Protein AF-A0A5C5W249-F1 (afdb_monomer)

Radius of gyration: 40.25 Å; Cα contacts (8 Å, |Δi|>4): 2251; chains: 1; bounding box: 118×75×110 Å

Mean predicted aligned error: 8.87 Å

Structure (mmCIF, N/CA/C/O backbone):
data_AF-A0A5C5W249-F1
#
_entry.id   AF-A0A5C5W249-F1
#
loop_
_atom_site.group_PDB
_atom_site.id
_atom_site.type_symbol
_atom_site.label_atom_id
_atom_site.label_alt_id
_atom_site.label_comp_id
_atom_site.label_asym_id
_atom_site.label_entity_id
_atom_site.label_seq_id
_atom_site.pdbx_PDB_ins_code
_atom_site.Cartn_x
_atom_site.Cartn_y
_atom_site.Cartn_z
_atom_site.occupancy
_atom_site.B_iso_or_equiv
_atom_site.auth_seq_id
_atom_site.auth_comp_id
_atom_site.auth_asym_id
_atom_site.auth_atom_id
_atom_site.pdbx_PDB_model_num
ATOM 1 N N . MET A 1 1 ? -62.904 54.894 31.927 1.00 36.53 1 MET A N 1
ATOM 2 C CA . MET A 1 1 ? -63.557 53.919 31.026 1.00 36.53 1 MET A CA 1
ATOM 3 C C . MET A 1 1 ? -62.582 52.758 30.894 1.00 36.53 1 MET A C 1
ATOM 5 O O . MET A 1 1 ? -61.503 52.985 30.379 1.00 36.53 1 MET A O 1
ATOM 9 N N . ALA A 1 2 ? -62.728 51.675 31.664 1.00 30.39 2 ALA A N 1
ATOM 10 C CA . ALA A 1 2 ? -63.723 50.601 31.493 1.00 30.39 2 ALA A CA 1
ATOM 11 C C . ALA A 1 2 ? -63.434 49.798 30.204 1.00 30.39 2 ALA A C 1
ATOM 13 O O . ALA A 1 2 ? -63.315 50.413 29.156 1.00 30.39 2 ALA A O 1
ATOM 14 N N . THR A 1 3 ? -63.307 48.470 30.168 1.00 30.59 3 THR A N 1
ATOM 15 C CA . THR A 1 3 ? -63.560 47.408 31.156 1.00 30.59 3 THR A CA 1
ATOM 16 C C . THR A 1 3 ? -63.075 46.077 30.567 1.00 30.59 3 THR A C 1
ATOM 18 O O . THR A 1 3 ? -63.158 45.870 29.360 1.00 30.59 3 THR A O 1
ATOM 21 N N . GLN A 1 4 ? -62.639 45.184 31.459 1.00 34.97 4 GLN A N 1
ATOM 22 C CA . GLN A 1 4 ? -62.684 43.718 31.373 1.00 34.97 4 GLN A CA 1
ATOM 23 C C . GLN A 1 4 ? -63.781 43.140 30.460 1.00 34.97 4 GLN A C 1
ATOM 25 O O . GLN A 1 4 ? -64.943 43.540 30.551 1.00 34.97 4 GLN A O 1
ATOM 30 N N . PHE A 1 5 ? -63.435 42.088 29.714 1.00 38.25 5 PHE A N 1
ATOM 31 C CA . PHE A 1 5 ? -64.393 41.110 29.198 1.00 38.25 5 PHE A CA 1
ATOM 32 C C . PHE A 1 5 ? -64.371 39.851 30.079 1.00 38.25 5 PHE A C 1
ATOM 34 O O . PHE A 1 5 ? -63.354 39.171 30.176 1.00 38.25 5 PHE A O 1
ATOM 41 N N . GLY A 1 6 ? -65.509 39.574 30.730 1.00 36.16 6 GLY A N 1
ATOM 42 C CA . GLY A 1 6 ? -65.867 38.280 31.332 1.00 36.16 6 GLY A CA 1
ATOM 43 C C . GLY A 1 6 ? -66.495 37.340 30.293 1.00 36.16 6 GLY A C 1
ATOM 44 O O . GLY A 1 6 ? -66.926 37.794 29.234 1.00 36.16 6 GLY A O 1
ATOM 45 N N . LYS A 1 7 ? -66.547 36.022 30.513 1.00 34.12 7 LYS A N 1
ATOM 46 C CA . LYS A 1 7 ? -67.533 35.226 31.297 1.00 34.12 7 LYS A CA 1
ATOM 47 C C . LYS A 1 7 ? -67.237 33.722 31.022 1.00 34.12 7 LYS A C 1
ATOM 49 O O . LYS A 1 7 ? -66.524 33.477 30.052 1.00 34.12 7 LYS A O 1
ATOM 54 N N . PRO A 1 8 ? -67.887 32.713 31.654 1.00 43.72 8 PRO A N 1
ATOM 55 C CA . PRO A 1 8 ? -68.616 32.615 32.934 1.00 43.72 8 PRO A CA 1
ATOM 56 C C . PRO A 1 8 ? -68.099 31.440 33.825 1.00 43.72 8 PRO A C 1
ATOM 58 O O . PRO A 1 8 ? -67.222 30.689 33.402 1.00 43.72 8 PRO A O 1
ATOM 61 N N . PRO A 1 9 ? -68.641 31.235 35.047 1.00 47.09 9 PRO A N 1
ATOM 62 C CA . PRO A 1 9 ? -68.318 30.082 35.889 1.00 47.09 9 PRO A CA 1
ATOM 63 C C . PRO A 1 9 ? -69.205 28.875 35.543 1.00 47.09 9 PRO A C 1
ATOM 65 O O . PRO A 1 9 ? -70.427 29.012 35.448 1.00 47.09 9 PRO A O 1
ATOM 68 N N . CYS A 1 10 ? -68.610 27.687 35.404 1.00 30.69 10 CYS A N 1
ATOM 69 C CA . CYS A 1 10 ? -69.354 26.431 35.330 1.00 30.69 10 CYS A CA 1
ATOM 70 C C . CYS A 1 10 ? -69.330 25.714 36.683 1.00 30.69 10 CYS A C 1
ATOM 72 O O . CYS A 1 10 ? -68.289 25.311 37.194 1.00 30.69 10 CYS A O 1
ATOM 74 N N . LEU A 1 11 ? -70.541 25.628 37.226 1.00 32.84 11 LEU A N 1
ATOM 75 C CA . LEU A 1 11 ? -71.052 24.809 38.315 1.00 32.84 11 LEU A CA 1
ATOM 76 C C . LEU A 1 11 ? -70.278 23.514 38.613 1.00 32.84 11 LEU A C 1
ATOM 78 O O . LEU A 1 11 ? -70.082 22.661 37.750 1.00 32.84 11 LEU A O 1
ATOM 82 N N . VAL A 1 12 ? -70.010 23.332 39.906 1.00 41.06 12 VAL A N 1
ATOM 83 C CA . VAL A 1 12 ? -69.764 22.047 40.562 1.00 41.06 12 VAL A CA 1
ATOM 84 C C . VAL A 1 12 ? -70.995 21.155 40.382 1.00 41.06 12 VAL A C 1
ATOM 86 O O . VAL A 1 12 ? -72.065 21.444 40.916 1.00 41.06 12 VAL A O 1
ATOM 89 N N . GLY A 1 13 ? -70.832 20.071 39.627 1.00 31.89 13 GLY A N 1
ATOM 90 C CA . GLY A 1 13 ? -71.780 18.969 39.522 1.00 31.89 13 GLY A CA 1
ATOM 91 C C . GLY A 1 13 ? -71.121 17.694 40.028 1.00 31.89 13 GLY A C 1
ATOM 92 O O . GLY A 1 13 ? -70.321 17.084 39.327 1.00 31.89 13 GLY A O 1
ATOM 93 N N . ILE A 1 14 ? -71.450 17.314 41.261 1.00 45.50 14 ILE A N 1
ATOM 94 C CA . ILE A 1 14 ? -71.152 16.001 41.832 1.00 45.50 14 ILE A CA 1
ATOM 95 C C . ILE A 1 14 ? -71.914 14.963 41.002 1.00 45.50 14 ILE A C 1
ATOM 97 O O . ILE A 1 14 ? -73.140 14.900 41.059 1.00 45.50 14 ILE A O 1
ATOM 101 N N . LEU A 1 15 ? -71.189 14.152 40.237 1.00 34.31 15 LEU A N 1
ATOM 102 C CA . LEU A 1 15 ? -71.706 12.926 39.644 1.00 34.31 15 LEU A CA 1
ATOM 103 C C . LEU A 1 15 ? -70.657 11.833 39.822 1.00 34.31 15 LEU A C 1
ATOM 105 O O . LEU A 1 15 ? -69.630 11.795 39.150 1.00 34.31 15 LEU A O 1
ATOM 109 N N . ALA A 1 16 ? -70.941 10.966 40.790 1.00 46.84 16 ALA A N 1
ATOM 110 C CA . ALA A 1 16 ? -70.299 9.680 40.956 1.00 46.84 16 ALA A CA 1
ATOM 111 C C . ALA A 1 16 ? -70.566 8.847 39.697 1.00 46.84 16 ALA A C 1
ATOM 113 O O . ALA A 1 16 ? -71.654 8.301 39.518 1.00 46.84 16 ALA A O 1
ATOM 114 N N . LEU A 1 17 ? -69.571 8.779 38.819 1.00 35.34 17 LEU A N 1
ATOM 115 C CA . LEU A 1 17 ? -69.500 7.781 37.769 1.00 35.34 17 LEU A CA 1
ATOM 116 C C . LEU A 1 17 ? -68.281 6.918 38.076 1.00 35.34 17 LEU A C 1
ATOM 118 O O . LEU A 1 17 ? -67.142 7.375 38.013 1.00 35.34 17 LEU A O 1
ATOM 122 N N . THR A 1 18 ? -68.547 5.673 38.454 1.00 40.47 18 THR A N 1
ATOM 123 C CA . THR A 1 18 ? -67.598 4.564 38.501 1.00 40.47 18 THR A CA 1
ATOM 124 C C . THR A 1 18 ? -67.024 4.340 37.103 1.00 40.47 18 THR A C 1
ATOM 126 O O . THR A 1 18 ? -67.437 3.449 36.367 1.00 40.47 18 THR A O 1
ATOM 129 N N . CYS A 1 19 ? -66.069 5.182 36.720 1.00 31.39 19 CYS A N 1
ATOM 130 C CA . CYS A 1 19 ? -65.151 4.890 35.641 1.00 31.39 19 CYS A CA 1
ATOM 131 C C . CYS A 1 19 ? -64.116 3.930 36.224 1.00 31.39 19 CYS A C 1
ATOM 133 O O . CYS A 1 19 ? -63.192 4.340 36.928 1.00 31.39 19 CYS A O 1
ATOM 135 N N . VAL A 1 20 ? -64.304 2.634 35.975 1.00 41.22 20 VAL A N 1
ATOM 136 C CA . VAL A 1 20 ? -63.194 1.684 35.990 1.00 41.22 20 VAL A CA 1
ATOM 137 C C . VAL A 1 20 ? -62.295 2.116 34.838 1.00 41.22 20 VAL A C 1
ATOM 139 O O . VAL A 1 20 ? -62.423 1.641 33.714 1.00 41.22 20 VAL A O 1
ATOM 142 N N . ILE A 1 21 ? -61.420 3.085 35.105 1.00 39.44 21 ILE A N 1
ATOM 143 C CA . ILE A 1 21 ? -60.207 3.251 34.324 1.00 39.44 21 ILE A CA 1
ATOM 144 C C . ILE A 1 21 ? -59.427 1.985 34.647 1.00 39.44 21 ILE A C 1
ATOM 146 O O . ILE A 1 21 ? -58.743 1.906 35.667 1.00 39.44 21 ILE A O 1
ATOM 150 N N . SER A 1 22 ? -59.584 0.947 33.820 1.00 38.62 22 SER A N 1
ATOM 151 C CA . SER A 1 22 ? -58.532 -0.045 33.720 1.00 38.62 22 SER A CA 1
ATOM 152 C C . SER A 1 22 ? -57.340 0.725 33.170 1.00 38.62 22 SER A C 1
ATOM 154 O O . SER A 1 22 ? -57.160 0.858 31.960 1.00 38.62 22 SER A O 1
ATOM 156 N N . HIS A 1 23 ? -56.533 1.272 34.075 1.00 37.56 23 HIS A N 1
ATOM 157 C CA . HIS A 1 23 ? -55.119 1.354 33.820 1.00 37.56 23 HIS A CA 1
ATOM 158 C C . HIS A 1 23 ? -54.712 -0.099 33.590 1.00 37.56 23 HIS A C 1
ATOM 160 O O . HIS A 1 23 ? -54.357 -0.820 34.518 1.00 37.56 23 HIS A O 1
ATOM 166 N N . THR A 1 24 ? -54.779 -0.551 32.338 1.00 41.25 24 THR A N 1
ATOM 167 C CA . THR A 1 24 ? -53.747 -1.441 31.834 1.00 41.25 24 THR A CA 1
ATOM 168 C C . THR A 1 24 ? -52.477 -0.614 31.940 1.00 41.25 24 THR A C 1
ATOM 170 O O . THR A 1 24 ? -52.046 0.022 30.982 1.00 41.25 24 THR A O 1
ATOM 173 N N . GLY A 1 25 ? -51.967 -0.508 33.171 1.00 39.25 25 GLY A N 1
ATOM 174 C CA . GLY A 1 25 ? -50.597 -0.160 33.414 1.00 39.25 25 GLY A CA 1
ATOM 175 C C . GLY A 1 25 ? -49.855 -1.214 32.634 1.00 39.25 25 GLY A C 1
ATOM 176 O O . GLY A 1 25 ? -49.777 -2.366 33.048 1.00 39.25 25 GLY A O 1
ATOM 177 N N . THR A 1 26 ? -49.395 -0.838 31.450 1.00 39.28 26 THR A N 1
ATOM 178 C CA . THR A 1 26 ? -48.104 -1.298 30.991 1.00 39.28 26 THR A CA 1
ATOM 179 C C . THR A 1 26 ? -47.198 -1.055 32.187 1.00 39.28 26 THR A C 1
ATOM 181 O O . THR A 1 26 ? -46.847 0.090 32.464 1.00 39.28 26 THR A O 1
ATOM 184 N N . CYS A 1 27 ? -47.014 -2.086 33.019 1.00 42.41 27 CYS A N 1
ATOM 185 C CA . CYS A 1 27 ? -46.035 -2.081 34.086 1.00 42.41 27 CYS A CA 1
ATOM 186 C C . CYS A 1 27 ? -44.760 -1.614 33.404 1.00 42.41 27 CYS A C 1
ATOM 188 O O . CYS A 1 27 ? -44.309 -2.266 32.464 1.00 42.41 27 CYS A O 1
ATOM 190 N N . TRP A 1 28 ? -44.297 -0.423 33.770 1.00 46.25 28 TRP A N 1
ATOM 191 C CA . TRP A 1 28 ? -43.042 0.097 33.272 1.00 46.25 28 TRP A CA 1
ATOM 192 C C . TRP A 1 28 ? -41.993 -0.889 33.788 1.00 46.25 28 TRP A C 1
ATOM 194 O O . TRP A 1 28 ? -41.712 -0.931 34.981 1.00 46.25 28 TRP A O 1
ATOM 204 N N . ALA A 1 29 ? -41.565 -1.803 32.919 1.00 54.78 29 ALA A N 1
ATOM 205 C CA . ALA A 1 29 ? -40.343 -2.560 33.114 1.00 54.78 29 ALA A CA 1
ATOM 206 C C . ALA A 1 29 ? -39.218 -1.520 33.221 1.00 54.78 29 ALA A C 1
ATOM 208 O O . ALA A 1 29 ? -39.212 -0.588 32.414 1.00 54.78 29 ALA A O 1
ATOM 209 N N . GLY A 1 30 ? -38.367 -1.609 34.246 1.00 68.31 30 GLY A N 1
ATOM 210 C CA . GLY A 1 30 ? -37.434 -0.527 34.582 1.00 68.31 30 GLY A CA 1
ATOM 211 C C . GLY A 1 30 ? -37.442 -0.169 36.065 1.00 68.31 30 GLY A C 1
ATOM 212 O O . GLY A 1 30 ? -37.824 0.941 36.432 1.00 68.31 30 GLY A O 1
ATOM 213 N N . GLY A 1 31 ? -37.094 -1.118 36.934 1.00 86.94 31 GLY A N 1
ATOM 214 C CA . GLY A 1 31 ? -36.827 -0.814 38.337 1.00 86.94 31 GLY A CA 1
ATOM 215 C C . GLY A 1 31 ? -35.502 -0.065 38.490 1.00 86.94 31 GLY A C 1
ATOM 216 O O . GLY A 1 31 ? -34.538 -0.386 37.799 1.00 86.94 31 GLY A O 1
ATOM 217 N N . SER A 1 32 ? -35.429 0.891 39.418 1.00 93.12 32 SER A N 1
ATOM 218 C CA . SER A 1 32 ? -34.191 1.623 39.715 1.00 93.12 32 SER A CA 1
ATOM 219 C C . SER A 1 32 ? -33.918 1.719 41.212 1.00 93.12 32 SER A C 1
ATOM 221 O O . SER A 1 32 ? -34.831 1.751 42.046 1.00 93.12 32 SER A O 1
ATOM 223 N N . ALA A 1 33 ? -32.637 1.739 41.569 1.00 95.38 33 ALA A N 1
ATOM 224 C CA . ALA A 1 33 ? -32.183 1.949 42.934 1.00 95.38 33 ALA A CA 1
ATOM 225 C C . ALA A 1 33 ? -30.885 2.755 42.949 1.00 95.38 33 ALA A C 1
ATOM 227 O O . ALA A 1 33 ? -30.023 2.607 42.088 1.00 95.38 33 ALA A O 1
ATOM 228 N N . CYS A 1 34 ? -30.733 3.604 43.964 1.00 95.75 34 CYS A N 1
ATOM 229 C CA . CYS A 1 34 ? -29.556 4.448 44.114 1.00 95.75 34 CYS A CA 1
ATOM 230 C C . CYS A 1 34 ? -28.963 4.327 45.513 1.00 95.75 34 CYS A C 1
ATOM 232 O O . CYS A 1 34 ? -29.686 4.278 46.509 1.00 95.75 34 CYS A O 1
ATOM 234 N N . VAL A 1 35 ? -27.638 4.392 45.589 1.00 95.88 35 VAL A N 1
ATOM 235 C CA . VAL A 1 35 ? -26.878 4.448 46.837 1.00 95.88 35 VAL A CA 1
ATOM 236 C C . VAL A 1 35 ? -26.150 5.787 46.888 1.00 95.88 35 VAL A C 1
ATOM 238 O O . VAL A 1 35 ? -25.432 6.162 45.963 1.00 95.88 35 VAL A O 1
ATOM 241 N N . SER A 1 36 ? -26.374 6.542 47.964 1.00 96.00 36 SER A N 1
ATOM 242 C CA . SER A 1 36 ? -25.756 7.858 48.160 1.00 96.00 36 SER A CA 1
ATOM 243 C C . SER A 1 36 ? -24.526 7.748 49.060 1.00 96.00 36 SER A C 1
ATOM 245 O O . SER A 1 36 ? -24.601 7.183 50.150 1.00 96.00 36 SER A O 1
ATOM 247 N N . GLY A 1 37 ? -23.412 8.305 48.597 1.00 93.56 37 GLY A N 1
ATOM 248 C CA . GLY A 1 37 ? -22.226 8.626 49.382 1.00 93.56 37 GLY A CA 1
ATOM 249 C C . GLY A 1 37 ? -22.307 10.047 49.950 1.00 93.56 37 GLY A C 1
ATOM 250 O O . GLY A 1 37 ? -23.387 10.628 50.061 1.00 93.56 37 GLY A O 1
ATOM 251 N N . THR A 1 38 ? -21.161 10.626 50.314 1.00 91.56 38 THR A N 1
ATOM 252 C CA . THR A 1 38 ? -21.093 11.981 50.895 1.00 91.56 38 THR A CA 1
ATOM 253 C C . THR A 1 38 ? -21.384 13.088 49.883 1.00 91.56 38 THR A C 1
ATOM 255 O O . THR A 1 38 ? -22.047 14.061 50.225 1.00 91.56 38 THR A O 1
ATOM 258 N N . SER A 1 39 ? -20.890 12.939 48.654 1.00 93.25 39 SER A N 1
ATOM 259 C CA . SER A 1 39 ? -20.973 13.937 47.572 1.00 93.25 39 SER A CA 1
ATOM 260 C C . SER A 1 39 ? -21.365 13.330 46.223 1.00 93.25 39 SER A C 1
ATOM 262 O O . SER A 1 39 ? -21.456 14.042 45.231 1.00 93.25 39 SER A O 1
ATOM 264 N N . VAL A 1 40 ? -21.600 12.018 46.176 1.00 94.75 40 VAL A N 1
ATOM 265 C CA . VAL A 1 40 ? -21.895 11.267 44.953 1.00 94.75 40 VAL A CA 1
ATOM 266 C C . VAL A 1 40 ? -23.082 10.354 45.203 1.00 94.75 40 VAL A C 1
ATOM 268 O O . VAL A 1 40 ? -23.222 9.788 46.286 1.00 94.75 40 VAL A O 1
ATOM 271 N N . ARG A 1 41 ? -23.932 10.179 44.198 1.00 95.81 41 ARG A N 1
ATOM 272 C CA . ARG A 1 41 ? -24.963 9.147 44.163 1.00 95.81 41 ARG A CA 1
ATOM 273 C C . ARG A 1 41 ? -24.719 8.255 42.957 1.00 95.81 41 ARG A C 1
ATOM 275 O O . ARG A 1 41 ? -24.727 8.744 41.834 1.00 95.81 41 ARG A O 1
ATOM 282 N N . ALA A 1 42 ? -24.548 6.962 43.205 1.00 96.62 42 ALA A N 1
ATOM 283 C CA . ALA A 1 42 ? -24.542 5.952 42.156 1.00 96.62 42 ALA A CA 1
ATOM 284 C C . ALA A 1 42 ? -25.940 5.351 42.043 1.00 96.62 42 ALA A C 1
ATOM 286 O O . ALA A 1 42 ? -26.575 5.067 43.064 1.00 96.62 42 ALA A O 1
ATOM 287 N N . CYS A 1 43 ? -26.411 5.164 40.823 1.00 97.06 43 CYS A N 1
ATOM 288 C CA . CYS A 1 43 ? -27.701 4.570 40.529 1.00 97.06 43 CYS A CA 1
ATOM 289 C C . CYS A 1 43 ? -27.519 3.406 39.565 1.00 97.06 43 CYS A C 1
ATOM 291 O O . CYS A 1 43 ? -26.621 3.413 38.720 1.00 97.06 4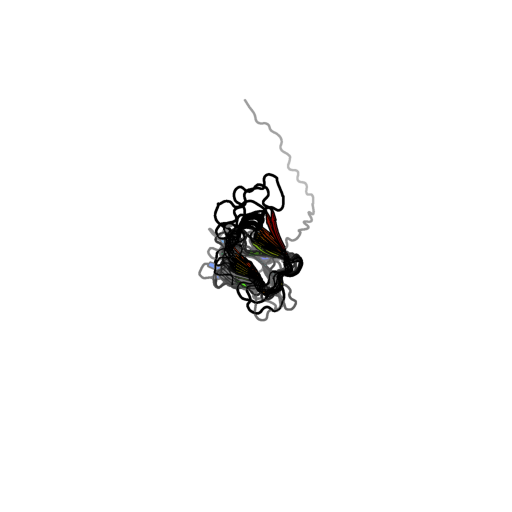3 CYS A O 1
ATOM 293 N N . VAL A 1 44 ? -28.379 2.412 39.733 1.00 95.88 44 VAL A N 1
ATOM 294 C CA . VAL A 1 44 ? -28.520 1.295 38.815 1.00 95.88 44 VAL A CA 1
ATOM 295 C C . VAL A 1 44 ? -29.988 1.162 38.433 1.00 95.88 44 VAL A C 1
ATOM 297 O O . VAL A 1 44 ? -30.878 1.285 39.282 1.00 95.88 44 VAL A O 1
ATOM 300 N N . GLU A 1 45 ? -30.235 0.908 37.161 1.00 94.56 45 GLU A N 1
ATOM 301 C CA . GLU A 1 45 ? -31.542 0.557 36.616 1.00 94.56 45 GLU A CA 1
ATOM 302 C C . GLU A 1 45 ? -31.426 -0.807 35.942 1.00 94.56 45 GLU A C 1
ATOM 304 O O . GLU A 1 45 ? -30.338 -1.198 35.532 1.00 94.56 45 GLU A O 1
ATOM 309 N N . TRP A 1 46 ? -32.510 -1.571 35.873 1.00 93.00 46 TRP A N 1
ATOM 310 C CA . TRP A 1 46 ? -32.503 -2.879 35.209 1.00 93.00 46 TRP A CA 1
ATOM 311 C C . TRP A 1 46 ? -33.838 -3.172 34.524 1.00 93.00 46 TRP A C 1
ATOM 313 O O . TRP A 1 46 ? -34.852 -2.520 34.783 1.00 93.00 46 TRP A O 1
ATOM 323 N N . SER A 1 47 ? -33.874 -4.190 33.667 1.00 89.06 47 SER A N 1
ATOM 324 C CA . SER A 1 47 ? -35.057 -4.486 32.850 1.00 89.06 47 SER A CA 1
ATOM 325 C C . SER A 1 47 ? -36.237 -5.086 33.632 1.00 89.06 47 SER A C 1
ATOM 327 O O . SER A 1 47 ? -37.363 -5.161 33.129 1.00 89.06 47 SER A O 1
ATOM 329 N N . LEU A 1 48 ? -36.014 -5.518 34.875 1.00 85.25 48 LEU A N 1
ATOM 330 C CA . LEU A 1 48 ? -37.037 -6.160 35.695 1.00 85.25 48 LEU A CA 1
ATOM 331 C C . LEU A 1 48 ? -38.011 -5.136 36.298 1.00 85.25 48 LEU A C 1
ATOM 333 O O . LEU A 1 48 ? -37.693 -3.971 36.518 1.00 85.25 48 LEU A O 1
ATOM 337 N N . ALA A 1 49 ? -39.242 -5.581 36.565 1.00 79.69 49 ALA A N 1
ATOM 338 C CA . ALA A 1 49 ? -40.312 -4.711 37.066 1.00 79.69 49 ALA A CA 1
ATOM 339 C C . ALA A 1 49 ? -40.179 -4.343 38.558 1.00 79.69 49 ALA A C 1
ATOM 341 O O . ALA A 1 49 ? -40.760 -3.353 38.997 1.00 79.69 49 ALA A O 1
ATOM 342 N N . ALA A 1 50 ? -39.480 -5.155 39.356 1.00 88.44 50 ALA A N 1
ATOM 343 C CA . ALA A 1 50 ? -39.172 -4.818 40.748 1.00 88.44 50 ALA A CA 1
ATOM 344 C C . ALA A 1 50 ? -37.935 -3.921 40.783 1.00 88.44 50 ALA A C 1
ATOM 346 O O . ALA A 1 50 ? -37.086 -4.081 39.926 1.00 88.44 50 ALA A O 1
ATOM 347 N N . ASN A 1 51 ? -37.789 -3.019 41.754 1.00 91.69 51 ASN A N 1
ATOM 348 C CA . ASN A 1 51 ? -36.518 -2.305 41.921 1.00 91.69 51 ASN A CA 1
ATOM 349 C C . ASN A 1 51 ? -35.410 -3.289 42.332 1.00 91.69 51 ASN A C 1
ATOM 351 O O . ASN A 1 51 ? -35.704 -4.191 43.122 1.00 91.69 51 ASN A O 1
ATOM 355 N N . PRO A 1 52 ? -34.169 -3.115 41.844 1.00 94.94 52 PRO A N 1
ATOM 356 C CA . PRO A 1 52 ? -33.049 -3.919 42.314 1.00 94.94 52 PRO A CA 1
ATOM 357 C C . PRO A 1 52 ? -32.772 -3.610 43.789 1.00 94.94 52 PRO A C 1
ATOM 359 O O . PRO A 1 52 ? -32.826 -2.451 44.208 1.00 94.94 52 PRO A O 1
ATOM 362 N N . ASP A 1 53 ? -32.498 -4.637 44.590 1.00 95.06 53 ASP A N 1
ATOM 363 C CA . ASP A 1 53 ? -32.235 -4.499 46.024 1.00 95.06 53 ASP A CA 1
ATOM 364 C C . ASP A 1 53 ? -30.724 -4.350 46.293 1.00 95.06 53 ASP A C 1
ATOM 366 O O . ASP A 1 53 ? -29.942 -5.236 45.917 1.00 95.06 53 ASP A O 1
ATOM 370 N N . PRO A 1 54 ? -30.275 -3.251 46.936 1.00 95.50 54 PRO A N 1
ATOM 371 C CA . PRO A 1 54 ? -28.887 -3.100 47.356 1.00 95.50 54 PRO A CA 1
ATOM 372 C C . PRO A 1 54 ? -28.407 -4.266 48.235 1.00 95.50 54 PRO A C 1
ATOM 374 O O . PRO A 1 54 ? -29.136 -4.803 49.059 1.00 95.50 54 PRO A O 1
ATOM 377 N N . ASP A 1 55 ? -27.146 -4.647 48.062 1.00 94.50 55 ASP A N 1
ATOM 378 C CA . ASP A 1 55 ? -26.454 -5.808 48.636 1.00 94.50 55 ASP A CA 1
ATOM 379 C C . ASP A 1 55 ? -26.972 -7.195 48.210 1.00 94.50 55 ASP A C 1
ATOM 381 O O . ASP A 1 55 ? -26.202 -8.163 48.305 1.00 94.50 55 ASP A O 1
ATOM 385 N N . THR A 1 56 ? -28.190 -7.293 47.672 1.00 95.12 56 THR A N 1
ATOM 386 C CA . THR A 1 56 ? -28.754 -8.516 47.083 1.00 95.12 56 THR A CA 1
ATOM 387 C C . THR A 1 56 ? -28.432 -8.606 45.590 1.00 95.12 56 THR A C 1
ATOM 389 O O . THR A 1 56 ? -27.694 -9.502 45.181 1.00 95.12 56 THR A O 1
ATOM 392 N N . ASP A 1 57 ? -28.931 -7.660 44.789 1.00 95.88 57 ASP A N 1
ATOM 393 C CA . ASP A 1 57 ? -28.820 -7.674 43.323 1.00 95.88 57 ASP A CA 1
ATOM 394 C C . ASP A 1 57 ? -27.591 -6.928 42.814 1.00 95.88 57 ASP A C 1
ATOM 396 O O . ASP A 1 57 ? -27.005 -7.288 41.792 1.00 95.88 57 ASP A O 1
ATOM 400 N N . PHE A 1 58 ? -27.180 -5.900 43.551 1.00 97.56 58 PHE A N 1
ATOM 401 C CA . PHE A 1 58 ? -25.994 -5.101 43.279 1.00 97.56 58 PHE A CA 1
ATOM 402 C C . PHE A 1 58 ? -25.427 -4.555 44.586 1.00 97.56 58 PHE A C 1
ATOM 404 O O . PHE A 1 58 ? -26.118 -4.495 45.595 1.00 97.56 58 PHE A O 1
ATOM 411 N N . ARG A 1 59 ? -24.174 -4.117 44.597 1.00 97.56 59 ARG A N 1
ATOM 412 C CA . ARG A 1 59 ? -23.541 -3.477 45.751 1.00 97.56 59 ARG A CA 1
ATOM 413 C C . ARG A 1 59 ? -22.803 -2.228 45.309 1.00 97.56 59 ARG A C 1
ATOM 415 O O . ARG A 1 59 ? -22.046 -2.275 44.349 1.00 97.56 59 ARG A O 1
ATOM 422 N N . VAL A 1 60 ? -22.971 -1.139 46.056 1.00 97.62 60 VAL A N 1
ATOM 423 C CA . VAL A 1 60 ? -22.186 0.087 45.876 1.00 97.62 60 VAL A CA 1
ATOM 424 C C . VAL A 1 60 ? -21.370 0.347 47.133 1.00 97.62 60 VAL A C 1
ATOM 426 O O . VAL A 1 60 ? -21.901 0.373 48.242 1.00 97.62 60 VAL A O 1
ATOM 429 N N . THR A 1 61 ? -20.071 0.562 46.963 1.00 97.44 61 THR A N 1
ATOM 430 C CA . THR A 1 61 ? -19.180 1.064 48.020 1.00 97.44 61 THR A CA 1
ATOM 431 C C . THR A 1 61 ? -18.437 2.288 47.512 1.00 97.44 61 THR A C 1
ATOM 433 O O . THR A 1 61 ? -18.277 2.431 46.311 1.00 97.44 61 THR A O 1
ATOM 436 N N . PHE A 1 62 ? -17.967 3.170 48.388 1.00 96.88 62 PHE A N 1
ATOM 437 C CA . PHE A 1 62 ? -17.237 4.371 47.974 1.00 96.88 62 PHE A CA 1
ATOM 438 C C . PHE A 1 62 ? -15.775 4.261 48.396 1.00 96.88 62 PHE A C 1
ATOM 440 O O . PHE A 1 62 ? -15.488 3.857 49.526 1.00 96.88 62 PHE A O 1
ATOM 447 N N . ASN A 1 63 ? -14.855 4.584 47.486 1.00 94.56 63 ASN A N 1
ATOM 448 C CA . ASN A 1 63 ? -13.432 4.650 47.808 1.00 94.56 63 ASN A CA 1
ATOM 449 C C . ASN A 1 63 ? -13.124 5.883 48.687 1.00 94.56 63 ASN A C 1
ATOM 451 O O . ASN A 1 63 ? -14.003 6.683 49.014 1.00 94.56 63 ASN A O 1
ATOM 455 N N . ALA A 1 64 ? -11.858 6.055 49.079 1.00 91.50 64 ALA A N 1
ATOM 456 C CA . ALA A 1 64 ? -11.439 7.203 49.889 1.00 91.50 64 ALA A CA 1
ATOM 457 C C . ALA A 1 64 ? -11.642 8.562 49.184 1.00 91.50 64 ALA A C 1
ATOM 459 O O . ALA A 1 64 ? -11.770 9.577 49.865 1.00 91.50 64 ALA A O 1
ATOM 460 N N . GLY A 1 65 ? -11.685 8.574 47.847 1.00 90.94 65 GLY A N 1
ATOM 461 C CA . GLY A 1 65 ? -11.993 9.744 47.020 1.00 90.94 65 GLY A CA 1
ATOM 462 C C . GLY A 1 65 ? -13.491 10.022 46.860 1.00 90.94 65 GLY A C 1
ATOM 463 O O . GLY A 1 65 ? -13.856 11.039 46.283 1.00 90.94 65 GLY A O 1
ATOM 464 N N . GLY A 1 66 ? -14.365 9.162 47.393 1.00 94.00 66 GLY A N 1
ATOM 465 C CA . GLY A 1 66 ? -15.816 9.292 47.253 1.00 94.00 66 GLY A CA 1
ATOM 466 C C . GLY A 1 66 ? -16.371 8.760 45.930 1.00 94.00 66 GLY A C 1
ATOM 467 O O . GLY A 1 66 ? -17.555 8.946 45.661 1.00 94.00 66 GLY A O 1
ATOM 468 N N . GLU A 1 67 ? -15.559 8.076 45.128 1.00 96.62 67 GLU A N 1
ATOM 469 C CA . GLU A 1 67 ? -15.982 7.475 43.864 1.00 96.62 67 GLU A CA 1
ATOM 470 C C . GLU A 1 67 ? -16.589 6.080 44.120 1.00 96.62 67 GLU A C 1
ATOM 472 O O . GLU A 1 67 ? -16.050 5.302 44.923 1.00 96.62 67 GLU A O 1
ATOM 477 N N . PRO A 1 68 ? -17.716 5.741 43.474 1.00 97.62 68 PRO A N 1
ATOM 478 C CA . PRO A 1 68 ? -18.403 4.478 43.663 1.00 97.62 68 PRO A CA 1
ATOM 479 C C . PRO A 1 68 ? -17.677 3.311 42.979 1.00 97.62 68 PRO A C 1
ATOM 481 O O . PRO A 1 68 ? -17.251 3.398 41.831 1.00 97.62 68 PRO A O 1
ATOM 484 N N . ASN A 1 69 ? -17.617 2.188 43.685 1.00 98.12 69 ASN A N 1
ATOM 485 C CA . ASN A 1 69 ? -17.350 0.851 43.170 1.00 98.12 69 ASN A CA 1
ATOM 486 C C . ASN A 1 69 ? -18.690 0.116 43.110 1.00 98.12 69 ASN A C 1
ATOM 488 O O . ASN A 1 69 ? -19.314 -0.097 44.157 1.00 98.12 69 ASN A O 1
ATOM 492 N N . ILE A 1 70 ? -19.130 -0.238 41.907 1.00 98.00 70 ILE A N 1
ATOM 493 C CA . ILE A 1 70 ? -20.416 -0.872 41.618 1.00 98.00 70 ILE A CA 1
ATOM 494 C C . ILE A 1 70 ? -20.160 -2.342 41.280 1.00 98.00 70 ILE A C 1
ATOM 496 O O . ILE A 1 70 ? -19.419 -2.644 40.350 1.00 98.00 70 ILE A O 1
ATOM 500 N N . VAL A 1 71 ? -20.781 -3.256 42.023 1.00 98.12 71 VAL A N 1
ATOM 501 C CA . VAL A 1 71 ? -20.696 -4.706 41.799 1.00 98.12 71 VAL A CA 1
ATOM 502 C C . VAL A 1 71 ? -22.086 -5.247 41.483 1.00 98.12 71 VAL A C 1
ATOM 504 O O . VAL A 1 71 ? -22.969 -5.159 42.334 1.00 98.12 71 VAL A O 1
ATOM 507 N N . LEU A 1 72 ? -22.292 -5.822 40.301 1.00 97.69 72 LEU A N 1
ATOM 508 C CA . LEU A 1 72 ? -23.562 -6.443 39.904 1.00 97.69 72 LEU A CA 1
ATOM 509 C C . LEU A 1 72 ? -23.554 -7.934 40.261 1.00 97.69 72 LEU A C 1
ATOM 511 O O . LEU A 1 72 ? -22.617 -8.648 39.913 1.00 97.69 72 LEU A O 1
ATOM 515 N N . LYS A 1 73 ? -24.589 -8.420 40.948 1.00 96.56 73 LYS A N 1
ATOM 516 C CA . LYS A 1 73 ? -24.662 -9.805 41.448 1.00 96.56 73 LYS A CA 1
ATOM 517 C C . LYS A 1 73 ? -25.726 -10.646 40.762 1.00 96.56 73 LYS A C 1
ATOM 519 O O . LYS A 1 73 ? -25.532 -11.844 40.549 1.00 96.56 73 LYS A O 1
ATOM 524 N N . THR A 1 74 ? -26.856 -10.033 40.432 1.00 94.56 74 THR A N 1
ATOM 525 C CA . THR A 1 74 ? -27.943 -10.694 39.709 1.00 94.56 74 THR A CA 1
ATOM 526 C C . THR A 1 74 ? -27.831 -10.356 38.226 1.00 94.56 74 THR A C 1
ATOM 528 O O . THR A 1 74 ? -27.785 -9.187 37.846 1.00 94.56 74 THR A O 1
ATOM 531 N N . GLY A 1 75 ? -27.773 -11.387 37.383 1.00 90.69 75 GLY A N 1
ATOM 532 C CA . GLY A 1 75 ? -27.740 -11.214 35.930 1.00 90.69 75 GLY A CA 1
ATOM 533 C C . GLY A 1 75 ? -29.014 -10.555 35.406 1.00 90.69 75 GLY A C 1
ATOM 534 O O . GLY A 1 75 ? -30.112 -11.014 35.718 1.00 90.69 75 GLY A O 1
ATOM 535 N N . ASP A 1 76 ? -28.852 -9.516 34.592 1.00 91.38 76 ASP A N 1
ATOM 536 C CA . ASP A 1 76 ? -29.925 -8.850 33.853 1.00 91.38 76 ASP A CA 1
ATOM 537 C C . ASP A 1 76 ? -29.406 -8.393 32.481 1.00 91.38 76 ASP A C 1
ATOM 539 O O . ASP A 1 76 ? -28.227 -8.063 32.315 1.00 91.38 76 ASP A O 1
ATOM 543 N N . GLY A 1 77 ? -30.294 -8.407 31.486 1.00 87.25 77 GLY A N 1
ATOM 544 C CA . GLY A 1 77 ? -29.981 -8.035 30.105 1.00 87.25 77 GLY A CA 1
ATOM 545 C C . GLY A 1 77 ? -30.106 -6.539 29.799 1.00 87.25 77 GLY A C 1
ATOM 546 O O . GLY A 1 77 ? -29.949 -6.161 28.640 1.00 87.25 77 GLY A O 1
ATOM 547 N N . GLY A 1 78 ? -30.425 -5.700 30.783 1.00 91.94 78 GLY A N 1
ATOM 548 C CA . GLY A 1 78 ? -30.637 -4.269 30.596 1.00 91.94 78 GLY A CA 1
ATOM 549 C C . GLY A 1 78 ? -30.238 -3.459 31.819 1.00 91.94 78 GLY A C 1
ATOM 550 O O . GLY A 1 78 ? -30.982 -2.565 32.205 1.00 91.94 78 GLY A O 1
ATOM 551 N N . TRP A 1 79 ? -29.095 -3.782 32.433 1.00 95.62 79 TRP A N 1
ATOM 552 C CA . TRP A 1 79 ? -28.525 -2.931 33.472 1.00 95.62 79 TRP A CA 1
ATOM 553 C C . TRP A 1 79 ? -28.156 -1.573 32.871 1.00 95.62 79 TRP A C 1
ATOM 555 O O . TRP A 1 79 ? -27.414 -1.526 31.897 1.00 95.62 79 TRP A O 1
ATOM 565 N N . GLU A 1 80 ? -28.595 -0.479 33.479 1.00 97.12 80 GLU A N 1
ATOM 566 C CA . GLU A 1 80 ? -28.071 0.866 33.239 1.00 97.12 80 GLU A CA 1
ATOM 567 C C . GLU A 1 80 ? -27.371 1.346 34.510 1.00 97.12 80 GLU A C 1
ATOM 569 O O . GLU A 1 80 ? -27.895 1.191 35.612 1.00 97.12 80 GLU A O 1
ATOM 574 N N . VAL A 1 81 ? -26.163 1.889 34.385 1.00 97.56 81 VAL A N 1
ATOM 575 C CA . VAL A 1 81 ? -25.360 2.360 35.518 1.00 97.56 81 VAL A CA 1
ATOM 576 C C . VAL A 1 81 ? -24.905 3.792 35.283 1.00 97.56 81 VAL A C 1
ATOM 578 O O . VAL A 1 81 ? -24.407 4.135 34.210 1.00 97.56 81 VAL A O 1
ATOM 581 N N . TYR A 1 82 ? -25.041 4.626 36.311 1.00 97.94 82 TYR A N 1
ATOM 582 C CA . TYR A 1 82 ? -24.545 5.997 36.275 1.00 97.94 82 TYR A CA 1
ATOM 583 C C . TYR A 1 82 ? -24.204 6.536 37.665 1.00 97.94 82 TYR A C 1
ATOM 585 O O . TYR A 1 82 ? -24.711 6.063 38.689 1.00 97.94 82 TYR A O 1
ATOM 593 N N . ALA A 1 83 ? -23.359 7.564 37.709 1.00 96.25 83 ALA A N 1
ATOM 594 C CA . ALA A 1 83 ? -23.013 8.283 38.929 1.00 96.25 83 ALA A CA 1
ATOM 595 C C . ALA A 1 83 ? -23.160 9.793 38.734 1.00 96.25 83 ALA A C 1
ATOM 597 O O . ALA A 1 83 ? -22.695 10.351 37.744 1.00 96.25 83 ALA A O 1
ATOM 598 N N . VAL A 1 84 ? -23.798 10.464 39.696 1.00 96.00 84 VAL A N 1
ATOM 599 C CA . VAL A 1 84 ? -24.028 11.917 39.676 1.00 96.00 84 VAL A CA 1
ATOM 600 C C . VAL A 1 84 ? -23.575 12.585 40.963 1.00 96.00 84 VAL A C 1
ATOM 602 O O . VAL A 1 84 ? -23.587 11.985 42.041 1.00 96.00 84 VAL A O 1
ATOM 605 N N . GLU A 1 85 ? -23.213 13.855 40.854 1.00 95.00 85 GLU A N 1
ATOM 606 C CA . GLU A 1 85 ? -22.878 14.693 42.000 1.00 95.00 85 GLU A CA 1
ATOM 607 C C . GLU A 1 85 ? -24.110 14.939 42.891 1.00 95.00 85 GLU A C 1
ATOM 609 O O . GLU A 1 85 ? -25.247 15.058 42.421 1.00 95.00 85 GLU A O 1
ATOM 614 N N . LEU A 1 86 ? -23.876 15.034 44.200 1.00 92.62 86 LEU A N 1
ATOM 615 C CA . LEU A 1 86 ? -24.844 15.503 45.184 1.00 92.62 86 LEU A CA 1
ATOM 616 C C . LEU A 1 86 ? -24.465 16.898 45.678 1.00 92.62 86 LEU A C 1
ATOM 618 O O . LEU A 1 86 ? -23.413 17.082 46.286 1.00 92.62 86 LEU A O 1
ATOM 622 N N . VAL A 1 87 ? -25.384 17.850 45.528 1.00 90.19 87 VAL A N 1
ATOM 623 C CA . VAL A 1 87 ? -25.290 19.185 46.132 1.00 90.19 87 VAL A CA 1
ATOM 624 C C . VAL A 1 87 ? -26.422 19.321 47.142 1.00 90.19 87 VAL A C 1
ATOM 626 O O . VAL A 1 87 ? -27.587 19.106 46.812 1.00 90.19 87 VAL A O 1
ATOM 629 N N . ASP A 1 88 ? -26.079 19.593 48.404 1.00 89.88 88 ASP A N 1
ATOM 630 C CA . ASP A 1 88 ? -27.025 19.642 49.532 1.00 89.88 88 ASP A CA 1
ATOM 631 C C . ASP A 1 88 ? -27.924 18.388 49.637 1.00 89.88 88 ASP A C 1
ATOM 633 O O . ASP A 1 88 ? -29.108 18.443 49.979 1.00 89.88 88 ASP A O 1
ATOM 637 N N . GLY A 1 89 ? -27.350 17.223 49.313 1.00 83.94 89 GLY A N 1
ATOM 638 C CA . GLY A 1 89 ? -28.036 15.928 49.334 1.00 83.94 89 GLY A CA 1
ATOM 639 C C . GLY A 1 89 ? -28.993 15.678 48.161 1.00 83.94 89 GLY A C 1
ATOM 640 O O . GLY A 1 89 ? -29.655 14.636 48.136 1.00 83.94 89 GLY A O 1
ATOM 641 N N . GLN A 1 90 ? -29.069 16.590 47.187 1.00 84.94 90 GLN A N 1
ATOM 642 C CA . GLN A 1 90 ? -29.870 16.433 45.973 1.00 84.94 90 GLN A CA 1
ATOM 643 C C . GLN A 1 90 ? -28.989 16.080 44.767 1.00 84.94 90 GLN A C 1
ATOM 645 O O . GLN A 1 90 ? -27.919 16.669 44.616 1.00 84.94 90 GLN A O 1
ATOM 650 N N . PRO A 1 91 ? -29.417 15.133 43.910 1.00 87.12 91 PRO A N 1
ATOM 651 C CA . PRO A 1 91 ? -28.685 14.785 42.699 1.00 87.12 91 PRO A CA 1
ATOM 652 C C . PRO A 1 91 ? -28.694 15.955 41.721 1.00 87.12 91 PRO A C 1
ATOM 654 O O . PRO A 1 91 ? -29.736 16.570 41.485 1.00 87.12 91 PRO A O 1
ATOM 657 N N . THR A 1 92 ? -27.536 16.240 41.139 1.00 93.19 92 THR A N 1
ATOM 658 C CA . THR A 1 92 ? -27.417 17.148 40.001 1.00 93.19 92 THR A CA 1
ATOM 659 C C . THR A 1 92 ? -27.497 16.361 38.686 1.00 93.19 92 THR A C 1
ATOM 661 O O . THR A 1 92 ? -27.681 15.137 38.658 1.00 93.19 92 THR A O 1
ATOM 664 N N . ASN A 1 93 ? -27.376 17.074 37.565 1.00 91.06 93 ASN A N 1
ATOM 665 C CA . ASN A 1 93 ? -27.202 16.453 36.252 1.00 91.06 93 ASN A CA 1
ATOM 666 C C . ASN A 1 93 ? -25.738 16.271 35.849 1.00 91.06 93 ASN A C 1
ATOM 668 O O . ASN A 1 93 ? -25.479 15.754 34.769 1.00 91.06 93 ASN A O 1
ATOM 672 N N . THR A 1 94 ? -24.805 16.651 36.717 1.00 96.25 94 THR A N 1
ATOM 673 C CA . THR A 1 94 ? -23.376 16.476 36.493 1.00 96.25 94 THR A CA 1
ATOM 674 C C . THR A 1 94 ? -23.008 15.029 36.780 1.00 96.25 94 THR A C 1
ATOM 676 O O . THR A 1 94 ? -23.172 14.559 37.911 1.00 96.25 94 THR A O 1
ATOM 679 N N . VAL A 1 95 ? -22.532 14.321 35.758 1.00 96.31 95 VAL A N 1
ATOM 680 C CA . VAL A 1 95 ? -21.942 12.993 35.936 1.00 96.31 95 VAL A CA 1
ATOM 681 C C . VAL A 1 95 ? -20.614 13.102 36.672 1.00 96.31 95 VAL A C 1
ATOM 683 O O . VAL A 1 95 ? -19.904 14.096 36.544 1.00 96.31 95 VAL A O 1
ATOM 686 N N . VAL A 1 96 ? -20.294 12.087 37.464 1.00 97.00 96 VAL A N 1
ATOM 687 C CA . VAL A 1 96 ? -19.030 11.994 38.205 1.00 97.00 96 VAL A CA 1
ATOM 688 C C . VAL A 1 96 ? -18.357 10.658 37.928 1.00 97.00 96 VAL A C 1
ATOM 690 O O . VAL A 1 96 ? -18.908 9.802 37.234 1.00 97.00 96 VAL A O 1
ATOM 693 N N . ASN A 1 97 ? -17.152 10.492 38.457 1.00 97.94 97 ASN A N 1
ATOM 694 C CA . ASN A 1 97 ? -16.332 9.314 38.218 1.00 97.94 97 ASN A CA 1
ATOM 695 C C . ASN A 1 97 ? -16.966 8.056 38.814 1.00 97.94 97 ASN A C 1
ATOM 697 O O . ASN A 1 97 ? -17.589 8.113 39.876 1.00 97.94 97 ASN A O 1
ATOM 701 N N . ILE A 1 98 ? -16.758 6.916 38.157 1.00 98.12 98 ILE A N 1
ATOM 702 C CA . ILE A 1 98 ? -17.012 5.574 38.689 1.00 98.12 98 ILE A CA 1
ATOM 703 C C . ILE A 1 98 ? -15.656 4.896 38.882 1.00 98.12 98 ILE A C 1
ATOM 705 O O . ILE A 1 98 ? -14.942 4.648 37.917 1.00 98.12 98 ILE A O 1
ATOM 709 N N . ALA A 1 99 ? -15.291 4.555 40.118 1.00 97.94 99 ALA A N 1
ATOM 710 C CA . ALA A 1 99 ? -13.997 3.929 40.399 1.00 97.94 99 ALA A CA 1
ATOM 711 C C . ALA A 1 99 ? -13.900 2.514 39.817 1.00 97.94 99 ALA A C 1
ATOM 713 O O . ALA A 1 99 ? -12.873 2.128 39.263 1.00 97.94 99 ALA A O 1
ATOM 714 N N . SER A 1 100 ? -14.959 1.716 39.943 1.00 98.19 100 SER A N 1
ATOM 715 C CA . SER A 1 100 ? -15.012 0.406 39.297 1.00 98.19 100 SER A CA 1
ATOM 716 C C . SER A 1 100 ? -16.438 -0.056 39.033 1.00 98.19 100 SER A C 1
ATOM 718 O O . SER A 1 100 ? -17.359 0.260 39.787 1.00 98.19 100 SER A O 1
ATOM 720 N N . LEU A 1 101 ? -16.596 -0.828 37.964 1.00 98.19 101 LEU A N 1
ATOM 721 C CA . LEU A 1 101 ? -17.798 -1.553 37.594 1.00 98.19 101 LEU A CA 1
ATOM 722 C C . LEU A 1 101 ? -17.416 -3.020 37.397 1.00 98.19 101 LEU A C 1
ATOM 724 O O . LEU A 1 101 ? -16.678 -3.353 36.471 1.00 98.19 101 LEU A O 1
ATOM 728 N N . THR A 1 102 ? -17.893 -3.897 38.274 1.00 98.00 102 THR A N 1
ATOM 729 C CA . THR A 1 102 ? -17.577 -5.327 38.219 1.00 98.00 102 THR A CA 1
ATOM 730 C C . THR A 1 102 ? -18.818 -6.197 38.358 1.00 98.00 102 THR A C 1
ATOM 732 O O . THR A 1 102 ? -19.898 -5.719 38.713 1.00 98.00 102 THR A O 1
ATOM 735 N N . ILE A 1 103 ? -18.661 -7.495 38.109 1.00 97.38 103 ILE A N 1
ATOM 736 C CA . ILE A 1 103 ? -19.680 -8.505 38.405 1.00 97.38 103 ILE A CA 1
ATOM 737 C C . ILE A 1 103 ? -19.210 -9.451 39.519 1.00 97.38 103 ILE A C 1
ATOM 739 O O . ILE A 1 103 ? -18.018 -9.689 39.690 1.00 97.38 103 ILE A O 1
ATOM 743 N N . ASP A 1 104 ? -20.160 -9.978 40.286 1.00 96.81 104 ASP A N 1
ATOM 744 C CA . ASP A 1 104 ? -19.989 -11.059 41.267 1.00 96.81 104 ASP A CA 1
ATOM 745 C C . ASP A 1 104 ? -21.208 -11.993 41.153 1.00 96.81 104 ASP A C 1
ATOM 747 O O . ASP A 1 104 ? -22.139 -11.904 41.963 1.00 96.81 104 ASP A O 1
ATOM 751 N N . PRO A 1 105 ? -21.284 -12.801 40.075 1.00 95.62 105 PRO A N 1
ATOM 752 C CA . PRO A 1 105 ? -22.499 -13.517 39.710 1.00 95.62 105 PRO A CA 1
ATOM 753 C C . PRO A 1 105 ? -22.958 -14.463 40.821 1.00 95.62 105 PRO A C 1
ATOM 755 O O . PRO A 1 105 ? -22.251 -15.388 41.218 1.00 95.62 105 PRO A O 1
ATOM 758 N N . SER A 1 106 ? -24.196 -14.289 41.275 1.00 94.12 106 SER A N 1
ATOM 759 C CA . SER A 1 106 ? -24.827 -15.171 42.268 1.00 94.12 106 SER A CA 1
ATOM 760 C C . SER A 1 106 ? -25.082 -16.591 41.739 1.00 94.12 106 SER A C 1
ATOM 762 O O . SER A 1 106 ? -25.289 -17.521 42.524 1.00 94.12 106 SER A O 1
ATOM 764 N N . SER A 1 107 ? -25.048 -16.776 40.414 1.00 93.88 107 SER A N 1
ATOM 765 C CA . SER A 1 107 ? -25.086 -18.074 39.739 1.00 93.88 107 SER A CA 1
ATOM 766 C C . SER A 1 107 ? -24.093 -18.127 38.565 1.00 93.88 107 SER A C 1
ATOM 768 O O . SER A 1 107 ? -24.005 -17.156 37.809 1.00 93.88 107 SER A O 1
ATOM 770 N N . PRO A 1 108 ? -23.422 -19.272 38.315 1.00 92.81 108 PRO A N 1
ATOM 771 C CA . PRO A 1 108 ? -22.456 -19.421 37.224 1.00 92.81 108 PRO A CA 1
ATOM 772 C C . PRO A 1 108 ? -23.009 -19.188 35.814 1.00 92.81 108 PRO A C 1
ATOM 774 O O . PRO A 1 108 ? -22.221 -19.020 34.895 1.00 92.81 108 PRO A O 1
ATOM 777 N N . SER A 1 109 ? -24.327 -19.222 35.604 1.00 93.81 109 SER A N 1
ATOM 778 C CA . SER A 1 109 ? -24.951 -19.106 34.274 1.00 93.81 109 SER A CA 1
ATOM 779 C C . SER A 1 109 ? -25.681 -17.780 34.049 1.00 93.81 109 SER A C 1
ATOM 781 O O . SER A 1 109 ? -26.478 -17.668 33.118 1.00 93.81 109 SER A O 1
ATOM 783 N N . GLN A 1 110 ? -25.539 -16.821 34.964 1.00 95.06 110 GLN A N 1
ATOM 784 C CA . GLN A 1 110 ? -26.167 -15.510 34.820 1.00 95.06 110 GLN A CA 1
ATOM 785 C C . GLN A 1 110 ? -25.473 -14.704 33.734 1.00 95.06 110 GLN A C 1
ATOM 787 O O . GLN A 1 110 ? -24.256 -14.750 33.633 1.00 95.06 110 GLN A O 1
ATOM 792 N N . ASN A 1 111 ? -26.252 -13.944 32.971 1.00 96.44 111 ASN A N 1
ATOM 793 C CA . ASN A 1 111 ? -25.744 -13.091 31.906 1.00 96.44 111 ASN A CA 1
ATOM 794 C C . ASN A 1 111 ? -25.937 -11.629 32.288 1.00 96.44 111 ASN A C 1
ATOM 796 O O . ASN A 1 111 ? -26.922 -11.289 32.947 1.00 96.44 111 ASN A O 1
ATOM 800 N N . PHE A 1 112 ? -25.017 -10.777 31.854 1.00 97.25 112 PHE A N 1
ATOM 801 C CA . PHE A 1 112 ? -25.036 -9.352 32.149 1.00 97.25 112 PHE A CA 1
ATOM 802 C C . PHE A 1 112 ? -24.970 -8.564 30.845 1.00 97.25 112 PHE A C 1
ATOM 804 O O . PHE A 1 112 ? -24.135 -8.817 29.984 1.00 97.25 112 PHE A O 1
ATOM 811 N N . THR A 1 113 ? -25.840 -7.582 30.673 1.00 97.44 113 THR A N 1
ATOM 812 C CA . THR A 1 113 ? -25.659 -6.545 29.653 1.00 97.44 113 THR A CA 1
ATOM 813 C C . THR A 1 113 ? -25.807 -5.209 30.344 1.00 97.44 113 THR A C 1
ATOM 815 O O . THR A 1 113 ? -26.850 -4.944 30.933 1.00 97.44 113 THR A O 1
ATOM 818 N N . VAL A 1 114 ? -24.735 -4.420 30.320 1.00 97.69 114 VAL A N 1
ATOM 819 C CA . VAL A 1 114 ? -24.605 -3.200 31.118 1.00 97.69 114 VAL A CA 1
ATOM 820 C C . VAL A 1 114 ? -24.413 -2.005 30.201 1.00 97.69 114 VAL A C 1
ATOM 822 O O . VAL A 1 114 ? -23.528 -2.021 29.352 1.00 97.69 114 VAL A O 1
ATOM 825 N N . ALA A 1 115 ? -25.221 -0.969 30.374 1.00 97.94 115 ALA A N 1
ATOM 826 C CA . ALA A 1 115 ? -25.072 0.313 29.718 1.00 97.94 115 ALA A CA 1
ATOM 827 C C . ALA A 1 115 ? -24.583 1.363 30.720 1.00 97.94 115 ALA A C 1
ATOM 829 O O . ALA A 1 115 ? -25.181 1.538 31.777 1.00 97.94 115 ALA A O 1
ATOM 830 N N . ILE A 1 116 ? -23.502 2.075 30.404 1.00 98.06 116 ILE A N 1
ATOM 831 C CA . ILE A 1 116 ? -23.028 3.202 31.225 1.00 98.06 116 ILE A CA 1
ATOM 832 C C . ILE A 1 116 ? -23.710 4.461 30.699 1.00 98.06 116 ILE A C 1
ATOM 834 O O . ILE A 1 116 ? -23.176 5.134 29.823 1.00 98.06 116 ILE A O 1
ATOM 838 N N . THR A 1 117 ? -24.930 4.738 31.147 1.00 97.62 117 THR A N 1
ATOM 839 C CA . THR A 1 117 ? -25.741 5.823 30.586 1.00 97.62 117 THR A CA 1
ATOM 840 C C . THR A 1 117 ? -26.665 6.441 31.622 1.00 97.62 117 THR A C 1
ATOM 842 O O . THR A 1 117 ? -27.074 5.786 32.580 1.00 97.62 117 THR A O 1
ATOM 845 N N . LYS A 1 118 ? -26.989 7.719 31.417 1.00 95.69 118 LYS A N 1
ATOM 846 C CA . LYS A 1 118 ? -28.028 8.442 32.148 1.00 95.69 118 LYS A CA 1
ATOM 847 C C . LYS A 1 118 ? -28.866 9.237 31.157 1.00 95.69 118 LYS A C 1
ATOM 849 O O . LYS A 1 118 ? -28.337 10.120 30.484 1.00 95.69 118 LYS A O 1
ATOM 854 N N . ASP A 1 119 ? -30.163 8.946 31.078 1.00 93.75 119 ASP A N 1
ATOM 855 C CA . ASP A 1 119 ? -31.102 9.632 30.177 1.00 93.75 119 ASP A CA 1
ATOM 856 C C . ASP A 1 119 ? -30.627 9.643 28.700 1.00 93.75 119 ASP A C 1
ATOM 858 O O . ASP A 1 119 ? -30.892 10.585 27.950 1.00 93.75 119 ASP A O 1
ATOM 862 N N . GLY A 1 120 ? -29.884 8.607 28.285 1.00 93.12 120 GLY A N 1
ATOM 863 C CA . GLY A 1 120 ? -29.283 8.483 26.952 1.00 93.12 120 GLY A CA 1
ATOM 864 C C . GLY A 1 120 ? -27.986 9.276 26.727 1.00 93.12 120 GLY A C 1
ATOM 865 O O . GLY A 1 120 ? -27.474 9.270 25.610 1.00 93.12 120 GLY A O 1
ATOM 866 N N . GLY A 1 121 ? -27.463 9.965 27.745 1.00 96.38 121 GLY A N 1
ATOM 867 C CA . GLY A 1 121 ? -26.143 10.601 27.734 1.00 96.38 121 GLY A CA 1
ATOM 868 C C . GLY A 1 121 ? -25.087 9.786 28.484 1.00 96.38 121 GLY A C 1
ATOM 869 O O . GLY A 1 121 ? -25.298 8.612 28.802 1.00 96.38 121 GLY A O 1
ATOM 870 N N . ALA A 1 122 ? -23.966 10.434 28.807 1.00 97.69 122 ALA A N 1
ATOM 871 C CA . ALA A 1 122 ? -22.900 9.832 29.600 1.00 97.69 122 ALA A CA 1
ATOM 872 C C . ALA A 1 122 ? -23.417 9.327 30.954 1.00 97.69 122 ALA A C 1
ATOM 874 O O . ALA A 1 122 ? -24.192 10.006 31.628 1.00 97.69 122 ALA A O 1
ATOM 875 N N . GLY A 1 123 ? -22.984 8.131 31.356 1.00 97.19 123 GLY A N 1
ATOM 876 C CA . GLY A 1 123 ? -23.260 7.591 32.692 1.00 97.19 123 GLY A CA 1
ATOM 877 C C . GLY A 1 123 ? -22.200 7.979 33.726 1.00 97.19 123 GLY A C 1
ATOM 878 O O . GLY A 1 123 ? -22.474 7.975 34.927 1.00 97.19 123 GLY A O 1
ATOM 879 N N . ALA A 1 124 ? -20.999 8.338 33.273 1.00 97.94 124 ALA A N 1
ATOM 880 C CA . ALA A 1 124 ? -19.863 8.679 34.120 1.00 97.94 124 ALA A CA 1
ATOM 881 C C . ALA A 1 124 ? -19.029 9.807 33.502 1.00 97.94 124 ALA A C 1
ATOM 883 O O . ALA A 1 124 ? -19.015 9.970 32.279 1.00 97.94 124 ALA A O 1
ATOM 884 N N . ALA A 1 125 ? -18.338 10.563 34.359 1.00 97.62 125 ALA A N 1
ATOM 885 C CA . ALA A 1 125 ? -17.256 11.444 33.925 1.00 97.62 125 ALA A CA 1
ATOM 886 C C . ALA A 1 125 ? -16.057 10.575 33.526 1.00 97.62 125 ALA A C 1
ATOM 888 O O . ALA A 1 125 ? -15.913 10.300 32.346 1.00 97.62 125 ALA A O 1
ATOM 889 N N . ASP A 1 126 ? -15.325 10.011 34.484 1.00 98.12 126 ASP A N 1
ATOM 890 C CA . ASP A 1 126 ? -14.309 8.985 34.212 1.00 98.12 126 ASP A CA 1
ATOM 891 C C . ASP A 1 126 ? -14.765 7.600 34.689 1.00 98.12 126 ASP A C 1
ATOM 893 O O . ASP A 1 126 ? -15.602 7.475 35.594 1.00 98.12 126 ASP A O 1
ATOM 897 N N . VAL A 1 127 ? -14.168 6.542 34.142 1.00 98.19 127 VAL A N 1
ATOM 898 C CA . VAL A 1 127 ? -14.291 5.188 34.694 1.00 98.19 127 VAL A CA 1
ATOM 899 C C . VAL A 1 127 ? -12.913 4.617 35.001 1.00 98.19 127 VAL A C 1
ATOM 901 O O . VAL A 1 127 ? -12.008 4.629 34.172 1.00 98.19 127 VAL A O 1
ATOM 904 N N . GLY A 1 128 ? -12.752 4.101 36.219 1.00 97.38 128 GLY A N 1
ATOM 905 C CA . GLY A 1 128 ? -11.561 3.376 36.643 1.00 97.38 128 GLY A CA 1
ATOM 906 C C . GLY A 1 128 ? -11.460 2.029 35.949 1.00 97.38 128 GLY A C 1
ATOM 907 O O . GLY A 1 128 ? -10.840 1.903 34.909 1.00 97.38 128 GLY A O 1
ATOM 908 N N . THR A 1 129 ? -12.052 0.988 36.522 1.00 98.00 129 THR A N 1
ATOM 909 C CA . THR A 1 129 ? -12.007 -0.371 35.949 1.00 98.00 129 THR A CA 1
ATOM 910 C C . THR A 1 129 ? -13.393 -0.850 35.545 1.00 98.00 129 THR A C 1
ATOM 912 O O . THR A 1 129 ? -14.341 -0.682 36.306 1.00 98.00 129 THR A O 1
ATOM 915 N N . ILE A 1 130 ? -13.504 -1.519 34.399 1.00 98.25 130 ILE A N 1
ATOM 916 C CA . ILE A 1 130 ? -14.700 -2.254 33.981 1.00 98.25 130 ILE A CA 1
ATOM 917 C C . ILE A 1 130 ? -14.313 -3.730 33.866 1.00 98.25 130 ILE A C 1
ATOM 919 O O . ILE A 1 130 ? -13.747 -4.154 32.869 1.00 98.25 130 ILE A O 1
ATOM 923 N N . ASN A 1 131 ? -14.601 -4.536 34.883 1.00 97.69 131 ASN A N 1
ATOM 924 C CA . ASN A 1 131 ? -14.307 -5.968 34.845 1.00 97.69 131 ASN A CA 1
ATOM 925 C C . ASN A 1 131 ? -15.600 -6.779 34.906 1.00 97.69 131 ASN A C 1
ATOM 927 O O . ASN A 1 131 ? -16.075 -7.127 35.989 1.00 97.69 131 ASN A O 1
ATOM 931 N N . LEU A 1 132 ? -16.172 -7.070 33.738 1.00 96.88 132 LEU A N 1
ATOM 932 C CA . LEU A 1 132 ? -17.368 -7.900 33.603 1.00 96.88 132 LEU A CA 1
ATOM 933 C C . LEU A 1 132 ? -16.997 -9.367 33.325 1.00 96.88 132 LEU A C 1
ATOM 935 O O . LEU A 1 132 ? -17.625 -10.025 32.502 1.00 96.88 132 LEU A O 1
ATOM 939 N N . ASP A 1 133 ? -15.974 -9.856 34.015 1.00 95.38 133 ASP A N 1
ATOM 940 C CA . ASP A 1 133 ? -15.509 -11.244 34.046 1.00 95.38 133 ASP A CA 1
ATOM 941 C C . ASP A 1 133 ? -15.418 -11.671 35.523 1.00 95.38 133 ASP A C 1
ATOM 943 O O . ASP A 1 133 ? -15.068 -10.871 36.404 1.00 95.38 133 ASP A O 1
ATOM 947 N N . ALA A 1 134 ? -15.774 -12.924 35.801 1.00 93.94 134 ALA A N 1
ATOM 948 C CA . ALA A 1 134 ? -15.646 -13.540 37.110 1.00 93.94 134 ALA A CA 1
ATOM 949 C C . ALA A 1 134 ? -15.093 -14.970 37.003 1.00 93.94 134 ALA A C 1
ATOM 951 O O . ALA A 1 134 ? -15.588 -15.816 36.265 1.00 93.94 134 ALA A O 1
ATOM 952 N N . GLY A 1 135 ? -14.108 -15.303 37.840 1.00 91.00 135 GLY A N 1
ATOM 953 C CA . GLY A 1 135 ? -13.515 -16.640 37.835 1.00 91.00 135 GLY A CA 1
ATOM 954 C C . GLY A 1 135 ? -14.537 -17.754 38.110 1.00 91.00 135 GLY A C 1
ATOM 955 O O . GLY A 1 135 ? -15.292 -17.694 39.078 1.00 91.00 135 GLY A O 1
ATOM 956 N N . SER A 1 136 ? -14.489 -18.833 37.319 1.00 86.88 136 SER A N 1
ATOM 957 C CA . SER A 1 136 ? -15.425 -19.981 37.376 1.00 86.88 136 SER A CA 1
ATOM 958 C C . SER A 1 136 ? -16.864 -19.682 36.926 1.00 86.88 136 SER A C 1
ATOM 960 O O . SER A 1 136 ? -17.758 -20.504 37.151 1.00 86.88 136 SER A O 1
ATOM 962 N N . TRP A 1 137 ? -17.097 -18.532 36.297 1.00 93.69 137 TRP A N 1
ATOM 963 C CA . TRP A 1 137 ? -18.357 -18.181 35.656 1.00 93.69 137 TRP A CA 1
ATOM 964 C C . TRP A 1 137 ? -18.449 -18.795 34.248 1.00 93.69 137 TRP A C 1
ATOM 966 O O . TRP A 1 137 ? -17.448 -19.129 33.627 1.00 93.69 137 TRP A O 1
ATOM 976 N N . SER A 1 138 ? -19.673 -19.042 33.785 1.00 94.44 138 SER A N 1
ATOM 977 C CA . SER A 1 138 ? -19.978 -19.675 32.489 1.00 94.44 138 SER A CA 1
ATOM 978 C C . SER A 1 138 ? -21.048 -18.927 31.691 1.00 94.44 138 SER A C 1
ATOM 980 O O . SER A 1 138 ? -21.470 -19.405 30.638 1.00 94.44 138 SER A O 1
ATOM 982 N N . GLY A 1 139 ? -21.542 -17.808 32.228 1.00 95.38 139 GLY A N 1
ATOM 983 C CA . GLY A 1 139 ? -22.421 -16.898 31.509 1.00 95.38 139 GLY A CA 1
ATOM 984 C C . GLY A 1 139 ? -21.620 -15.980 30.594 1.00 95.38 139 GLY A C 1
ATOM 985 O O . GLY A 1 139 ? -20.467 -16.254 30.273 1.00 95.38 139 GLY A O 1
ATOM 986 N N . HIS A 1 140 ? -22.247 -14.889 30.172 1.00 96.31 140 HIS A N 1
ATOM 987 C CA . HIS A 1 140 ? -21.593 -13.878 29.350 1.00 96.31 140 HIS A CA 1
ATOM 988 C C . HIS A 1 140 ? -21.929 -12.457 29.788 1.00 96.31 140 HIS A C 1
ATOM 990 O O . HIS A 1 140 ? -22.975 -12.200 30.394 1.00 96.31 140 HIS A O 1
ATOM 996 N N . SER A 1 141 ? -21.047 -11.516 29.453 1.00 97.69 141 SER A N 1
ATOM 997 C CA . SER A 1 141 ? -21.228 -10.088 29.707 1.00 97.69 141 SER A CA 1
ATOM 998 C C . SER A 1 141 ? -21.190 -9.301 28.410 1.00 97.69 141 SER A C 1
ATOM 1000 O O . SER A 1 141 ? -20.661 -9.742 27.393 1.00 97.69 141 SER A O 1
ATOM 1002 N N . SER A 1 142 ? -21.798 -8.126 28.394 1.00 98.12 142 SER A N 1
ATOM 1003 C CA . SER A 1 142 ? -21.714 -7.196 27.271 1.00 98.12 142 SER A CA 1
ATOM 1004 C C . SER A 1 142 ? -21.857 -5.769 27.771 1.00 98.12 142 SER A C 1
ATOM 1006 O O . SER A 1 142 ? -22.561 -5.517 28.750 1.00 98.12 142 SER A O 1
ATOM 1008 N N . ILE A 1 143 ? -21.221 -4.841 27.065 1.00 98.19 143 ILE A N 1
ATOM 1009 C CA . ILE A 1 143 ? -21.496 -3.416 27.196 1.00 98.19 143 ILE A CA 1
ATOM 1010 C C . ILE A 1 143 ? -22.547 -3.056 26.146 1.00 98.19 143 ILE A C 1
ATOM 1012 O O . ILE A 1 143 ? -22.321 -3.198 24.942 1.00 98.19 143 ILE A O 1
ATOM 1016 N N . GLY A 1 144 ? -23.728 -2.668 26.622 1.00 96.50 144 GLY A N 1
ATOM 1017 C CA . GLY A 1 144 ? -24.907 -2.388 25.812 1.00 96.50 144 GLY A CA 1
ATOM 1018 C C . GLY A 1 144 ? -24.793 -1.091 25.013 1.00 96.50 144 GLY A C 1
ATOM 1019 O O . GLY A 1 144 ? -23.980 -0.217 25.306 1.00 96.50 144 GLY A O 1
ATOM 1020 N N . SER A 1 145 ? -25.639 -0.954 23.991 1.00 96.19 145 SER A N 1
ATOM 1021 C CA . SER A 1 145 ? -25.721 0.263 23.176 1.00 96.19 145 SER A CA 1
ATOM 1022 C C . SER A 1 145 ? -26.072 1.491 24.012 1.00 96.19 145 SER A C 1
ATOM 1024 O O . SER A 1 145 ? -26.913 1.396 24.900 1.00 96.19 145 SER A O 1
ATOM 1026 N N . GLY A 1 146 ? -25.499 2.644 23.664 1.00 96.00 146 GLY A N 1
ATOM 1027 C CA . GLY A 1 146 ? -25.726 3.903 24.381 1.00 96.00 146 GLY A CA 1
ATOM 1028 C C . GLY A 1 146 ? -24.794 4.116 25.575 1.00 96.00 146 GLY A C 1
ATOM 1029 O O . GLY A 1 146 ? -24.859 5.171 26.194 1.00 96.00 146 GLY A O 1
ATOM 1030 N N . SER A 1 147 ? -23.908 3.160 25.881 1.00 98.25 147 SER A N 1
ATOM 1031 C CA . SER A 1 147 ? -22.876 3.362 26.902 1.00 98.25 147 SER A CA 1
ATOM 1032 C C . SER A 1 147 ? -21.942 4.500 26.515 1.00 98.25 147 SER A C 1
ATOM 1034 O O . SER A 1 147 ? -21.401 4.510 25.407 1.00 98.25 147 SER A O 1
ATOM 1036 N N . HIS A 1 148 ? -21.726 5.427 27.442 1.00 98.38 148 HIS A N 1
ATOM 1037 C CA . HIS A 1 148 ? -20.973 6.647 27.203 1.00 98.38 148 HIS A CA 1
ATOM 1038 C C . HIS A 1 148 ? -20.233 7.112 28.468 1.00 98.38 148 HIS A C 1
ATOM 1040 O O . HIS A 1 148 ? -20.823 7.257 29.543 1.00 98.38 148 HIS A O 1
ATOM 1046 N N . ILE A 1 149 ? -18.929 7.344 28.319 1.00 98.38 149 ILE A N 1
ATOM 1047 C CA . ILE A 1 149 ? -18.023 7.939 29.307 1.00 98.38 149 ILE A CA 1
ATOM 1048 C C . ILE A 1 149 ? -17.616 9.321 28.779 1.00 98.38 149 ILE A C 1
ATOM 1050 O O . ILE A 1 149 ? -17.092 9.421 27.670 1.00 98.38 149 ILE A O 1
ATOM 1054 N N . ALA A 1 150 ? -17.886 10.384 29.541 1.00 98.06 150 ALA A N 1
ATOM 1055 C CA . ALA A 1 150 ? -17.627 11.764 29.106 1.00 98.06 150 ALA A CA 1
ATOM 1056 C C . ALA A 1 150 ? -16.150 12.194 29.224 1.00 98.06 150 ALA A C 1
ATOM 1058 O O . ALA A 1 150 ? -15.766 13.235 28.697 1.00 98.06 150 ALA A O 1
ATOM 1059 N N . GLY A 1 151 ? -15.348 11.432 29.957 1.00 97.56 151 GLY A N 1
ATOM 1060 C CA . GLY A 1 151 ? -13.923 11.626 30.195 1.00 97.56 151 GLY A CA 1
ATOM 1061 C C . GLY A 1 151 ? -13.164 10.333 29.919 1.00 97.56 151 GLY A C 1
ATOM 1062 O O . GLY A 1 151 ? -13.382 9.703 28.882 1.00 97.56 151 GLY A O 1
ATOM 1063 N N . ASP A 1 152 ? -12.295 9.936 30.842 1.00 98.44 152 ASP A N 1
ATOM 1064 C CA . ASP A 1 152 ? -11.266 8.930 30.587 1.00 98.44 152 ASP A CA 1
ATOM 1065 C C . ASP A 1 152 ? -11.661 7.520 31.051 1.00 98.44 152 ASP A C 1
ATOM 1067 O O . ASP A 1 152 ? -12.359 7.323 32.054 1.00 98.44 152 ASP A O 1
ATOM 1071 N N . LEU A 1 153 ? -11.120 6.510 30.367 1.00 98.31 153 LEU A N 1
ATOM 1072 C CA . LEU A 1 153 ? -10.992 5.155 30.902 1.00 98.31 153 LEU A CA 1
ATOM 1073 C C . LEU A 1 153 ? -9.580 4.988 31.477 1.00 98.31 153 LEU A C 1
ATOM 1075 O O . LEU A 1 153 ? -8.586 4.997 30.749 1.00 98.31 153 LEU A O 1
ATOM 1079 N N . THR A 1 154 ? -9.484 4.831 32.796 1.00 97.81 154 THR A N 1
ATOM 1080 C CA . THR A 1 154 ? -8.199 4.902 33.521 1.00 97.81 154 THR A CA 1
ATOM 1081 C C . THR A 1 154 ? -7.651 3.543 33.974 1.00 97.81 154 THR A C 1
ATOM 1083 O O . THR A 1 154 ? -6.529 3.450 34.471 1.00 97.81 154 THR A O 1
ATOM 1086 N N . GLY A 1 155 ? -8.413 2.470 33.776 1.00 97.75 155 GLY A N 1
ATOM 1087 C CA . GLY A 1 155 ? -8.084 1.090 34.130 1.00 97.75 155 GLY A CA 1
ATOM 1088 C C . GLY A 1 155 ? -8.762 0.087 33.187 1.00 97.75 155 GLY A C 1
ATOM 1089 O O . GLY A 1 155 ? -9.446 0.484 32.245 1.00 97.75 155 GLY A O 1
ATOM 1090 N N . PRO A 1 156 ? -8.511 -1.222 33.359 1.00 97.94 156 PRO A N 1
ATOM 1091 C CA . PRO A 1 156 ? -8.818 -2.208 32.329 1.00 97.94 156 PRO A CA 1
ATOM 1092 C C . PRO A 1 156 ? -10.321 -2.360 32.079 1.00 97.94 156 PRO A C 1
ATOM 1094 O O . PRO A 1 156 ? -11.129 -2.250 33.006 1.00 97.94 156 PRO A O 1
ATOM 1097 N N . LEU A 1 157 ? -10.669 -2.667 30.827 1.00 98.12 157 LEU A N 1
ATOM 1098 C CA . LEU A 1 157 ? -11.999 -3.093 30.403 1.00 98.12 157 LEU A CA 1
ATOM 1099 C C . LEU A 1 157 ? -11.924 -4.541 29.918 1.00 98.12 157 LEU A C 1
ATOM 1101 O O . LEU A 1 157 ? -11.333 -4.812 28.876 1.00 98.12 157 LEU A O 1
ATOM 1105 N N . THR A 1 158 ? -12.576 -5.453 30.633 1.00 97.50 158 THR A N 1
ATOM 1106 C CA . THR A 1 158 ? -12.707 -6.859 30.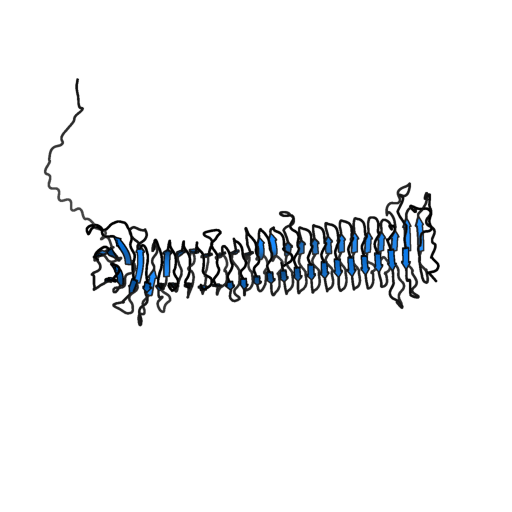237 1.00 97.50 158 THR A CA 1
ATOM 1107 C C . THR A 1 158 ? -14.178 -7.248 30.188 1.00 97.50 158 THR A C 1
ATOM 1109 O O . THR A 1 158 ? -14.921 -7.025 31.149 1.00 97.50 158 THR A O 1
ATOM 1112 N N . ILE A 1 159 ? -14.594 -7.850 29.075 1.00 96.62 159 ILE A N 1
ATOM 1113 C CA . ILE A 1 159 ? -15.888 -8.526 28.927 1.00 96.62 159 ILE A CA 1
ATOM 1114 C C . ILE A 1 159 ? -15.682 -9.953 28.415 1.00 96.62 159 ILE A C 1
ATOM 1116 O O . ILE A 1 159 ? -14.685 -10.243 27.758 1.00 96.62 159 ILE A O 1
ATOM 1120 N N . GLU A 1 160 ? -16.635 -10.838 28.686 1.00 95.19 160 GLU A N 1
ATOM 1121 C CA . GLU A 1 160 ? -16.510 -12.271 28.418 1.00 95.19 160 GLU A CA 1
ATOM 1122 C C . GLU A 1 160 ? -17.687 -12.789 27.581 1.00 95.19 160 GLU A C 1
ATOM 1124 O O . GLU A 1 160 ? -18.843 -12.393 27.762 1.00 95.19 160 GLU A O 1
ATOM 1129 N N . SER A 1 161 ? -17.381 -13.683 26.641 1.00 94.50 161 SER A N 1
ATOM 1130 C CA . SER A 1 161 ? -18.367 -14.472 25.905 1.00 94.50 161 SER A CA 1
ATOM 1131 C C . SER A 1 161 ? -18.460 -15.862 26.512 1.00 94.50 161 SER A C 1
ATOM 1133 O O . SER A 1 161 ? -17.439 -16.433 26.888 1.00 94.50 161 SER A O 1
ATOM 1135 N N . ASP A 1 162 ? -19.650 -16.450 26.515 1.00 92.31 162 ASP A N 1
ATOM 1136 C CA . ASP A 1 162 ? -19.806 -17.821 26.988 1.00 92.31 162 ASP A CA 1
ATOM 1137 C C . ASP A 1 162 ? -19.193 -18.846 26.014 1.00 92.31 162 ASP A C 1
ATOM 1139 O O . ASP A 1 162 ? -18.776 -18.532 24.896 1.00 92.31 162 ASP A O 1
ATOM 1143 N N . ALA A 1 163 ? -19.171 -20.116 26.425 1.00 90.81 163 ALA A N 1
ATOM 1144 C CA . ALA A 1 163 ? -18.608 -21.212 25.633 1.00 90.81 163 ALA A CA 1
ATOM 1145 C C . ALA A 1 163 ? -19.309 -21.447 24.276 1.00 90.81 163 ALA A C 1
ATOM 1147 O O . ALA A 1 163 ? -18.768 -22.159 23.431 1.00 90.81 163 ALA A O 1
ATOM 1148 N N . ASN A 1 164 ? -20.502 -20.880 24.059 1.00 89.19 164 ASN A N 1
ATOM 1149 C CA . ASN A 1 164 ? -21.216 -20.942 22.782 1.00 89.19 164 ASN A CA 1
ATOM 1150 C C . ASN A 1 164 ? -20.970 -19.693 21.916 1.00 89.19 164 ASN A C 1
ATOM 1152 O O . ASN A 1 164 ? -21.560 -19.576 20.841 1.00 89.19 164 ASN A O 1
ATOM 1156 N N . GLY A 1 165 ? -20.132 -18.760 22.378 1.00 89.62 165 GLY A N 1
ATOM 1157 C CA . GLY A 1 165 ? -19.848 -17.493 21.713 1.00 89.62 165 GLY A CA 1
ATOM 1158 C C . GLY A 1 165 ? -20.955 -16.449 21.864 1.00 89.62 165 GLY A C 1
ATOM 1159 O O . GLY A 1 165 ? -20.987 -15.499 21.081 1.00 89.62 165 GLY A O 1
ATOM 1160 N N . ALA A 1 166 ? -21.883 -16.606 22.817 1.00 89.19 166 ALA A N 1
ATOM 1161 C CA . ALA A 1 166 ? -22.871 -15.570 23.103 1.00 89.19 166 ALA A CA 1
ATOM 1162 C C . ALA A 1 166 ? -22.316 -14.519 24.079 1.00 89.19 166 ALA A C 1
ATOM 1164 O O . ALA A 1 166 ? -21.442 -14.796 24.898 1.00 89.19 166 ALA A O 1
ATOM 1165 N N . GLY A 1 167 ? -22.831 -13.292 23.964 1.00 92.69 167 GLY A N 1
ATOM 1166 C CA . GLY A 1 167 ? -22.323 -12.118 24.676 1.00 92.69 167 GLY A CA 1
ATOM 1167 C C . GLY A 1 167 ? -20.950 -11.666 24.182 1.00 92.69 167 GLY A C 1
ATOM 1168 O O . GLY A 1 167 ? -20.677 -11.715 22.984 1.00 92.69 167 GLY A O 1
ATOM 1169 N N . GLY A 1 168 ? -20.124 -11.143 25.090 1.00 95.19 168 GLY A N 1
ATOM 1170 C CA . GLY A 1 168 ? -18.829 -10.541 24.783 1.00 95.19 168 GLY A CA 1
ATOM 1171 C C . GLY A 1 168 ? -18.904 -9.313 23.874 1.00 95.19 168 GLY A C 1
ATOM 1172 O O . GLY A 1 168 ? -17.913 -8.996 23.224 1.00 95.19 168 GLY A O 1
ATOM 1173 N N . LYS A 1 169 ? -20.066 -8.650 23.768 1.00 97.44 169 LYS A N 1
ATOM 1174 C CA . LYS A 1 169 ? -20.272 -7.530 22.842 1.00 97.44 169 LYS A CA 1
ATOM 1175 C C . LYS A 1 169 ? -19.899 -6.198 23.482 1.00 97.44 169 LYS A C 1
ATOM 1177 O O . LYS A 1 169 ? -20.403 -5.872 24.555 1.00 97.44 169 LYS A O 1
ATOM 1182 N N . LEU A 1 170 ? -19.087 -5.407 22.789 1.00 98.19 170 LEU A N 1
ATOM 1183 C CA . LEU A 1 170 ? -18.719 -4.047 23.181 1.00 98.19 170 LEU A CA 1
ATOM 1184 C C . LEU A 1 170 ? -19.467 -3.006 22.332 1.00 98.19 170 LEU A C 1
ATOM 1186 O O . LEU A 1 170 ? -19.410 -3.033 21.100 1.00 98.19 170 LEU A O 1
ATOM 1190 N N . SER A 1 171 ? -20.189 -2.097 22.991 1.00 98.19 171 SER A N 1
ATOM 1191 C CA . SER A 1 171 ? -20.807 -0.902 22.398 1.00 98.19 171 SER A CA 1
ATOM 1192 C C . SER A 1 171 ? -20.580 0.313 23.295 1.00 98.19 171 SER A C 1
ATOM 1194 O O . SER A 1 171 ? -21.384 0.562 24.185 1.00 98.19 171 SER A O 1
ATOM 1196 N N . LEU A 1 172 ? -19.489 1.052 23.090 1.00 98.31 172 LEU A N 1
ATOM 1197 C CA . LEU A 1 172 ? -19.045 2.098 24.018 1.00 98.31 172 LEU A CA 1
ATOM 1198 C C . LEU A 1 172 ? -18.573 3.366 23.296 1.00 98.31 172 LEU A C 1
ATOM 1200 O O . LEU A 1 172 ? -17.853 3.284 22.305 1.00 98.31 172 LEU A O 1
ATOM 1204 N N . THR A 1 173 ? -18.943 4.527 23.831 1.00 98.38 173 THR A N 1
ATOM 1205 C CA . THR A 1 173 ? -18.351 5.823 23.482 1.00 98.38 173 THR A CA 1
ATOM 1206 C C . THR A 1 173 ? -17.521 6.348 24.654 1.00 98.38 173 THR A C 1
ATOM 1208 O O . THR A 1 173 ? -17.982 6.325 25.796 1.00 98.38 173 THR A O 1
ATOM 1211 N N . ILE A 1 174 ? -16.315 6.831 24.371 1.00 98.38 174 ILE A N 1
ATOM 1212 C CA . ILE A 1 174 ? -15.406 7.479 25.320 1.00 98.38 174 ILE A CA 1
ATOM 1213 C C . ILE A 1 174 ? -15.001 8.823 24.708 1.00 98.38 174 ILE A C 1
ATOM 1215 O O . ILE A 1 174 ? -14.419 8.860 23.621 1.00 98.38 174 ILE A O 1
ATOM 1219 N N . ASP A 1 175 ? -15.337 9.927 25.370 1.00 98.06 175 ASP A N 1
ATOM 1220 C CA . ASP A 1 175 ? -15.002 11.267 24.871 1.00 98.06 175 ASP A CA 1
ATOM 1221 C C . ASP A 1 175 ? -13.562 11.680 25.217 1.00 98.06 175 ASP A C 1
ATOM 1223 O O . ASP A 1 175 ? -12.968 12.463 24.476 1.00 98.06 175 ASP A O 1
ATOM 1227 N N . GLY A 1 176 ? -13.010 11.165 26.319 1.00 97.62 176 GLY A N 1
ATOM 1228 C CA . GLY A 1 176 ? -11.628 11.393 26.746 1.00 97.62 176 GLY A CA 1
ATOM 1229 C C . GLY A 1 176 ? -10.654 10.329 26.245 1.00 97.62 176 GLY A C 1
ATOM 1230 O O . GLY A 1 176 ? -10.833 9.761 25.165 1.00 97.62 176 GLY A O 1
ATOM 1231 N N . ASP A 1 177 ? -9.623 10.067 27.044 1.00 98.12 177 ASP A N 1
ATOM 1232 C CA . ASP A 1 177 ? -8.509 9.175 26.726 1.00 98.12 177 ASP A CA 1
ATOM 1233 C C . ASP A 1 177 ? -8.706 7.764 27.312 1.00 98.12 177 ASP A C 1
ATOM 1235 O O . ASP A 1 177 ? -9.352 7.550 28.341 1.00 98.12 177 ASP A O 1
ATOM 1239 N N . VAL A 1 178 ? -8.054 6.776 26.699 1.00 98.06 178 VAL A N 1
ATOM 1240 C CA . VAL A 1 178 ? -7.787 5.469 27.315 1.00 98.06 178 VAL A CA 1
ATOM 1241 C C . VAL A 1 178 ? -6.345 5.479 27.817 1.00 98.06 178 VAL A C 1
ATOM 1243 O O . VAL A 1 178 ? -5.396 5.405 27.032 1.00 98.06 178 VAL A O 1
ATOM 1246 N N . LEU A 1 179 ? -6.170 5.600 29.133 1.00 97.69 179 LEU A N 1
ATOM 1247 C CA . LEU A 1 179 ? -4.864 5.835 29.754 1.00 97.69 179 LEU A CA 1
ATOM 1248 C C . LEU A 1 179 ? -3.973 4.580 29.795 1.00 97.69 179 LEU A C 1
ATOM 1250 O O . LEU A 1 179 ? -4.464 3.453 29.707 1.00 97.69 179 LEU A O 1
ATOM 1254 N N . PRO A 1 180 ? -2.650 4.731 30.007 1.00 96.00 180 PRO A N 1
ATOM 1255 C CA . PRO A 1 180 ? -1.758 3.589 30.183 1.00 96.00 180 PRO A CA 1
ATOM 1256 C C . PRO A 1 180 ? -2.229 2.640 31.295 1.00 96.00 180 PRO A C 1
ATOM 1258 O O . PRO A 1 180 ? -2.482 3.059 32.423 1.00 96.00 180 PRO A O 1
ATOM 1261 N N . GLY A 1 181 ? -2.317 1.344 30.983 1.00 92.25 181 GLY A N 1
ATOM 1262 C CA . GLY A 1 181 ? -2.840 0.311 31.889 1.00 92.25 181 GLY A CA 1
ATOM 1263 C C . GLY A 1 181 ? -4.340 0.026 31.741 1.00 92.25 181 GLY A C 1
ATOM 1264 O O . GLY A 1 181 ? -4.812 -0.980 32.272 1.00 92.25 181 GLY A O 1
ATOM 1265 N N . ALA A 1 182 ? -5.070 0.834 30.967 1.00 95.88 182 ALA A N 1
ATOM 1266 C CA . ALA A 1 182 ? -6.484 0.644 30.661 1.00 95.88 182 ALA A CA 1
ATOM 1267 C C . ALA A 1 182 ? -6.722 -0.276 29.453 1.00 95.88 182 ALA A C 1
ATOM 1269 O O . ALA A 1 182 ? -7.426 0.080 28.512 1.00 95.88 182 ALA A O 1
ATOM 1270 N N . ALA A 1 183 ? -6.097 -1.459 29.448 1.00 96.88 183 ALA A N 1
ATOM 1271 C CA . ALA A 1 183 ? -6.238 -2.390 28.330 1.00 96.88 183 ALA A CA 1
ATOM 1272 C C . ALA A 1 183 ? -7.711 -2.782 28.123 1.00 96.88 183 ALA A C 1
ATOM 1274 O O . ALA A 1 183 ? -8.406 -3.117 29.086 1.00 96.88 183 ALA A O 1
ATOM 1275 N N . ILE A 1 184 ? -8.163 -2.755 26.871 1.00 97.88 184 ILE A N 1
ATOM 1276 C CA . ILE A 1 184 ? -9.521 -3.129 26.477 1.00 97.88 184 ILE A CA 1
ATOM 1277 C C . ILE A 1 184 ? -9.464 -4.514 25.832 1.00 97.88 184 ILE A C 1
ATOM 1279 O O . ILE A 1 184 ? -8.774 -4.713 24.835 1.00 97.88 184 ILE A O 1
ATOM 1283 N N . SER A 1 185 ? -10.205 -5.469 26.385 1.00 97.69 185 SER A N 1
ATOM 1284 C CA . SER A 1 185 ? -10.329 -6.832 25.873 1.00 97.69 185 SER A CA 1
ATOM 1285 C C . SER A 1 185 ? -11.801 -7.189 25.700 1.00 97.69 185 SER A C 1
ATOM 1287 O O . SER A 1 185 ? -12.571 -7.207 26.667 1.00 97.69 185 SER A O 1
ATOM 1289 N N . ALA A 1 186 ? -12.196 -7.462 24.459 1.00 97.38 186 ALA A N 1
ATOM 1290 C CA . ALA A 1 186 ? -13.564 -7.812 24.107 1.00 97.38 186 ALA A CA 1
ATOM 1291 C C . ALA A 1 186 ? -13.593 -8.937 23.061 1.00 97.38 186 ALA A C 1
ATOM 1293 O O . ALA A 1 186 ? -12.886 -8.857 22.061 1.00 97.38 186 ALA A O 1
ATOM 1294 N N . PRO A 1 187 ? -14.444 -9.964 23.216 1.00 97.12 187 PRO A N 1
ATOM 1295 C CA . PRO A 1 187 ? -14.629 -10.969 22.176 1.00 97.12 187 PRO A CA 1
ATOM 1296 C C . PRO A 1 187 ? -15.199 -10.387 20.881 1.00 97.12 187 PRO A C 1
ATOM 1298 O O . PRO A 1 187 ? -14.683 -10.661 19.799 1.00 97.12 187 PRO A O 1
ATOM 1301 N N . VAL A 1 188 ? -16.257 -9.578 20.975 1.00 97.25 188 VAL A N 1
ATOM 1302 C CA . VAL A 1 188 ? -16.976 -9.043 19.816 1.00 97.25 188 VAL A CA 1
ATOM 1303 C C . VAL A 1 188 ? -17.084 -7.529 19.905 1.00 97.25 188 VAL A C 1
ATOM 1305 O O . VAL A 1 188 ? -17.628 -6.981 20.866 1.00 97.25 188 VAL A O 1
ATOM 1308 N N . LEU A 1 189 ? -16.639 -6.838 18.859 1.00 97.31 189 LEU A N 1
ATOM 1309 C CA . LEU A 1 189 ? -16.799 -5.393 18.750 1.00 97.31 189 LEU A CA 1
ATOM 1310 C C . LEU A 1 189 ? -18.023 -5.045 17.903 1.00 97.31 189 LEU A C 1
ATOM 1312 O O . LEU A 1 189 ? -18.097 -5.432 16.741 1.00 97.31 189 LEU A O 1
ATOM 1316 N N . LYS A 1 190 ? -18.963 -4.277 18.463 1.00 97.25 190 LYS A N 1
ATOM 1317 C CA . LYS A 1 190 ? -20.138 -3.773 17.734 1.00 97.25 190 LYS A CA 1
ATOM 1318 C C . LYS A 1 190 ? -20.070 -2.267 17.486 1.00 97.25 190 LYS A C 1
ATOM 1320 O O . LYS A 1 190 ? -20.443 -1.801 16.414 1.00 97.25 190 LYS A O 1
ATOM 1325 N N . TRP A 1 191 ? -19.627 -1.507 18.480 1.00 97.50 191 TRP A N 1
ATOM 1326 C CA . TRP A 1 191 ? -19.431 -0.066 18.375 1.00 97.50 191 TRP A CA 1
ATOM 1327 C C . TRP A 1 191 ? -18.343 0.356 19.355 1.00 97.50 191 TRP A C 1
ATOM 1329 O O . TRP A 1 191 ? -18.424 0.042 20.543 1.00 97.50 191 TRP A O 1
ATOM 1339 N N . LEU A 1 192 ? -17.335 1.071 18.878 1.00 97.94 192 LEU A N 1
ATOM 1340 C CA . LEU A 1 192 ? -16.383 1.747 19.751 1.00 97.94 192 LEU A CA 1
ATOM 1341 C C . LEU A 1 192 ? -16.047 3.088 19.126 1.00 97.94 192 LEU A C 1
ATOM 1343 O O . LEU A 1 192 ? -15.546 3.139 18.007 1.00 97.94 192 LEU A O 1
ATOM 1347 N N . GLN A 1 193 ? -16.334 4.157 19.853 1.00 98.00 193 GLN A N 1
ATOM 1348 C CA . GLN A 1 193 ? -15.904 5.495 19.490 1.00 98.00 193 GLN A CA 1
ATOM 1349 C C . GLN A 1 193 ? -15.052 6.041 20.626 1.00 98.00 193 GLN A C 1
ATOM 1351 O O . GLN A 1 193 ? -15.538 6.194 21.743 1.00 98.00 193 GLN A O 1
ATOM 1356 N N . LEU A 1 194 ? -13.798 6.343 20.325 1.00 97.88 194 LEU A N 1
ATOM 1357 C CA . LEU A 1 194 ? -12.868 7.006 21.224 1.00 97.88 194 LEU A CA 1
ATOM 1358 C C . LEU A 1 194 ? -12.506 8.357 20.612 1.00 97.88 194 LEU A C 1
ATOM 1360 O O . LEU A 1 194 ? -11.935 8.395 19.526 1.00 97.88 194 LEU A O 1
ATOM 1364 N N . SER A 1 195 ? -12.876 9.457 21.263 1.00 97.38 195 SER A N 1
ATOM 1365 C CA . SER A 1 195 ? -12.583 10.799 20.741 1.00 97.38 195 SER A CA 1
ATOM 1366 C C . SER A 1 195 ? -11.178 11.282 21.122 1.00 97.38 195 SER A C 1
ATOM 1368 O O . SER A 1 195 ? -10.580 12.016 20.337 1.00 97.38 195 SER A O 1
ATOM 1370 N N . GLY A 1 196 ? -10.651 10.857 22.277 1.00 96.75 196 GLY A N 1
ATOM 1371 C CA . GLY 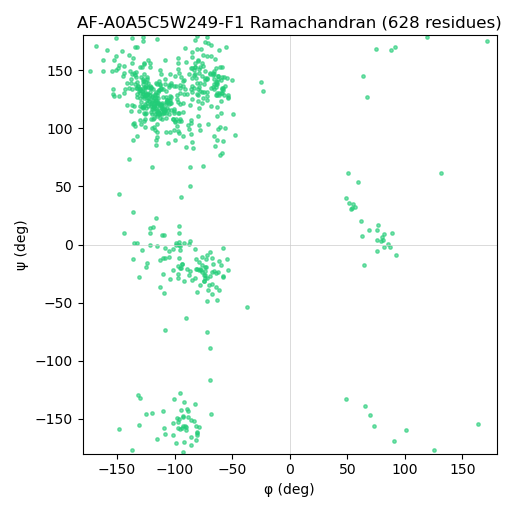A 1 196 ? -9.285 11.140 22.726 1.00 96.75 196 GLY A CA 1
ATOM 1372 C C . GLY A 1 196 ? -8.252 10.100 22.282 1.00 96.75 196 GLY A C 1
ATOM 1373 O O . GLY A 1 196 ? -8.438 9.390 21.288 1.00 96.75 196 GLY A O 1
ATOM 1374 N N . ASP A 1 197 ? -7.144 10.037 23.015 1.00 97.69 197 ASP A N 1
ATOM 1375 C CA . ASP A 1 197 ? -5.991 9.188 22.713 1.00 97.69 197 ASP A CA 1
ATOM 1376 C C . ASP A 1 197 ? -6.179 7.746 23.208 1.00 97.69 197 ASP A C 1
ATOM 1378 O O . ASP A 1 197 ? -6.719 7.495 24.288 1.00 97.69 197 ASP A O 1
ATOM 1382 N N . LEU A 1 198 ? -5.626 6.780 22.469 1.00 97.75 198 LEU A N 1
ATOM 1383 C CA . LEU A 1 198 ? -5.453 5.404 22.933 1.00 97.75 198 LEU A CA 1
ATOM 1384 C C . LEU A 1 198 ? -4.005 5.194 23.389 1.00 97.75 198 LEU A C 1
ATOM 1386 O O . LEU A 1 198 ? -3.082 5.186 22.575 1.00 97.75 198 LEU A O 1
ATOM 1390 N N . ARG A 1 199 ? -3.802 4.972 24.692 1.00 97.75 199 ARG A N 1
ATOM 1391 C CA . ARG A 1 199 ? -2.480 4.720 25.304 1.00 97.75 199 ARG A CA 1
ATOM 1392 C C . ARG A 1 199 ? -2.377 3.353 25.990 1.00 97.75 199 ARG A C 1
ATOM 1394 O O . ARG A 1 199 ? -1.454 3.109 26.768 1.00 97.75 199 ARG A O 1
ATOM 1401 N N . ALA A 1 200 ? -3.317 2.451 25.712 1.00 97.19 200 ALA A N 1
ATOM 1402 C CA . ALA A 1 200 ? -3.299 1.065 26.170 1.00 97.19 200 ALA A CA 1
ATOM 1403 C C . ALA A 1 200 ? -3.694 0.095 25.050 1.00 97.19 200 ALA A C 1
ATOM 1405 O O . ALA A 1 200 ? -4.310 0.487 24.065 1.00 97.19 200 ALA A O 1
ATOM 1406 N N . ALA A 1 201 ? -3.330 -1.179 25.214 1.00 96.69 201 ALA A N 1
ATOM 1407 C CA . ALA A 1 201 ? -3.646 -2.223 24.244 1.00 96.69 201 ALA A CA 1
ATOM 1408 C C . ALA A 1 201 ? -5.162 -2.418 24.077 1.00 96.69 201 ALA A C 1
ATOM 1410 O O . ALA A 1 201 ? -5.921 -2.347 25.047 1.00 96.69 201 ALA A O 1
ATOM 1411 N N . LEU A 1 202 ? -5.573 -2.729 22.852 1.00 97.06 202 LEU A N 1
ATOM 1412 C CA . LEU A 1 202 ? -6.941 -3.078 22.492 1.00 97.06 202 LEU A CA 1
ATOM 1413 C C . LEU A 1 202 ? -6.924 -4.431 21.781 1.00 97.06 202 LEU A C 1
ATOM 1415 O O . LEU A 1 202 ? -6.286 -4.571 20.744 1.00 97.06 202 LEU A O 1
ATOM 1419 N N . ALA A 1 203 ? -7.639 -5.414 22.317 1.00 97.19 203 ALA A N 1
ATOM 1420 C CA . ALA A 1 203 ? -7.733 -6.747 21.736 1.00 97.19 203 ALA A CA 1
ATOM 1421 C C . ALA A 1 203 ? -9.194 -7.122 21.466 1.00 97.19 203 ALA A C 1
ATOM 1423 O O . ALA A 1 203 ? -10.006 -7.208 22.393 1.00 97.19 203 ALA A O 1
ATOM 1424 N N . ILE A 1 204 ? -9.510 -7.378 20.194 1.00 97.25 204 ILE A N 1
ATOM 1425 C CA . ILE A 1 204 ? -10.777 -7.955 19.743 1.00 97.25 204 ILE A CA 1
ATOM 1426 C C . ILE A 1 204 ? -10.539 -9.419 19.384 1.00 97.25 204 ILE A C 1
ATOM 1428 O O . ILE A 1 204 ? -10.070 -9.739 18.291 1.00 97.25 204 ILE A O 1
ATOM 1432 N N . THR A 1 205 ? -10.837 -10.313 20.325 1.00 95.69 205 THR A N 1
ATOM 1433 C CA . THR A 1 205 ? -10.338 -11.697 20.281 1.00 95.69 205 THR A CA 1
ATOM 1434 C C . THR A 1 205 ? -11.131 -12.634 19.374 1.00 95.69 205 THR A C 1
ATOM 1436 O O . THR A 1 205 ? -10.575 -13.644 18.946 1.00 95.69 205 THR A O 1
ATOM 1439 N N . ASN A 1 206 ? -12.389 -12.313 19.041 1.00 94.62 206 ASN A N 1
ATOM 1440 C CA . ASN A 1 206 ? -13.159 -13.071 18.051 1.00 94.62 206 ASN A CA 1
ATOM 1441 C C . ASN A 1 206 ? -13.344 -12.279 16.756 1.00 94.62 206 ASN A C 1
ATOM 1443 O O . ASN A 1 206 ? -12.752 -12.640 15.743 1.00 94.62 206 ASN A O 1
ATOM 1447 N N . TYR A 1 207 ? -14.211 -11.258 16.748 1.00 95.81 207 TYR A N 1
ATOM 1448 C CA . TYR A 1 207 ? -14.516 -10.527 15.516 1.00 95.81 207 TYR A CA 1
ATOM 1449 C C . TYR A 1 207 ? -15.161 -9.148 15.715 1.00 95.81 207 TYR A C 1
ATOM 1451 O O . TYR A 1 207 ? -15.812 -8.869 16.722 1.00 95.81 207 TYR A O 1
ATOM 1459 N N . VAL A 1 208 ? -15.048 -8.302 14.693 1.00 96.00 208 VAL A N 1
ATOM 1460 C CA . VAL A 1 208 ? -15.810 -7.055 14.533 1.00 96.00 208 VAL A CA 1
ATOM 1461 C C . VAL A 1 208 ? -17.145 -7.359 13.836 1.00 96.00 208 VAL A C 1
ATOM 1463 O O . VAL A 1 208 ? -17.170 -7.903 12.738 1.00 96.00 208 VAL A O 1
ATOM 1466 N N . GLU A 1 209 ? -18.280 -7.073 14.476 1.00 95.94 209 GLU A N 1
ATOM 1467 C CA . GLU A 1 209 ? -19.616 -7.427 13.970 1.00 95.94 209 GLU A CA 1
ATOM 1468 C C . GLU A 1 209 ? -19.920 -6.725 12.631 1.00 95.94 209 GLU A C 1
ATOM 1470 O O . GLU A 1 209 ? -19.535 -5.581 12.394 1.00 95.94 209 GLU A O 1
ATOM 1475 N N . THR A 1 210 ? -20.653 -7.386 11.729 1.00 95.19 210 THR A N 1
ATOM 1476 C CA . THR A 1 210 ? -21.090 -6.741 10.483 1.00 95.19 210 THR A CA 1
ATOM 1477 C C . THR A 1 210 ? -21.956 -5.515 10.788 1.00 95.19 210 THR A C 1
ATOM 1479 O O . THR A 1 210 ? -22.937 -5.590 11.526 1.00 95.19 210 THR A O 1
ATOM 1482 N N . GLY A 1 211 ? -21.624 -4.390 10.164 1.00 94.75 211 GLY A N 1
ATOM 1483 C CA . GLY A 1 211 ? -22.226 -3.081 10.392 1.00 94.75 211 GLY A CA 1
ATOM 1484 C C . GLY A 1 211 ? -21.597 -2.311 11.552 1.00 94.75 211 GLY A C 1
ATOM 1485 O O . GLY A 1 211 ? -22.053 -1.203 11.830 1.00 94.75 211 GLY A O 1
ATOM 1486 N N . ALA A 1 212 ? -20.583 -2.869 12.221 1.00 95.50 212 ALA A N 1
ATOM 1487 C CA . ALA A 1 212 ? -19.864 -2.171 13.272 1.00 95.50 212 ALA A CA 1
ATOM 1488 C C . ALA A 1 212 ? -19.082 -0.975 12.727 1.00 95.50 212 ALA A C 1
ATOM 1490 O O . ALA A 1 212 ? -18.592 -0.972 11.590 1.00 95.50 212 ALA A O 1
ATOM 1491 N N . TYR A 1 213 ? -18.957 0.020 13.597 1.00 95.88 213 TYR A N 1
ATOM 1492 C CA . TYR A 1 213 ? -18.191 1.234 13.383 1.00 95.88 213 TYR A CA 1
ATOM 1493 C C . TYR A 1 213 ? -17.206 1.364 14.545 1.00 95.88 213 TYR A C 1
ATOM 1495 O O . TYR A 1 213 ? -17.615 1.408 15.711 1.00 95.88 213 TYR A O 1
ATOM 1503 N N . PHE A 1 214 ? -15.916 1.338 14.222 1.00 97.00 214 PHE A N 1
ATOM 1504 C CA . PHE A 1 214 ? -14.832 1.464 15.185 1.00 97.00 214 PHE A CA 1
ATOM 1505 C C . PHE A 1 214 ? -13.985 2.678 14.815 1.00 97.00 214 PHE A C 1
ATOM 1507 O O . PHE A 1 214 ? -13.351 2.688 13.763 1.00 97.00 214 PHE A O 1
ATOM 1514 N N . VAL A 1 215 ? -13.997 3.695 15.678 1.00 97.81 215 VAL A N 1
ATOM 1515 C CA . VAL A 1 215 ? -13.264 4.943 15.477 1.00 97.81 215 VAL A CA 1
ATOM 1516 C C . VAL A 1 215 ? -12.404 5.282 16.679 1.00 97.81 215 VAL A C 1
ATOM 1518 O O . VAL A 1 215 ? -12.892 5.318 17.809 1.00 97.81 215 VAL A O 1
ATOM 1521 N N . ILE A 1 216 ? -11.145 5.610 16.404 1.00 97.62 216 ILE A N 1
ATOM 1522 C CA . ILE A 1 216 ? -10.247 6.314 17.318 1.00 97.62 216 ILE A CA 1
ATOM 1523 C C . ILE A 1 216 ? -9.889 7.652 16.674 1.00 97.62 216 ILE A C 1
ATOM 1525 O O . ILE A 1 216 ? -9.242 7.693 15.629 1.00 97.62 216 ILE A O 1
ATOM 1529 N N . GLY A 1 217 ? -10.355 8.743 17.273 1.00 96.50 217 GLY A N 1
ATOM 1530 C CA . GLY A 1 217 ? -10.149 10.103 16.788 1.00 96.50 217 GLY A CA 1
ATOM 1531 C C . GLY A 1 217 ? -8.782 10.677 17.154 1.00 96.50 217 GLY A C 1
ATOM 1532 O O . GLY A 1 217 ? -8.173 11.342 16.312 1.00 96.50 217 GLY A O 1
ATOM 1533 N N . GLY A 1 218 ? -8.302 10.424 18.375 1.00 96.50 218 GLY A N 1
ATOM 1534 C CA . GLY A 1 218 ? -7.003 10.892 18.860 1.00 96.50 218 GLY A CA 1
ATOM 1535 C C . GLY A 1 218 ? -5.829 10.021 18.416 1.00 96.50 218 GLY A C 1
ATOM 1536 O O . GLY A 1 218 ? -5.953 9.169 17.533 1.00 96.50 218 GLY A O 1
ATOM 1537 N N . SER A 1 219 ? -4.674 10.260 19.029 1.00 97.50 219 SER A N 1
ATOM 1538 C CA . SER A 1 219 ? -3.435 9.549 18.721 1.00 97.50 219 SER A CA 1
ATOM 1539 C C . SER A 1 219 ? -3.397 8.171 19.375 1.00 97.50 219 SER A C 1
ATOM 1541 O O . SER A 1 219 ? -3.966 7.942 20.442 1.00 97.50 219 SER A O 1
ATOM 1543 N N . ILE A 1 220 ? -2.682 7.246 18.744 1.00 97.75 220 ILE A N 1
ATOM 1544 C CA . ILE A 1 220 ? -2.451 5.893 19.246 1.00 97.75 220 ILE A CA 1
ATOM 1545 C C . ILE A 1 220 ? -0.964 5.773 19.567 1.00 97.75 220 ILE A C 1
ATOM 1547 O O . ILE A 1 220 ? -0.121 5.829 18.672 1.00 97.75 220 ILE A O 1
ATOM 1551 N N . ASP A 1 221 ? -0.645 5.634 20.854 1.00 96.88 221 ASP A N 1
ATOM 1552 C CA . ASP A 1 221 ? 0.734 5.671 21.351 1.00 96.88 221 ASP A CA 1
ATOM 1553 C C . ASP A 1 221 ? 1.578 4.501 20.809 1.00 96.88 221 ASP A C 1
ATOM 1555 O O . ASP A 1 221 ? 1.094 3.398 20.565 1.00 96.88 221 ASP A O 1
ATOM 1559 N N . SER A 1 222 ? 2.881 4.731 20.696 1.00 94.50 222 SER A N 1
ATOM 1560 C CA . SER A 1 222 ? 3.912 3.811 20.205 1.00 94.50 222 SER A CA 1
ATOM 1561 C C . SER A 1 222 ? 3.977 2.445 20.895 1.00 94.50 222 SER A C 1
ATOM 1563 O O . SER A 1 222 ? 4.508 1.493 20.329 1.00 94.50 222 SER A O 1
ATOM 1565 N N . GLN A 1 223 ? 3.463 2.327 22.123 1.00 95.50 223 GLN A N 1
ATOM 1566 C CA . GLN A 1 223 ? 3.428 1.063 22.871 1.00 95.50 223 GLN A CA 1
ATOM 1567 C C . GLN A 1 223 ? 2.095 0.315 22.754 1.00 95.50 223 GLN A C 1
ATOM 1569 O O . GLN A 1 223 ? 1.929 -0.742 23.368 1.00 95.50 223 GLN A O 1
ATOM 1574 N N . VAL A 1 224 ? 1.127 0.868 22.023 1.00 96.44 224 VAL A N 1
ATOM 1575 C CA . VAL A 1 224 ? -0.199 0.275 21.877 1.00 96.44 224 VAL A CA 1
ATOM 1576 C C . VAL A 1 224 ? -0.201 -0.758 20.767 1.00 96.44 224 VAL A C 1
ATOM 1578 O O . VAL A 1 224 ? 0.193 -0.468 19.643 1.00 96.44 224 VAL A O 1
ATOM 1581 N N . ASN A 1 225 ? -0.746 -1.932 21.083 1.00 97.12 225 ASN A N 1
ATOM 1582 C CA . ASN A 1 225 ? -1.122 -2.935 20.098 1.00 97.12 225 ASN A CA 1
ATOM 1583 C C . ASN A 1 225 ? -2.647 -2.960 19.979 1.00 97.12 225 ASN A C 1
ATOM 1585 O O . ASN A 1 225 ? -3.342 -3.158 20.981 1.00 97.12 225 ASN A O 1
ATOM 1589 N N . ILE A 1 226 ? -3.144 -2.773 18.761 1.00 97.50 226 ILE A N 1
ATOM 1590 C CA . ILE A 1 226 ? -4.529 -3.019 18.372 1.00 97.50 226 ILE A CA 1
ATOM 1591 C C . ILE A 1 226 ? -4.550 -4.359 17.643 1.00 97.50 226 ILE A C 1
ATOM 1593 O O . ILE A 1 226 ? -4.052 -4.460 16.527 1.00 97.50 226 ILE A O 1
ATOM 1597 N N . ASP A 1 227 ? -5.105 -5.382 18.279 1.00 98.06 227 ASP A N 1
ATOM 1598 C CA . ASP A 1 227 ? -5.181 -6.742 17.749 1.00 98.06 227 ASP A CA 1
ATOM 1599 C C . ASP A 1 227 ? -6.630 -7.080 17.385 1.00 98.06 227 ASP A C 1
ATOM 1601 O O . ASP A 1 227 ? -7.509 -7.100 18.252 1.00 98.06 227 ASP A O 1
ATOM 1605 N N . ILE A 1 228 ? -6.892 -7.298 16.093 1.00 97.31 228 ILE A N 1
ATOM 1606 C CA . ILE A 1 228 ? -8.212 -7.659 15.576 1.00 97.31 228 ILE A CA 1
ATOM 1607 C C . ILE A 1 228 ? -8.136 -9.040 14.927 1.00 97.31 228 ILE A C 1
ATOM 1609 O O . ILE A 1 228 ? -7.613 -9.211 13.821 1.00 97.31 228 ILE A O 1
ATOM 1613 N N . ALA A 1 229 ? -8.746 -10.019 15.597 1.00 96.75 229 ALA A N 1
ATOM 1614 C CA . ALA A 1 229 ? -8.739 -11.410 15.160 1.00 96.75 229 ALA A CA 1
ATOM 1615 C C . ALA A 1 229 ? -9.527 -11.651 13.862 1.00 96.75 229 ALA A C 1
ATOM 1617 O O . ALA A 1 229 ? -9.162 -12.522 13.074 1.00 96.75 229 ALA A O 1
ATOM 1618 N N . SER A 1 230 ? -10.622 -10.919 13.631 1.00 95.56 230 SER A N 1
ATOM 1619 C CA . SER A 1 230 ? -11.412 -11.041 12.405 1.00 95.56 230 SER A CA 1
ATOM 1620 C C . SER A 1 230 ? -12.322 -9.841 12.175 1.00 95.56 230 SER A C 1
ATOM 1622 O O . SER 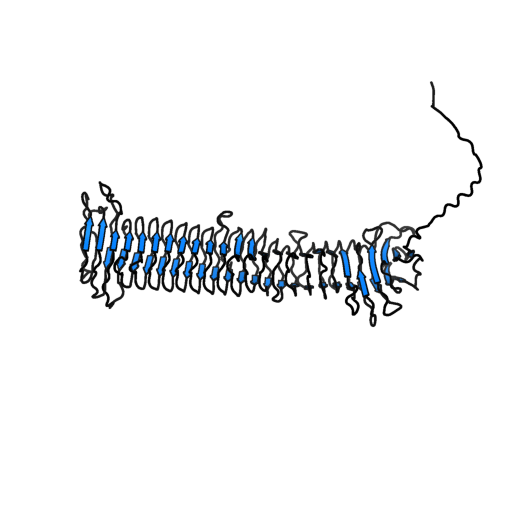A 1 230 ? -12.851 -9.234 13.107 1.00 95.56 230 SER A O 1
ATOM 1624 N N . MET A 1 231 ? -12.572 -9.543 10.908 1.00 95.69 231 MET A N 1
ATOM 1625 C CA . MET A 1 231 ? -13.603 -8.617 10.466 1.00 95.69 231 MET A CA 1
ATOM 1626 C C . MET A 1 231 ? -14.482 -9.359 9.450 1.00 95.69 231 MET A C 1
ATOM 1628 O O . MET A 1 231 ? -14.046 -9.569 8.329 1.00 95.69 231 MET A O 1
ATOM 1632 N N . PRO A 1 232 ? -15.674 -9.861 9.806 1.00 92.12 232 PRO A N 1
ATOM 1633 C CA . PRO A 1 232 ? -16.605 -10.445 8.842 1.00 92.12 232 PRO A CA 1
ATOM 1634 C C . PRO A 1 232 ? -17.601 -9.421 8.278 1.00 92.12 232 PRO A C 1
ATOM 1636 O O . PRO A 1 232 ? -18.294 -8.697 8.999 1.00 92.12 232 PRO A O 1
ATOM 1639 N N . GLY A 1 233 ? -17.780 -9.447 6.956 1.00 92.25 233 GLY A N 1
ATOM 1640 C CA . GLY A 1 233 ? -18.801 -8.651 6.269 1.00 92.25 233 GLY A CA 1
ATOM 1641 C C . GLY A 1 233 ? -18.455 -7.162 6.200 1.00 92.25 233 GLY A C 1
ATOM 1642 O O . GLY A 1 233 ? -17.293 -6.790 6.232 1.00 92.25 233 GLY A O 1
ATOM 1643 N N . LYS A 1 234 ? -19.461 -6.293 6.060 1.00 94.31 234 LYS A N 1
ATOM 1644 C CA . LYS A 1 234 ? -19.245 -4.841 5.932 1.00 94.31 234 LYS A CA 1
ATOM 1645 C C . LYS A 1 234 ? -18.994 -4.212 7.298 1.00 94.31 234 LYS A C 1
ATOM 1647 O O . LYS A 1 234 ? -19.938 -4.108 8.071 1.00 94.31 234 LYS A O 1
ATOM 1652 N N . CYS A 1 235 ? -17.787 -3.751 7.576 1.00 95.12 235 CYS A N 1
ATOM 1653 C CA . CYS A 1 235 ? -17.461 -2.965 8.765 1.00 95.12 235 CYS A CA 1
ATOM 1654 C C . CYS A 1 235 ? -16.492 -1.838 8.398 1.00 95.12 235 CYS A C 1
ATOM 1656 O O . CYS A 1 235 ? -15.871 -1.862 7.330 1.00 95.12 235 CYS A O 1
ATOM 1658 N N . GLN A 1 236 ? -16.391 -0.849 9.281 1.00 97.12 236 GLN A N 1
ATOM 1659 C CA . GLN A 1 236 ? -15.522 0.304 9.091 1.00 97.12 236 GLN A CA 1
ATOM 1660 C C . GLN A 1 236 ? -14.644 0.509 10.322 1.00 97.12 236 GLN A C 1
ATOM 1662 O O . GLN A 1 236 ? -15.141 0.563 11.449 1.00 97.12 236 GLN A O 1
ATOM 1667 N N . LEU A 1 237 ? -13.346 0.611 10.064 1.00 97.75 237 LEU A N 1
ATOM 1668 C CA . LEU A 1 237 ? -12.297 0.872 11.033 1.00 97.75 237 LEU A CA 1
ATOM 1669 C C . LEU A 1 237 ? -11.622 2.189 10.658 1.00 97.75 237 LEU A C 1
ATOM 1671 O O . LEU A 1 237 ? -11.078 2.294 9.563 1.00 97.75 237 LEU A O 1
ATOM 1675 N N . GLU A 1 238 ? -11.655 3.179 11.542 1.00 97.94 238 GLU A N 1
ATOM 1676 C CA . GLU A 1 238 ? -10.960 4.452 11.348 1.00 97.94 238 GLU A CA 1
ATOM 1677 C C . GLU A 1 238 ? -10.065 4.745 12.552 1.00 97.94 238 GLU A C 1
ATOM 1679 O O . GLU A 1 238 ? -10.530 4.847 13.685 1.00 97.94 238 GLU A O 1
ATOM 1684 N N . LEU A 1 239 ? -8.765 4.863 12.316 1.00 97.81 239 LEU A N 1
ATOM 1685 C CA . LEU A 1 239 ? -7.757 5.010 13.359 1.00 97.81 239 LEU A CA 1
ATOM 1686 C C . LEU A 1 239 ? -6.990 6.308 13.157 1.00 97.81 239 LEU A C 1
ATOM 1688 O O . LEU A 1 239 ? -6.492 6.560 12.065 1.00 97.81 239 LEU A O 1
ATOM 1692 N N . ALA A 1 240 ? -6.883 7.117 14.207 1.00 95.25 240 ALA A N 1
ATOM 1693 C CA . ALA A 1 240 ? -6.187 8.399 14.185 1.00 95.25 240 ALA A CA 1
ATOM 1694 C C . ALA A 1 240 ? -6.705 9.380 13.108 1.00 95.25 240 ALA A C 1
ATOM 1696 O O . ALA A 1 240 ? -5.946 10.170 12.563 1.00 95.25 240 ALA A O 1
ATOM 1697 N N . VAL A 1 241 ? -8.004 9.350 12.785 1.00 91.38 241 VAL A N 1
ATOM 1698 C CA . VAL A 1 241 ? -8.595 10.167 11.697 1.00 91.38 241 VAL A CA 1
ATOM 1699 C C . VAL A 1 241 ? -9.219 11.489 12.164 1.00 91.38 241 VAL A C 1
ATOM 1701 O O . VAL A 1 241 ? -9.708 12.267 11.347 1.00 91.38 241 VAL A O 1
ATOM 1704 N N . GLY A 1 242 ? -9.273 11.741 13.476 1.00 81.88 242 GLY A N 1
ATOM 1705 C CA . GLY A 1 242 ? -10.047 12.852 14.045 1.00 81.88 242 GLY A CA 1
ATOM 1706 C C . GLY A 1 242 ? -9.374 14.221 13.930 1.00 81.88 242 GLY A C 1
ATOM 1707 O O . GLY A 1 242 ? -10.058 15.245 13.973 1.00 81.88 242 GLY A O 1
ATOM 1708 N N . SER A 1 243 ? -8.050 14.257 13.777 1.00 88.62 243 SER A N 1
ATOM 1709 C CA . SER A 1 243 ? -7.278 15.492 13.671 1.00 88.62 243 SER A CA 1
ATOM 1710 C C . SER A 1 243 ? -6.041 15.300 12.784 1.00 88.62 243 SER A C 1
ATOM 1712 O O . SER A 1 243 ? -5.535 14.185 12.691 1.00 88.62 243 SER A O 1
ATOM 1714 N N . PRO A 1 244 ? -5.511 16.368 12.161 1.00 87.94 244 PRO A N 1
ATOM 1715 C CA . PRO A 1 244 ? -4.272 16.291 11.384 1.00 87.94 244 PRO A CA 1
ATOM 1716 C C . PRO A 1 244 ? -3.030 16.016 12.247 1.00 87.94 244 PRO A C 1
ATOM 1718 O O . PRO A 1 244 ? -1.968 15.749 11.700 1.00 87.94 244 PRO A O 1
ATOM 1721 N N . GLU A 1 245 ? -3.143 16.105 13.575 1.00 90.31 245 GLU A N 1
ATOM 1722 C CA . GLU A 1 245 ? -2.069 15.783 14.521 1.00 90.31 245 GLU A CA 1
ATOM 1723 C C . GLU A 1 245 ? -2.185 14.346 15.052 1.00 90.31 245 GLU A C 1
ATOM 1725 O O . GLU A 1 245 ? -1.247 13.851 15.674 1.00 90.31 245 GLU A O 1
ATOM 1730 N N . SER A 1 246 ? -3.318 13.677 14.810 1.00 93.50 246 SER A N 1
ATOM 1731 C CA . SER A 1 246 ? -3.558 12.316 15.274 1.00 93.50 246 SER A CA 1
ATOM 1732 C C . SER A 1 246 ? -2.696 11.345 14.478 1.00 93.50 246 SER A C 1
ATOM 1734 O O . SER A 1 246 ? -2.673 11.386 13.247 1.00 93.50 246 SER A O 1
ATOM 1736 N N . ASP A 1 247 ? -1.998 10.461 15.181 1.00 96.00 247 ASP A N 1
ATOM 1737 C CA . ASP A 1 247 ? -1.045 9.535 14.574 1.00 96.00 247 ASP A CA 1
ATOM 1738 C C . ASP A 1 247 ? -1.211 8.115 15.120 1.00 96.00 247 ASP A C 1
ATOM 1740 O O . ASP A 1 247 ? -1.396 7.917 16.324 1.00 96.00 247 ASP A O 1
ATOM 1744 N N . LEU A 1 248 ? -1.136 7.119 14.236 1.00 97.62 248 LEU A N 1
ATOM 1745 C CA . LEU A 1 248 ? -0.944 5.725 14.613 1.00 97.62 248 LEU A CA 1
ATOM 1746 C C . LEU A 1 248 ? 0.557 5.473 14.785 1.00 97.62 248 LEU A C 1
ATOM 1748 O O . LEU A 1 248 ? 1.219 5.048 13.842 1.00 97.62 248 LEU A O 1
ATOM 1752 N N . ALA A 1 249 ? 1.085 5.709 15.989 1.00 97.50 249 ALA A N 1
ATOM 1753 C CA . ALA A 1 249 ? 2.481 5.419 16.332 1.00 97.50 249 ALA A CA 1
ATOM 1754 C C . ALA A 1 249 ? 2.692 3.974 16.820 1.00 97.50 249 ALA A C 1
ATOM 1756 O O . ALA A 1 249 ? 3.812 3.461 16.784 1.00 97.50 249 ALA A O 1
ATOM 1757 N N . GLY A 1 250 ? 1.628 3.330 17.310 1.00 97.25 250 GLY A N 1
ATOM 1758 C CA . GLY A 1 250 ? 1.625 1.939 17.771 1.00 97.25 250 GLY A CA 1
ATOM 1759 C C . GLY A 1 250 ? 1.552 0.902 16.646 1.00 97.25 250 GLY A C 1
ATOM 1760 O O . GLY A 1 250 ? 1.903 1.162 15.497 1.00 97.25 250 GLY A O 1
ATOM 1761 N N . GLN A 1 251 ? 1.075 -0.296 16.981 1.00 98.19 251 GLN A N 1
ATOM 1762 C CA . GLN A 1 251 ? 0.907 -1.405 16.047 1.00 98.19 251 GLN A CA 1
ATOM 1763 C C . GLN A 1 251 ? -0.571 -1.757 15.846 1.00 98.19 251 GLN A C 1
ATOM 1765 O O . GLN A 1 251 ? -1.311 -1.944 16.811 1.00 98.19 251 GLN A O 1
ATOM 1770 N N . LEU A 1 252 ? -0.983 -1.919 14.591 1.00 98.25 252 LEU A N 1
ATOM 1771 C CA . LEU A 1 252 ? -2.249 -2.533 14.197 1.00 98.25 252 LEU A CA 1
ATOM 1772 C C . LEU A 1 252 ? -1.983 -3.927 13.618 1.00 98.25 252 LEU A C 1
ATOM 1774 O O . LEU A 1 252 ? -1.232 -4.052 12.655 1.00 98.25 252 LEU A O 1
ATOM 1778 N N . LEU A 1 253 ? -2.626 -4.952 14.173 1.00 98.12 253 LEU A N 1
ATOM 1779 C CA . LEU A 1 253 ? -2.587 -6.336 13.703 1.00 98.12 253 LEU A CA 1
ATOM 1780 C C . LEU A 1 253 ? -3.959 -6.722 13.139 1.00 98.12 253 LEU A C 1
ATOM 1782 O O . LEU A 1 253 ? -4.951 -6.738 13.872 1.00 98.12 253 LEU A O 1
ATOM 1786 N N . LEU A 1 254 ? -4.022 -7.050 11.845 1.00 97.69 254 LEU A N 1
ATOM 1787 C CA . LEU A 1 254 ? -5.252 -7.488 11.173 1.00 97.69 254 LEU A CA 1
ATOM 1788 C C . LEU A 1 254 ? -5.121 -8.933 10.690 1.00 97.69 254 LEU A C 1
ATOM 1790 O O . LEU A 1 254 ? -4.631 -9.197 9.597 1.00 97.69 254 LEU A O 1
ATOM 1794 N N . HIS A 1 255 ? -5.625 -9.881 11.478 1.00 97.38 255 HIS A N 1
ATOM 1795 C CA . HIS A 1 255 ? -5.456 -11.315 11.214 1.00 97.38 255 HIS A CA 1
ATOM 1796 C C . HIS A 1 255 ? -6.194 -11.829 9.968 1.00 97.38 255 HIS A C 1
ATOM 1798 O O . HIS A 1 255 ? -5.820 -12.860 9.411 1.00 97.38 255 HIS A O 1
ATOM 1804 N N . THR A 1 256 ? -7.253 -11.141 9.537 1.00 95.31 256 THR A N 1
ATOM 1805 C CA . THR A 1 256 ? -8.035 -11.505 8.342 1.00 95.31 256 THR A CA 1
ATOM 1806 C C . THR A 1 256 ? -7.864 -10.523 7.191 1.00 95.31 256 THR A C 1
ATOM 1808 O O . THR A 1 256 ? -8.590 -10.628 6.208 1.00 95.31 256 THR A O 1
ATOM 1811 N N . GLY A 1 257 ? -6.934 -9.571 7.298 1.00 96.06 257 GLY A N 1
ATOM 1812 C CA . GLY A 1 257 ? -6.738 -8.550 6.274 1.00 96.06 257 GLY A CA 1
ATOM 1813 C C . GLY A 1 257 ? -7.956 -7.635 6.158 1.00 96.06 257 GLY A C 1
ATOM 1814 O O . GLY A 1 257 ? -8.538 -7.248 7.172 1.00 96.06 257 GLY A O 1
ATOM 1815 N N . VAL A 1 258 ? -8.338 -7.280 4.930 1.00 97.62 258 VAL A N 1
ATOM 1816 C CA . VAL A 1 258 ? -9.482 -6.395 4.655 1.00 97.62 258 VAL A CA 1
ATOM 1817 C C . VAL A 1 258 ? -10.386 -7.044 3.617 1.00 97.62 258 VAL A C 1
ATOM 1819 O O . VAL A 1 258 ? -10.077 -7.032 2.430 1.00 97.62 258 VAL A O 1
ATOM 1822 N N . ASP A 1 259 ? -11.521 -7.590 4.034 1.00 96.69 259 ASP A N 1
ATOM 1823 C CA . ASP A 1 259 ? -12.453 -8.300 3.154 1.00 96.69 259 ASP A CA 1
ATOM 1824 C C . ASP A 1 259 ? -13.311 -7.362 2.283 1.00 96.69 259 ASP A C 1
ATOM 1826 O O . ASP A 1 259 ? -13.413 -6.148 2.488 1.00 96.69 259 ASP A O 1
ATOM 1830 N N . ALA A 1 260 ? -13.999 -7.946 1.298 1.00 95.38 260 ALA A N 1
ATOM 1831 C CA . ALA A 1 260 ? -14.904 -7.229 0.406 1.00 95.38 260 ALA A CA 1
ATOM 1832 C C . ALA A 1 260 ? -15.967 -6.414 1.171 1.00 95.38 260 ALA A C 1
ATOM 1834 O O . ALA A 1 260 ? -16.754 -6.940 1.962 1.00 95.38 260 ALA A O 1
ATOM 1835 N N . GLY A 1 261 ? -16.059 -5.120 0.856 1.00 94.38 261 GLY A N 1
ATOM 1836 C CA . GLY A 1 261 ? -17.015 -4.202 1.481 1.00 94.38 261 GLY A CA 1
ATOM 1837 C C . GLY A 1 261 ? -16.589 -3.675 2.851 1.00 94.38 261 GLY A C 1
ATOM 1838 O O . GLY A 1 261 ? -17.394 -2.994 3.489 1.00 94.38 261 GLY A O 1
ATOM 1839 N N . GLN A 1 262 ? -15.363 -3.971 3.284 1.00 97.06 262 GLN A N 1
ATOM 1840 C CA . GLN A 1 262 ? -14.737 -3.352 4.448 1.00 97.06 262 GLN A CA 1
ATOM 1841 C C . GLN A 1 262 ? -13.955 -2.113 4.067 1.00 97.06 262 GLN A C 1
ATOM 1843 O O . GLN A 1 262 ? -13.529 -1.932 2.922 1.00 97.06 262 GLN A O 1
ATOM 1848 N N . THR A 1 263 ? -13.769 -1.256 5.060 1.00 97.44 263 THR A N 1
ATOM 1849 C CA . THR A 1 263 ? -12.944 -0.065 4.939 1.00 97.44 263 THR A CA 1
ATOM 1850 C C . THR A 1 263 ? -12.098 0.079 6.190 1.00 97.44 263 THR A C 1
ATOM 1852 O O . THR A 1 263 ? -12.638 0.198 7.288 1.00 97.44 263 THR A O 1
ATOM 1855 N N . VAL A 1 264 ? -10.783 0.072 6.006 1.00 97.94 264 VAL A N 1
ATOM 1856 C CA . VAL A 1 264 ? -9.804 0.416 7.034 1.00 97.94 264 VAL A CA 1
ATOM 1857 C C . VAL A 1 264 ? -9.150 1.724 6.622 1.00 97.94 264 VAL A C 1
ATOM 1859 O O . VAL A 1 264 ? -8.561 1.815 5.546 1.00 97.94 264 VAL A O 1
ATOM 1862 N N . LYS A 1 265 ? -9.280 2.735 7.474 1.00 97.69 265 LYS A N 1
ATOM 1863 C CA . LYS A 1 265 ? -8.643 4.036 7.317 1.00 97.69 265 LYS A CA 1
ATOM 1864 C C . LYS A 1 265 ? -7.720 4.296 8.486 1.00 97.69 265 LYS A C 1
ATOM 1866 O O . LYS A 1 265 ? -8.111 4.122 9.639 1.00 97.69 265 LYS A O 1
ATOM 1871 N N . VAL A 1 266 ? -6.525 4.760 8.180 1.00 97.50 266 VAL A N 1
ATOM 1872 C CA . VAL A 1 266 ? -5.564 5.259 9.157 1.00 97.50 266 VAL A CA 1
ATOM 1873 C C . VAL A 1 266 ? -5.255 6.706 8.792 1.00 97.50 266 VAL A C 1
ATOM 1875 O O . VAL A 1 266 ? -5.109 7.014 7.612 1.00 97.50 266 VAL A O 1
ATOM 1878 N N . GLY A 1 267 ? -5.203 7.597 9.780 1.00 96.25 267 GLY A N 1
ATOM 1879 C CA . GLY A 1 267 ? -4.818 8.996 9.601 1.00 96.25 267 GLY A CA 1
ATOM 1880 C C . GLY A 1 267 ? -3.337 9.146 9.266 1.00 96.25 267 GLY A C 1
ATOM 1881 O O . GLY A 1 267 ? -2.887 8.676 8.220 1.00 96.25 267 GLY A O 1
ATOM 1882 N N . ASN A 1 268 ? -2.574 9.804 10.141 1.00 96.31 268 ASN A N 1
ATOM 1883 C CA . ASN A 1 268 ? -1.118 9.728 10.050 1.00 96.31 268 ASN A CA 1
ATOM 1884 C C . ASN A 1 268 ? -0.636 8.347 10.525 1.00 96.31 268 ASN A C 1
ATOM 1886 O O . ASN A 1 268 ? -1.270 7.712 11.374 1.00 96.31 268 ASN A O 1
ATOM 1890 N N . LEU A 1 269 ? 0.474 7.882 9.955 1.00 97.06 269 LEU A N 1
ATOM 1891 C CA . LEU A 1 269 ? 1.094 6.604 10.290 1.00 97.06 269 LEU A CA 1
ATOM 1892 C C . LEU A 1 269 ? 2.588 6.796 10.564 1.00 97.06 269 LEU A C 1
ATOM 1894 O O . LEU A 1 269 ? 3.365 6.939 9.620 1.00 97.06 269 LEU A O 1
ATOM 1898 N N . SER A 1 270 ? 3.015 6.707 11.822 1.00 97.38 270 SER A N 1
ATOM 1899 C CA . SER A 1 270 ? 4.435 6.573 12.204 1.00 97.38 270 SER A CA 1
ATOM 1900 C C . SER A 1 270 ? 4.805 5.201 12.782 1.00 97.38 270 SER A C 1
ATOM 1902 O O . SER A 1 270 ? 5.988 4.890 12.929 1.00 97.38 270 SER A O 1
ATOM 1904 N N . GLY A 1 271 ? 3.801 4.381 13.089 1.00 97.56 271 GLY A N 1
ATOM 1905 C CA . GLY A 1 271 ? 3.915 3.039 13.646 1.00 97.56 271 GLY A CA 1
ATOM 1906 C C . GLY A 1 271 ? 3.890 1.934 12.594 1.00 97.56 271 GLY A C 1
ATOM 1907 O O . GLY A 1 271 ? 4.449 2.073 11.508 1.00 97.56 271 GLY A O 1
ATOM 1908 N N . VAL A 1 272 ? 3.244 0.811 12.919 1.00 98.31 272 VAL A N 1
ATOM 1909 C CA . VAL A 1 272 ? 3.207 -0.385 12.062 1.00 98.31 272 VAL A CA 1
ATOM 1910 C C . VAL A 1 272 ? 1.776 -0.857 11.834 1.00 98.31 272 VAL A C 1
ATOM 1912 O O . VAL A 1 272 ? 1.016 -1.054 12.778 1.00 98.31 272 VAL A O 1
ATOM 1915 N N . VAL A 1 273 ? 1.430 -1.132 10.581 1.00 98.38 273 VAL A N 1
ATOM 1916 C CA . VAL A 1 273 ? 0.262 -1.933 10.213 1.00 98.38 273 VAL A CA 1
ATOM 1917 C C . VAL A 1 273 ? 0.745 -3.279 9.685 1.00 98.38 273 VAL A C 1
ATOM 1919 O O . VAL A 1 273 ? 1.398 -3.347 8.648 1.00 98.38 273 VAL A O 1
ATOM 1922 N N . ASP A 1 274 ? 0.418 -4.355 10.390 1.00 98.25 274 ASP A N 1
ATOM 1923 C CA . ASP A 1 274 ? 0.748 -5.724 10.002 1.00 98.25 274 ASP A CA 1
ATOM 1924 C C . ASP A 1 274 ? -0.530 -6.469 9.602 1.00 98.25 274 ASP A C 1
ATOM 1926 O O . ASP A 1 274 ? -1.441 -6.670 10.412 1.00 98.25 274 ASP A O 1
ATOM 1930 N N . LEU A 1 275 ? -0.602 -6.877 8.334 1.00 97.62 275 LEU A N 1
ATOM 1931 C CA . LEU A 1 275 ? -1.718 -7.674 7.815 1.00 97.62 275 LEU A CA 1
ATOM 1932 C C . LEU A 1 275 ? -1.493 -9.181 8.004 1.00 97.62 275 LEU A C 1
ATOM 1934 O O . LEU A 1 275 ? -2.337 -9.975 7.605 1.00 97.62 275 LEU A O 1
ATOM 1938 N N . LEU A 1 276 ? -0.371 -9.596 8.605 1.00 96.69 276 LEU A N 1
ATOM 1939 C CA . LEU A 1 276 ? -0.061 -10.981 8.979 1.00 96.69 276 LEU A CA 1
ATOM 1940 C C . LEU A 1 276 ? -0.179 -11.989 7.819 1.00 96.69 276 LEU A C 1
ATOM 1942 O O . LEU A 1 276 ? -0.499 -13.162 8.016 1.00 96.69 276 LEU A O 1
ATOM 1946 N N . GLY A 1 277 ? 0.098 -11.534 6.597 1.00 96.25 277 GLY A N 1
ATOM 1947 C CA . GLY A 1 277 ? -0.011 -12.298 5.355 1.00 96.25 277 GLY A CA 1
ATOM 1948 C C . GLY A 1 277 ? -1.428 -12.385 4.788 1.00 96.25 277 GLY A C 1
ATOM 1949 O O . GLY A 1 277 ? -1.633 -13.091 3.804 1.00 96.25 277 GLY A O 1
ATOM 1950 N N . ALA A 1 278 ? -2.405 -11.714 5.397 1.00 97.44 278 ALA A N 1
ATOM 1951 C CA . ALA A 1 278 ? -3.783 -11.710 4.943 1.00 97.44 278 ALA A CA 1
ATOM 1952 C C . ALA A 1 278 ? -4.022 -10.705 3.806 1.00 97.44 278 ALA A C 1
ATOM 1954 O O . ALA A 1 278 ? -3.332 -9.691 3.664 1.00 97.44 278 ALA A O 1
ATOM 1955 N N . ASP A 1 279 ? -5.024 -11.014 2.991 1.00 97.69 279 ASP A N 1
ATOM 1956 C CA . ASP A 1 279 ? -5.300 -10.321 1.736 1.00 97.69 279 ASP A CA 1
ATOM 1957 C C . ASP A 1 279 ? -6.042 -8.993 1.936 1.00 97.69 279 ASP A C 1
ATOM 1959 O O . ASP A 1 279 ? -6.758 -8.777 2.917 1.00 97.69 279 ASP A O 1
ATOM 1963 N N . VAL A 1 280 ? -5.938 -8.120 0.935 1.00 98.12 280 VAL A N 1
ATOM 1964 C CA . VAL A 1 280 ? -6.759 -6.911 0.816 1.00 98.12 280 VAL A CA 1
ATOM 1965 C C . VAL A 1 280 ? -7.713 -7.083 -0.361 1.00 98.12 280 VAL A C 1
ATOM 1967 O O . VAL A 1 280 ? -7.319 -7.028 -1.523 1.00 98.12 280 VAL A O 1
ATOM 1970 N N . VAL A 1 281 ? -8.989 -7.279 -0.048 1.00 97.38 281 VAL A N 1
ATOM 1971 C CA . VAL A 1 281 ? -10.120 -7.372 -0.983 1.00 97.38 281 VAL A CA 1
ATOM 1972 C C . VAL A 1 281 ? -11.045 -6.149 -0.885 1.00 97.38 281 VAL A C 1
ATOM 1974 O O . VAL A 1 281 ? -11.753 -5.812 -1.833 1.00 97.38 281 VAL A O 1
ATOM 1977 N N . GLY A 1 282 ? -11.062 -5.475 0.266 1.00 97.00 282 GLY A N 1
ATOM 1978 C CA . GLY A 1 282 ? -11.786 -4.227 0.498 1.00 97.00 282 GLY A CA 1
ATOM 1979 C C . GLY A 1 282 ? -10.935 -2.982 0.254 1.00 97.00 282 GLY A C 1
ATOM 1980 O O . GLY A 1 282 ? -10.060 -2.959 -0.610 1.00 97.00 282 GLY A O 1
ATOM 1981 N N . TRP A 1 283 ? -11.219 -1.927 1.018 1.00 97.62 283 TRP A N 1
ATOM 1982 C CA . TRP A 1 283 ? -10.531 -0.640 0.924 1.00 97.62 283 TRP A CA 1
ATOM 1983 C C . TRP A 1 283 ? -9.613 -0.425 2.128 1.00 97.62 283 TRP A C 1
ATOM 1985 O O . TRP A 1 283 ? -10.085 -0.397 3.264 1.00 97.62 283 TRP A O 1
ATOM 1995 N N . PHE A 1 284 ? -8.322 -0.241 1.878 1.00 97.81 284 PHE A N 1
ATOM 1996 C CA . PHE A 1 284 ? -7.323 0.126 2.875 1.00 97.81 284 PHE A CA 1
ATOM 1997 C C . PHE A 1 284 ? -6.681 1.459 2.485 1.00 97.81 284 PHE A C 1
ATOM 1999 O O . PHE A 1 284 ? -6.194 1.626 1.365 1.00 97.81 284 PHE A O 1
ATOM 2006 N N . GLU A 1 285 ? -6.680 2.423 3.394 1.00 96.62 285 GLU A N 1
ATOM 2007 C CA . GLU A 1 285 ? -6.265 3.788 3.086 1.00 96.62 285 GLU A CA 1
ATOM 2008 C C . GLU A 1 285 ? -5.512 4.427 4.248 1.00 96.62 285 GLU A C 1
ATOM 2010 O O . GLU A 1 285 ? -5.957 4.372 5.393 1.00 96.62 285 GLU A O 1
ATOM 2015 N N . ILE A 1 286 ? -4.390 5.067 3.925 1.00 95.88 286 ILE A N 1
ATOM 2016 C CA . ILE A 1 286 ? -3.704 6.014 4.803 1.00 95.88 286 ILE A CA 1
ATOM 2017 C C . ILE A 1 286 ? -4.031 7.416 4.287 1.00 95.88 286 ILE A C 1
ATOM 2019 O O . ILE A 1 286 ? -3.760 7.692 3.119 1.00 95.88 286 ILE A O 1
ATOM 2023 N N . THR A 1 287 ? -4.626 8.285 5.101 1.00 93.88 287 THR A N 1
ATOM 2024 C CA . THR A 1 287 ? -5.094 9.603 4.632 1.00 93.88 287 THR A CA 1
ATOM 2025 C C . THR A 1 287 ? -4.108 10.740 4.900 1.00 93.88 287 THR A C 1
ATOM 2027 O O . THR A 1 287 ? -4.150 11.743 4.189 1.00 93.88 287 THR A O 1
ATOM 2030 N N . GLY A 1 288 ? -3.241 10.598 5.908 1.00 92.50 288 GLY A N 1
ATOM 2031 C CA . GLY A 1 288 ? -2.284 11.620 6.345 1.00 92.50 288 GLY A CA 1
ATOM 2032 C C . GLY A 1 288 ? -0.823 11.310 6.003 1.00 92.50 288 GLY A C 1
ATOM 2033 O O . GLY A 1 288 ? -0.533 10.455 5.166 1.00 92.50 288 GLY A O 1
ATOM 2034 N N . ASP A 1 289 ? 0.101 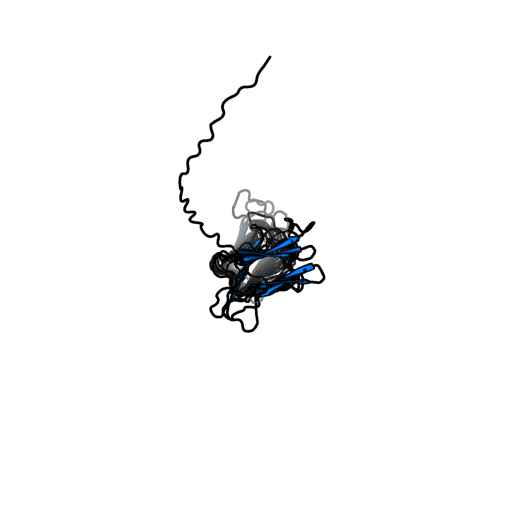12.008 6.668 1.00 93.00 289 ASP A N 1
ATOM 2035 C CA . ASP A 1 289 ? 1.542 11.767 6.548 1.00 93.00 289 ASP A CA 1
ATOM 2036 C C . ASP A 1 289 ? 1.898 10.365 7.052 1.00 93.00 289 ASP A C 1
ATOM 2038 O O . ASP A 1 289 ? 1.399 9.899 8.078 1.00 93.00 289 ASP A O 1
ATOM 2042 N N . ALA A 1 290 ? 2.783 9.680 6.331 1.00 94.12 290 ALA A N 1
ATOM 2043 C CA . ALA A 1 290 ? 3.091 8.283 6.597 1.00 94.12 290 ALA A CA 1
ATOM 2044 C C . ALA A 1 290 ? 4.601 8.040 6.568 1.00 94.12 290 ALA A C 1
ATOM 2046 O O . ALA A 1 290 ? 5.216 7.991 5.503 1.00 94.12 290 ALA A O 1
ATOM 2047 N N . THR A 1 291 ? 5.197 7.882 7.746 1.00 95.69 291 THR A N 1
ATOM 2048 C CA . THR A 1 291 ? 6.615 7.539 7.954 1.00 95.69 291 THR A CA 1
ATOM 2049 C C . THR A 1 291 ? 6.800 6.108 8.471 1.00 95.69 291 THR A C 1
ATOM 2051 O O . THR A 1 291 ? 7.923 5.609 8.491 1.00 95.69 291 THR A O 1
ATOM 2054 N N . GLY A 1 292 ? 5.708 5.458 8.886 1.00 95.06 292 GLY A N 1
ATOM 2055 C CA . GLY A 1 292 ? 5.683 4.109 9.440 1.00 95.06 292 GLY A CA 1
ATOM 2056 C C . GLY A 1 292 ? 5.735 2.992 8.396 1.00 95.06 292 GLY A C 1
ATOM 2057 O O . GLY A 1 292 ? 6.117 3.189 7.241 1.00 95.06 292 GLY A O 1
ATOM 2058 N N . GLU A 1 293 ? 5.342 1.789 8.803 1.00 97.19 293 GLU A N 1
ATOM 2059 C CA . GLU A 1 293 ? 5.451 0.584 7.979 1.00 97.19 293 GLU A CA 1
ATOM 2060 C C . GLU A 1 293 ? 4.101 -0.111 7.774 1.00 97.19 293 GLU A C 1
ATOM 2062 O O . GLU A 1 293 ? 3.310 -0.255 8.702 1.00 97.19 293 GLU A O 1
ATOM 2067 N N . ILE A 1 294 ? 3.857 -0.590 6.556 1.00 96.81 294 ILE A N 1
ATOM 2068 C CA . ILE A 1 294 ? 2.798 -1.544 6.226 1.00 96.81 294 ILE A CA 1
ATOM 2069 C C . ILE A 1 294 ? 3.489 -2.834 5.799 1.00 96.81 294 ILE A C 1
ATOM 2071 O O . ILE A 1 294 ? 4.160 -2.878 4.764 1.00 96.81 294 ILE A O 1
ATOM 2075 N N . VAL A 1 295 ? 3.356 -3.880 6.605 1.00 94.56 295 VAL A N 1
ATOM 2076 C CA . VAL A 1 295 ? 4.113 -5.124 6.444 1.00 94.56 295 VAL A CA 1
ATOM 2077 C C . VAL A 1 295 ? 3.200 -6.331 6.309 1.00 94.56 295 VAL A C 1
ATOM 2079 O O . VAL A 1 295 ? 2.035 -6.314 6.709 1.00 94.56 295 VAL A O 1
ATOM 2082 N N . ASN A 1 296 ? 3.774 -7.388 5.729 1.00 81.50 296 ASN A N 1
ATOM 2083 C CA . ASN A 1 296 ? 3.126 -8.676 5.511 1.00 81.50 296 ASN A CA 1
ATOM 2084 C C . ASN A 1 296 ? 1.737 -8.538 4.871 1.00 81.50 296 ASN A C 1
ATOM 2086 O O . ASN A 1 296 ? 0.810 -9.249 5.249 1.00 81.50 296 ASN A O 1
ATOM 2090 N N . GLY A 1 297 ? 1.570 -7.626 3.911 1.00 83.81 297 GLY A N 1
ATOM 2091 C CA . GLY A 1 297 ? 0.374 -7.631 3.083 1.00 83.81 297 GLY A CA 1
ATOM 2092 C C . GLY A 1 297 ? 0.329 -8.911 2.258 1.00 83.81 297 GLY A C 1
ATOM 2093 O O . GLY A 1 297 ? 1.311 -9.237 1.591 1.00 83.81 297 GLY A O 1
ATOM 2094 N N . GLY A 1 298 ? -0.789 -9.634 2.303 1.00 95.62 298 GLY A N 1
ATOM 2095 C CA . GLY A 1 298 ? -1.075 -10.717 1.366 1.00 95.62 298 GLY A CA 1
ATOM 2096 C C . GLY A 1 298 ? -1.322 -10.182 -0.047 1.00 95.62 298 GLY A C 1
ATOM 2097 O O . GLY A 1 298 ? -0.731 -9.187 -0.482 1.00 95.62 298 GLY A O 1
ATOM 2098 N N . ASP A 1 299 ? -2.210 -10.837 -0.783 1.00 97.69 299 ASP A N 1
ATOM 2099 C CA . ASP A 1 299 ? -2.580 -10.404 -2.126 1.00 97.69 299 ASP A CA 1
ATOM 2100 C C . ASP A 1 299 ? -3.573 -9.235 -2.064 1.00 97.69 299 ASP A C 1
ATOM 2102 O O . ASP A 1 299 ? -4.567 -9.276 -1.335 1.00 97.69 299 ASP A O 1
ATOM 2106 N N . ILE A 1 300 ? -3.368 -8.204 -2.887 1.00 98.12 300 ILE A N 1
ATOM 2107 C CA . ILE A 1 300 ? -4.406 -7.198 -3.148 1.00 98.12 300 ILE A CA 1
ATOM 2108 C C . ILE A 1 300 ? -5.250 -7.720 -4.310 1.00 98.12 300 ILE A C 1
ATOM 2110 O O . ILE A 1 300 ? -4.849 -7.609 -5.467 1.00 98.12 300 ILE A O 1
ATOM 2114 N N . ARG A 1 301 ? -6.417 -8.313 -4.061 1.00 96.00 301 ARG A N 1
ATOM 2115 C CA . ARG A 1 301 ? -7.170 -9.077 -5.082 1.00 96.00 301 ARG A CA 1
ATOM 2116 C C . ARG A 1 301 ? -8.658 -8.748 -5.108 1.00 96.00 301 ARG A C 1
ATOM 2118 O O . ARG A 1 301 ? -9.167 -8.057 -4.239 1.00 96.00 301 ARG A O 1
ATOM 2125 N N . ASP A 1 302 ? -9.346 -9.239 -6.136 1.00 91.56 302 ASP A N 1
ATOM 2126 C CA . ASP A 1 302 ? -10.805 -9.156 -6.287 1.00 91.56 302 ASP A CA 1
ATOM 2127 C C . ASP A 1 302 ? -11.384 -7.726 -6.202 1.00 91.56 302 ASP A C 1
ATOM 2129 O O . ASP A 1 302 ? -12.498 -7.519 -5.719 1.00 91.56 302 ASP A O 1
ATOM 2133 N N . GLY A 1 303 ? -10.640 -6.734 -6.709 1.00 91.38 303 GLY A N 1
ATOM 2134 C CA . GLY A 1 303 ? -11.020 -5.318 -6.644 1.00 91.38 303 GLY A CA 1
ATOM 2135 C C . GLY A 1 303 ? -10.543 -4.597 -5.381 1.00 91.38 303 GLY A C 1
ATOM 2136 O O . GLY A 1 303 ? -10.951 -3.458 -5.145 1.00 91.38 303 GLY A O 1
ATOM 2137 N N . GLY A 1 304 ? -9.689 -5.251 -4.591 1.00 96.81 304 GLY A N 1
ATOM 2138 C CA . GLY A 1 304 ? -9.036 -4.681 -3.426 1.00 96.81 304 GLY A CA 1
ATOM 2139 C C . GLY A 1 304 ? -8.229 -3.435 -3.759 1.00 96.81 304 GLY A C 1
ATOM 2140 O O . GLY A 1 304 ? -7.633 -3.302 -4.835 1.00 96.81 304 GLY A O 1
ATOM 2141 N N . PHE A 1 305 ? -8.239 -2.501 -2.817 1.00 96.81 305 PHE A N 1
ATOM 2142 C CA . PHE A 1 305 ? -7.775 -1.154 -3.064 1.00 96.81 305 PHE A CA 1
ATOM 2143 C C . PHE A 1 305 ? -6.936 -0.633 -1.906 1.00 96.81 305 PHE A C 1
ATOM 2145 O O . PHE A 1 305 ? -7.453 -0.437 -0.809 1.00 96.81 305 PHE A O 1
ATOM 2152 N N . VAL A 1 306 ? -5.652 -0.387 -2.164 1.00 97.38 306 VAL A N 1
ATOM 2153 C CA . VAL A 1 306 ? -4.711 0.187 -1.200 1.00 97.38 306 VAL A CA 1
ATOM 2154 C C . VAL A 1 306 ? -4.295 1.577 -1.668 1.00 97.38 306 VAL A C 1
ATOM 2156 O O . VAL A 1 306 ? -3.718 1.726 -2.747 1.00 97.38 306 VAL A O 1
ATOM 2159 N N . THR A 1 307 ? -4.567 2.597 -0.853 1.00 95.62 307 THR A N 1
ATOM 2160 C CA . THR A 1 307 ? -4.057 3.961 -1.062 1.00 95.62 307 THR A CA 1
ATOM 2161 C C . THR A 1 307 ? -3.111 4.361 0.058 1.00 95.62 307 THR A C 1
ATOM 2163 O O . THR A 1 307 ? -3.493 4.398 1.225 1.00 95.62 307 THR A O 1
ATOM 2166 N N . LEU A 1 308 ? -1.875 4.667 -0.316 1.00 93.81 308 LEU A N 1
ATOM 2167 C CA . LEU A 1 308 ? -0.833 5.179 0.554 1.00 93.81 308 LEU A CA 1
ATOM 2168 C C . LEU A 1 308 ? -0.818 6.697 0.455 1.00 93.81 308 LEU A C 1
ATOM 2170 O O . LEU A 1 308 ? -0.366 7.239 -0.554 1.00 93.81 308 LEU A O 1
ATOM 2174 N N . ASN A 1 309 ? -1.276 7.349 1.520 1.00 85.62 309 ASN A N 1
ATOM 2175 C CA . ASN A 1 309 ? -1.406 8.795 1.620 1.00 85.62 309 ASN A CA 1
ATOM 2176 C C . ASN A 1 309 ? -2.420 9.366 0.615 1.00 85.62 309 ASN A C 1
ATOM 2178 O O . ASN A 1 309 ? -2.555 8.864 -0.494 1.00 85.62 309 ASN A O 1
ATOM 2182 N N . THR A 1 310 ? -3.159 10.407 0.983 1.00 75.31 310 THR A N 1
ATOM 2183 C CA . THR A 1 310 ? -4.005 11.155 0.038 1.00 75.31 310 THR A CA 1
ATOM 2184 C C . THR A 1 310 ? -3.708 12.647 0.013 1.00 75.31 310 THR A C 1
ATOM 2186 O O . THR A 1 310 ? -4.067 13.303 -0.970 1.00 75.31 310 THR A O 1
ATOM 2189 N N . GLU A 1 311 ? -3.060 13.181 1.054 1.00 80.50 311 GLU A N 1
ATOM 2190 C CA . GLU A 1 311 ? -2.946 14.624 1.302 1.00 80.50 311 GLU A CA 1
ATOM 2191 C C . GLU A 1 311 ? -1.535 15.097 1.729 1.00 80.50 311 GLU A C 1
ATOM 2193 O O . GLU A 1 311 ? -1.274 16.300 1.678 1.00 80.50 311 GLU A O 1
ATOM 2198 N N . GLY A 1 312 ? -0.612 14.193 2.080 1.00 84.44 312 GLY A N 1
ATOM 2199 C CA . GLY A 1 312 ? 0.705 14.481 2.673 1.00 84.44 312 GLY A CA 1
ATOM 2200 C C . GLY A 1 312 ? 1.904 13.772 2.013 1.00 84.44 312 GLY A C 1
ATOM 2201 O O . GLY A 1 312 ? 1.853 13.398 0.843 1.00 84.44 312 GLY A O 1
ATOM 2202 N N . GLU A 1 313 ? 3.000 13.573 2.757 1.00 90.88 313 GLU A N 1
ATOM 2203 C CA . GLU A 1 313 ? 4.189 12.816 2.318 1.00 90.88 313 GLU A CA 1
ATOM 2204 C C . GLU A 1 313 ? 4.167 11.346 2.779 1.00 90.88 313 GLU A C 1
ATOM 2206 O O . GLU A 1 313 ? 3.957 11.044 3.955 1.00 90.88 313 GLU A O 1
ATOM 2211 N N . PHE A 1 314 ? 4.403 10.403 1.858 1.00 93.69 314 PHE A N 1
ATOM 2212 C CA . PHE A 1 314 ? 4.702 9.008 2.208 1.00 93.69 314 PHE A CA 1
ATOM 2213 C C . PHE A 1 314 ? 6.218 8.782 2.160 1.00 93.69 314 PHE A C 1
ATOM 2215 O O . PHE A 1 314 ? 6.818 8.729 1.083 1.00 93.69 314 PHE A O 1
ATOM 2222 N N . SER A 1 315 ? 6.827 8.631 3.334 1.00 94.56 315 SER A N 1
ATOM 2223 C CA . SER A 1 315 ? 8.257 8.355 3.546 1.00 94.56 315 SER A CA 1
ATOM 2224 C C . SER A 1 315 ? 8.529 6.986 4.191 1.00 94.56 315 SER A C 1
ATOM 2226 O O . SER A 1 315 ? 9.685 6.617 4.385 1.00 94.56 315 SER A O 1
ATOM 2228 N N . GLY A 1 316 ? 7.467 6.238 4.504 1.00 95.00 316 GLY A N 1
ATOM 2229 C CA . GLY A 1 316 ? 7.507 4.916 5.122 1.00 95.00 316 GLY A CA 1
ATOM 2230 C C . GLY A 1 316 ? 7.798 3.753 4.168 1.00 95.00 316 GLY A C 1
ATOM 2231 O O . GLY A 1 316 ? 8.241 3.943 3.035 1.00 95.00 316 GLY A O 1
ATOM 2232 N N . ASN A 1 317 ? 7.513 2.530 4.619 1.00 96.56 317 ASN A N 1
ATOM 2233 C CA . ASN A 1 317 ? 7.691 1.298 3.840 1.00 96.56 317 ASN A CA 1
ATOM 2234 C C . ASN A 1 317 ? 6.359 0.559 3.688 1.00 96.56 317 ASN A C 1
ATOM 2236 O O . ASN A 1 317 ? 5.647 0.380 4.669 1.00 96.56 317 ASN A O 1
ATOM 2240 N N . ALA A 1 318 ? 6.029 0.078 2.491 1.00 97.50 318 ALA A N 1
ATOM 2241 C CA . ALA A 1 318 ? 4.843 -0.746 2.263 1.00 97.50 318 ALA A CA 1
ATOM 2242 C C . ALA A 1 318 ? 5.194 -2.015 1.478 1.00 97.50 318 ALA A C 1
ATOM 2244 O O . ALA A 1 318 ? 5.777 -1.919 0.400 1.00 97.50 318 ALA A O 1
ATOM 2245 N N . THR A 1 319 ? 4.834 -3.194 1.996 1.00 97.81 319 THR A N 1
ATOM 2246 C CA . THR A 1 319 ? 5.107 -4.494 1.353 1.00 97.81 319 THR A CA 1
ATOM 2247 C C . THR A 1 319 ? 3.841 -5.337 1.203 1.00 97.81 319 THR A C 1
ATOM 2249 O O . THR A 1 319 ? 3.155 -5.605 2.190 1.00 97.81 319 THR A O 1
ATOM 2252 N N . PHE A 1 320 ? 3.580 -5.805 -0.021 1.00 98.31 320 PHE A N 1
ATOM 2253 C CA . PHE A 1 320 ? 2.462 -6.689 -0.370 1.00 98.31 320 PHE A CA 1
ATOM 2254 C C . PHE A 1 320 ? 2.935 -7.897 -1.187 1.00 98.31 320 PHE A C 1
ATOM 2256 O O . PHE A 1 320 ? 3.931 -7.819 -1.908 1.00 98.31 320 PHE A O 1
ATOM 2263 N N . GLN A 1 321 ? 2.214 -9.015 -1.104 1.00 98.31 321 GLN A N 1
ATOM 2264 C CA . GLN A 1 321 ? 2.587 -10.253 -1.784 1.00 98.31 321 GLN A CA 1
ATOM 2265 C C . GLN A 1 321 ? 2.388 -10.157 -3.298 1.00 98.31 321 GLN A C 1
ATOM 2267 O O . GLN A 1 321 ? 3.288 -10.508 -4.053 1.00 98.31 321 GLN A O 1
ATOM 2272 N N . SER A 1 322 ? 1.229 -9.695 -3.761 1.00 97.94 322 SER A N 1
ATOM 2273 C CA . SER A 1 322 ? 0.939 -9.517 -5.188 1.00 97.94 322 SER A CA 1
ATOM 2274 C C . SER A 1 322 ? -0.203 -8.522 -5.406 1.00 97.94 322 SER A C 1
ATOM 2276 O O . SER A 1 322 ? -0.919 -8.164 -4.466 1.00 97.94 322 SER A O 1
ATOM 2278 N N . VAL A 1 323 ? -0.388 -8.070 -6.650 1.00 98.31 323 VAL A N 1
ATOM 2279 C CA . VAL A 1 323 ? -1.535 -7.235 -7.038 1.00 98.31 323 VAL A CA 1
ATOM 2280 C C . VAL A 1 323 ? -2.336 -7.946 -8.121 1.00 98.31 323 VAL A C 1
ATOM 2282 O O . VAL A 1 323 ? -1.878 -8.124 -9.248 1.00 98.31 323 VAL A O 1
ATOM 2285 N N . GLY A 1 324 ? -3.551 -8.357 -7.778 1.00 97.75 324 GLY A N 1
ATOM 2286 C CA . GLY A 1 324 ? -4.483 -9.047 -8.658 1.00 97.75 324 GLY A CA 1
ATOM 2287 C C . GLY A 1 324 ? -5.121 -8.147 -9.721 1.00 97.75 324 GLY A C 1
ATOM 2288 O O . GLY A 1 324 ? -4.964 -6.927 -9.749 1.00 97.75 324 GLY A O 1
ATOM 2289 N N . ALA A 1 325 ? -5.880 -8.772 -10.621 1.00 96.12 325 ALA A N 1
ATOM 2290 C CA . ALA A 1 325 ? -6.619 -8.060 -11.658 1.00 96.12 325 ALA A CA 1
ATOM 2291 C C . ALA A 1 325 ? -7.697 -7.150 -11.045 1.00 96.12 325 ALA A C 1
ATOM 2293 O O . ALA A 1 325 ? -8.399 -7.562 -10.123 1.00 96.12 325 ALA A O 1
ATOM 2294 N N . LEU A 1 326 ? -7.863 -5.944 -11.603 1.00 95.31 326 LEU A N 1
ATOM 2295 C CA . LEU A 1 326 ? -8.791 -4.903 -11.132 1.00 95.31 326 LEU A CA 1
ATOM 2296 C C . LEU A 1 326 ? -8.491 -4.366 -9.723 1.00 95.31 326 LEU A C 1
ATOM 2298 O O . LEU A 1 326 ? -9.276 -3.576 -9.203 1.00 95.31 326 LEU A O 1
ATOM 2302 N N . SER A 1 327 ? -7.369 -4.767 -9.129 1.00 97.56 327 SER A N 1
ATOM 2303 C CA . SER A 1 327 ? -6.886 -4.265 -7.848 1.00 97.56 327 SER A CA 1
ATOM 2304 C C . SER A 1 327 ? -5.854 -3.162 -8.040 1.00 97.56 327 SER A C 1
ATOM 2306 O O . SER A 1 327 ? -5.238 -3.048 -9.105 1.00 97.56 327 SER A O 1
ATOM 2308 N N . ALA A 1 328 ? -5.630 -2.364 -6.998 1.00 96.81 328 ALA A N 1
ATOM 2309 C CA . ALA A 1 328 ? -4.640 -1.299 -7.051 1.00 96.81 328 ALA A CA 1
ATOM 2310 C C . ALA A 1 328 ? -3.857 -1.143 -5.749 1.00 96.81 328 ALA A C 1
ATOM 2312 O O . ALA A 1 328 ? -4.434 -1.138 -4.662 1.00 96.81 328 ALA A O 1
ATOM 2313 N N . LEU A 1 329 ? -2.555 -0.914 -5.903 1.00 96.50 329 LEU A N 1
ATOM 2314 C CA . LEU A 1 329 ? -1.675 -0.346 -4.893 1.00 96.50 329 LEU A CA 1
ATOM 2315 C C . LEU A 1 329 ? -1.205 1.012 -5.395 1.00 96.50 329 LEU A C 1
ATOM 2317 O O . LEU A 1 329 ? -0.500 1.094 -6.400 1.00 96.50 329 LEU A O 1
ATOM 2321 N N . ARG A 1 330 ? -1.599 2.092 -4.729 1.00 93.19 330 ARG A N 1
ATOM 2322 C CA . ARG A 1 330 ? -1.227 3.432 -5.181 1.00 93.19 330 ARG A CA 1
ATOM 2323 C C . ARG A 1 330 ? -0.731 4.311 -4.057 1.00 93.19 330 ARG A C 1
ATOM 2325 O O . ARG A 1 330 ? -1.269 4.235 -2.963 1.00 93.19 330 ARG A O 1
ATOM 2332 N N . ALA A 1 331 ? 0.216 5.192 -4.352 1.00 90.69 331 ALA A N 1
ATOM 2333 C CA . ALA A 1 331 ? 0.432 6.388 -3.550 1.00 90.69 331 ALA A CA 1
ATOM 2334 C C . ALA A 1 331 ? -0.398 7.553 -4.117 1.00 90.69 331 ALA A C 1
ATOM 2336 O O . ALA A 1 331 ? -0.574 7.660 -5.335 1.00 90.69 331 ALA A O 1
ATOM 2337 N N . HIS A 1 332 ? -0.975 8.398 -3.266 1.00 86.75 332 HIS A N 1
ATOM 2338 C CA . HIS A 1 332 ? -1.792 9.523 -3.723 1.00 86.75 332 HIS A CA 1
ATOM 2339 C C . HIS A 1 332 ? -1.407 10.822 -3.001 1.00 86.75 332 HIS A C 1
ATOM 2341 O O . HIS A 1 332 ? -1.261 10.872 -1.788 1.00 86.75 332 HIS A O 1
ATOM 2347 N N . GLY A 1 333 ? -1.271 11.911 -3.758 1.00 74.25 333 GLY A N 1
ATOM 2348 C CA . GLY A 1 333 ? -0.950 13.224 -3.188 1.00 74.25 333 GLY A CA 1
ATOM 2349 C C . GLY A 1 333 ? 0.509 13.421 -2.732 1.00 74.25 333 GLY A C 1
ATOM 2350 O O . GLY A 1 333 ? 1.321 12.503 -2.709 1.00 74.25 333 GLY A O 1
ATOM 2351 N N . GLY A 1 334 ? 0.832 14.690 -2.447 1.00 81.75 334 GLY A N 1
ATOM 2352 C CA . GLY A 1 334 ? 2.090 15.179 -1.863 1.00 81.75 334 GLY A CA 1
ATOM 2353 C C . GLY A 1 334 ? 3.408 14.686 -2.476 1.00 81.75 334 GLY A C 1
ATOM 2354 O O . GLY A 1 334 ? 3.629 14.807 -3.679 1.00 81.75 334 GLY A O 1
ATOM 2355 N N . MET A 1 335 ? 4.351 14.267 -1.632 1.00 88.12 335 MET A N 1
ATOM 2356 C CA . MET A 1 335 ? 5.673 13.761 -2.028 1.00 88.12 335 MET A CA 1
ATOM 2357 C C . MET A 1 335 ? 5.765 12.281 -1.658 1.00 88.12 335 MET A C 1
ATOM 2359 O O . MET A 1 335 ? 5.315 11.878 -0.591 1.00 88.12 335 MET A O 1
ATOM 2363 N N . PHE A 1 336 ? 6.371 11.466 -2.516 1.00 92.19 336 PHE A N 1
ATOM 2364 C CA . PHE A 1 336 ? 6.710 10.086 -2.177 1.00 92.19 336 PHE A CA 1
ATOM 2365 C C . PHE A 1 336 ? 8.223 9.974 -2.037 1.00 92.19 336 PHE A C 1
ATOM 2367 O O . PHE A 1 336 ? 8.957 10.229 -2.993 1.00 92.19 336 PHE A O 1
ATOM 2374 N N . SER A 1 337 ? 8.696 9.626 -0.847 1.00 92.81 337 SER A N 1
ATOM 2375 C CA . SER A 1 337 ? 10.119 9.502 -0.511 1.00 92.81 337 SER A CA 1
ATOM 2376 C C . SER A 1 337 ? 10.485 8.165 0.137 1.00 92.81 337 SER A C 1
ATOM 2378 O O . SER A 1 337 ? 11.676 7.914 0.343 1.00 92.81 337 SER A O 1
ATOM 2380 N N . GLY A 1 338 ? 9.479 7.327 0.407 1.00 93.75 338 GLY A N 1
ATOM 2381 C CA . GLY A 1 338 ? 9.593 6.006 1.021 1.00 93.75 338 GLY A CA 1
ATOM 2382 C C . GLY A 1 338 ? 9.754 4.858 0.023 1.00 93.75 338 GLY A C 1
ATOM 2383 O O . GLY A 1 338 ? 10.207 5.049 -1.111 1.00 93.75 338 GLY A O 1
ATOM 2384 N N . SER A 1 339 ? 9.370 3.651 0.447 1.00 95.06 339 SER A N 1
ATOM 2385 C CA . SER A 1 339 ? 9.438 2.439 -0.370 1.00 95.06 339 SER A CA 1
ATOM 2386 C C . SER A 1 339 ? 8.092 1.722 -0.518 1.00 95.06 339 SER A C 1
ATOM 2388 O O . SER A 1 339 ? 7.292 1.640 0.414 1.00 95.06 339 SER A O 1
ATOM 2390 N N . MET A 1 340 ? 7.846 1.180 -1.710 1.00 96.19 340 MET A N 1
ATOM 2391 C CA . MET A 1 340 ? 6.701 0.327 -2.028 1.00 96.19 340 MET A CA 1
ATOM 2392 C C . MET A 1 340 ? 7.212 -0.943 -2.706 1.00 96.19 340 MET A C 1
ATOM 2394 O O . MET A 1 340 ? 7.862 -0.865 -3.744 1.00 96.19 340 MET A O 1
ATOM 2398 N N . THR A 1 341 ? 6.910 -2.108 -2.139 1.00 97.12 341 THR A N 1
ATOM 2399 C CA . THR A 1 341 ? 7.384 -3.402 -2.637 1.00 97.12 341 THR A CA 1
ATOM 2400 C C . THR A 1 341 ? 6.219 -4.359 -2.873 1.00 97.12 341 THR A C 1
ATOM 2402 O O . THR A 1 341 ? 5.407 -4.602 -1.980 1.00 97.12 341 THR A O 1
ATOM 2405 N N . VAL A 1 342 ? 6.158 -4.934 -4.073 1.00 97.94 342 VAL A N 1
ATOM 2406 C CA . VAL A 1 342 ? 5.306 -6.073 -4.424 1.00 97.94 342 VAL A CA 1
ATOM 2407 C C . VAL A 1 342 ? 6.216 -7.283 -4.619 1.00 97.94 342 VAL A C 1
ATOM 2409 O O . VAL A 1 342 ? 7.022 -7.297 -5.542 1.00 97.94 342 VAL A O 1
ATOM 2412 N N . LEU A 1 343 ? 6.112 -8.286 -3.747 1.00 97.62 343 LEU A N 1
ATOM 2413 C CA . LEU A 1 343 ? 7.031 -9.438 -3.718 1.00 97.62 343 LEU A CA 1
ATOM 2414 C C . LEU A 1 343 ? 6.812 -10.437 -4.870 1.00 97.62 343 LEU A C 1
ATOM 2416 O O . LEU A 1 343 ? 7.667 -11.272 -5.159 1.00 97.62 343 LEU A O 1
ATOM 2420 N N . GLY A 1 344 ? 5.640 -10.394 -5.492 1.00 96.81 344 GLY A N 1
ATOM 2421 C CA . GLY A 1 344 ? 5.221 -11.264 -6.581 1.00 96.81 344 GLY A CA 1
ATOM 2422 C C . GLY A 1 344 ? 4.778 -10.467 -7.801 1.00 96.81 344 GLY A C 1
ATOM 2423 O O . GLY A 1 344 ? 5.324 -9.409 -8.110 1.00 96.81 344 GLY A O 1
ATOM 2424 N N . ASP A 1 345 ? 3.784 -10.997 -8.508 1.00 97.12 345 ASP A N 1
ATOM 2425 C CA . ASP A 1 345 ? 3.343 -10.438 -9.783 1.00 97.12 345 ASP A CA 1
ATOM 2426 C C . ASP A 1 345 ? 2.309 -9.315 -9.608 1.00 97.12 345 ASP A C 1
ATOM 2428 O O . ASP A 1 345 ? 1.481 -9.312 -8.692 1.00 97.12 345 ASP A O 1
ATOM 2432 N N . VAL A 1 346 ? 2.293 -8.396 -10.571 1.00 97.69 346 VAL A N 1
ATOM 2433 C CA . VAL A 1 346 ? 1.157 -7.507 -10.833 1.00 97.69 346 VAL A CA 1
ATOM 2434 C C . VAL A 1 346 ? 0.388 -8.087 -12.015 1.00 97.69 346 VAL A C 1
ATOM 2436 O O . VAL A 1 346 ? 0.838 -8.024 -13.159 1.00 97.69 346 VAL A O 1
ATOM 2439 N N . ALA A 1 347 ? -0.773 -8.678 -11.755 1.00 97.06 347 ALA A N 1
ATOM 2440 C CA . ALA A 1 347 ? -1.584 -9.343 -12.765 1.00 97.06 347 ALA A CA 1
ATOM 2441 C C . ALA A 1 347 ? -2.114 -8.366 -13.830 1.00 97.06 347 ALA A C 1
ATOM 2443 O O . ALA A 1 347 ? -2.235 -7.161 -13.611 1.00 97.06 347 ALA A O 1
ATOM 2444 N N . THR A 1 348 ? -2.499 -8.892 -14.995 1.00 95.25 348 THR A N 1
ATOM 2445 C CA . THR A 1 348 ? -3.151 -8.093 -16.042 1.00 95.25 348 THR A CA 1
ATOM 2446 C C . THR A 1 348 ? -4.416 -7.416 -15.517 1.00 95.25 348 THR A C 1
ATOM 2448 O O . THR A 1 348 ? -5.293 -8.063 -14.950 1.00 95.25 348 THR A O 1
ATOM 2451 N N . GLY A 1 349 ? -4.510 -6.102 -15.726 1.00 92.75 349 GLY A N 1
ATOM 2452 C CA . GLY A 1 349 ? -5.578 -5.262 -15.180 1.00 92.75 349 GLY A CA 1
ATOM 2453 C C . GLY A 1 349 ? -5.371 -4.827 -13.725 1.00 92.75 349 GLY A C 1
ATOM 2454 O O . GLY A 1 349 ? -6.217 -4.099 -13.216 1.00 92.75 349 GLY A O 1
ATOM 2455 N N . GLY A 1 350 ? -4.300 -5.265 -13.057 1.00 95.62 350 GLY A N 1
ATOM 2456 C CA . GLY A 1 350 ? -3.838 -4.708 -11.786 1.00 95.62 350 GLY A CA 1
ATOM 2457 C C . GLY A 1 350 ? -3.054 -3.410 -11.990 1.00 95.62 350 GLY A C 1
ATOM 2458 O O . GLY A 1 350 ? -2.530 -3.157 -13.081 1.00 95.62 350 GLY A O 1
ATOM 2459 N N . PHE A 1 351 ? -2.983 -2.585 -10.948 1.00 95.88 351 PHE A N 1
ATOM 2460 C CA . PHE A 1 351 ? -2.348 -1.269 -10.992 1.00 95.88 351 PHE A CA 1
ATOM 2461 C C . PHE A 1 351 ? -1.372 -1.064 -9.829 1.00 95.88 351 PHE A C 1
ATOM 2463 O O . PHE A 1 351 ? -1.731 -1.285 -8.672 1.00 95.88 351 PHE A O 1
ATOM 2470 N N . VAL A 1 352 ? -0.165 -0.583 -10.134 1.00 95.00 352 VAL A N 1
ATOM 2471 C CA . VAL A 1 352 ? 0.812 -0.103 -9.144 1.00 95.00 352 VAL A CA 1
ATOM 2472 C C . VAL A 1 352 ? 1.307 1.275 -9.563 1.00 95.00 352 VAL A C 1
ATOM 2474 O O . VAL A 1 352 ? 1.700 1.452 -10.709 1.00 95.00 352 VAL A O 1
ATOM 2477 N N . GLY A 1 353 ? 1.317 2.271 -8.682 1.00 90.94 353 GLY A N 1
ATOM 2478 C CA . GLY A 1 353 ? 1.835 3.582 -9.082 1.00 90.94 353 GLY A CA 1
ATOM 2479 C C . GLY A 1 353 ? 1.451 4.732 -8.173 1.00 90.94 353 GLY A C 1
ATOM 2480 O O . GLY A 1 353 ? 1.139 4.529 -7.002 1.00 90.94 353 GLY A O 1
ATOM 2481 N N . ALA A 1 354 ? 1.431 5.947 -8.720 1.00 84.06 354 ALA A N 1
ATOM 2482 C CA . ALA A 1 354 ? 0.877 7.097 -8.023 1.00 84.06 354 ALA A CA 1
ATOM 2483 C C . ALA A 1 354 ? 0.039 8.041 -8.866 1.00 84.06 354 ALA A C 1
ATOM 2485 O O . ALA A 1 354 ? 0.268 8.295 -10.050 1.00 84.06 354 ALA A O 1
ATOM 2486 N N . HIS A 1 355 ? -0.914 8.635 -8.162 1.00 79.00 355 HIS A N 1
ATOM 2487 C CA . HIS A 1 355 ? -1.772 9.693 -8.653 1.00 79.00 355 HIS A CA 1
ATOM 2488 C C . HIS A 1 355 ? -1.320 11.021 -8.037 1.00 79.00 355 HIS A C 1
ATOM 2490 O O . HIS A 1 355 ? -1.808 11.450 -6.992 1.00 79.00 355 HIS A O 1
ATOM 2496 N N . GLY A 1 356 ? -0.368 11.659 -8.717 1.00 72.69 356 GLY A N 1
ATOM 2497 C CA . GLY A 1 356 ? 0.173 12.966 -8.354 1.00 72.69 356 GLY A CA 1
ATOM 2498 C C . GLY A 1 356 ? 1.400 12.920 -7.452 1.00 72.69 356 GLY A C 1
ATOM 2499 O O . GLY A 1 356 ? 1.781 11.870 -6.945 1.00 72.69 356 GLY A O 1
ATOM 2500 N N . GLY A 1 357 ? 2.020 14.089 -7.297 1.00 75.62 357 GLY A N 1
ATOM 2501 C CA . GLY A 1 357 ? 3.210 14.263 -6.473 1.00 75.62 357 GLY A CA 1
ATOM 2502 C C . GLY A 1 357 ? 4.545 14.025 -7.180 1.00 75.62 357 GLY A C 1
ATOM 2503 O O . GLY A 1 357 ? 4.609 13.515 -8.296 1.00 75.62 357 GLY A O 1
ATOM 2504 N N . ASN A 1 358 ? 5.628 14.433 -6.517 1.00 82.12 358 ASN A N 1
ATOM 2505 C CA . ASN A 1 358 ? 7.003 14.158 -6.948 1.00 82.12 358 ASN A CA 1
ATOM 2506 C C . ASN A 1 358 ? 7.528 12.891 -6.260 1.00 82.12 358 ASN A C 1
ATOM 2508 O O . ASN A 1 358 ? 7.281 12.704 -5.066 1.00 82.12 358 ASN A O 1
ATOM 2512 N N . MET A 1 359 ? 8.337 12.089 -6.962 1.00 88.19 359 MET A N 1
ATOM 2513 C CA . MET A 1 359 ? 9.234 11.143 -6.283 1.00 88.19 359 MET A CA 1
ATOM 2514 C C . MET A 1 359 ? 10.461 11.884 -5.789 1.00 88.19 359 MET A C 1
ATOM 2516 O O . MET A 1 359 ? 11.145 12.556 -6.565 1.00 88.19 359 MET A O 1
ATOM 2520 N N . ALA A 1 360 ? 10.793 11.711 -4.516 1.00 89.75 360 ALA A N 1
ATOM 2521 C CA . ALA A 1 360 ? 12.103 12.073 -4.010 1.00 89.75 360 ALA A CA 1
ATOM 2522 C C . ALA A 1 360 ? 13.179 11.136 -4.581 1.00 89.75 360 ALA A C 1
ATOM 2524 O O . ALA A 1 360 ? 12.898 10.038 -5.054 1.00 89.75 360 ALA A O 1
ATOM 2525 N N . ALA A 1 361 ? 14.442 11.552 -4.502 1.00 89.81 361 ALA A N 1
ATOM 2526 C CA . ALA A 1 361 ? 15.560 10.725 -4.958 1.00 89.81 361 ALA A CA 1
ATOM 2527 C C . ALA A 1 361 ? 15.750 9.441 -4.125 1.00 89.81 361 ALA A C 1
ATOM 2529 O O . ALA A 1 361 ? 16.343 8.482 -4.606 1.00 89.81 361 ALA A O 1
ATOM 2530 N N . SER A 1 362 ? 15.254 9.422 -2.882 1.00 90.56 362 SER A N 1
ATOM 2531 C CA . SER A 1 362 ? 15.262 8.246 -2.005 1.00 90.56 362 SER A CA 1
ATOM 2532 C C . SER A 1 362 ? 14.133 7.259 -2.291 1.00 90.56 362 SER A C 1
ATOM 2534 O O . SER A 1 362 ? 14.173 6.152 -1.765 1.00 90.56 362 SER A O 1
ATOM 2536 N N . ALA A 1 363 ? 13.135 7.654 -3.087 1.00 93.50 363 ALA A N 1
ATOM 2537 C CA . ALA A 1 363 ? 11.963 6.837 -3.338 1.00 93.50 363 ALA A CA 1
ATOM 2538 C C . ALA A 1 363 ? 12.321 5.536 -4.059 1.00 93.50 363 ALA A C 1
ATOM 2540 O O . ALA A 1 363 ? 13.096 5.549 -5.021 1.00 93.50 363 ALA A O 1
ATOM 2541 N N . GLN A 1 364 ? 11.703 4.433 -3.641 1.00 94.31 364 GLN A N 1
ATOM 2542 C CA . GLN A 1 364 ? 11.873 3.128 -4.275 1.00 94.31 364 GLN A CA 1
ATOM 2543 C C . GLN A 1 364 ? 10.525 2.459 -4.524 1.00 94.31 364 GLN A C 1
ATOM 2545 O O . GLN A 1 364 ? 9.704 2.345 -3.617 1.00 94.31 364 GLN A O 1
ATOM 2550 N N . ILE A 1 365 ? 10.303 1.991 -5.750 1.00 95.25 365 ILE A N 1
ATOM 2551 C CA . ILE A 1 365 ? 9.179 1.112 -6.069 1.00 95.25 365 ILE A CA 1
ATOM 2552 C C . ILE A 1 365 ? 9.726 -0.156 -6.702 1.00 95.25 365 ILE A C 1
ATOM 2554 O O . ILE A 1 365 ? 10.388 -0.101 -7.737 1.00 95.25 365 ILE A O 1
ATOM 2558 N N . THR A 1 366 ? 9.425 -1.292 -6.090 1.00 96.62 366 THR A N 1
ATOM 2559 C CA . THR A 1 366 ? 9.930 -2.594 -6.510 1.00 96.62 366 THR A CA 1
ATOM 2560 C C . THR A 1 366 ? 8.766 -3.542 -6.751 1.00 96.62 366 THR A C 1
ATOM 2562 O O . THR A 1 366 ? 7.900 -3.706 -5.896 1.00 96.62 366 THR A O 1
ATOM 2565 N N . ILE A 1 367 ? 8.747 -4.185 -7.912 1.00 97.50 367 ILE A N 1
ATOM 2566 C CA . ILE A 1 367 ? 7.907 -5.345 -8.207 1.00 97.50 367 ILE A CA 1
ATOM 2567 C C . ILE A 1 367 ? 8.874 -6.499 -8.443 1.00 97.50 367 ILE A C 1
ATOM 2569 O O . ILE A 1 367 ? 9.514 -6.539 -9.486 1.00 97.50 367 ILE A O 1
ATOM 2573 N N . ASP A 1 368 ? 9.034 -7.405 -7.484 1.00 95.88 368 ASP A N 1
ATOM 2574 C CA . ASP A 1 368 ? 10.003 -8.506 -7.575 1.00 95.88 368 ASP A CA 1
ATOM 2575 C C . ASP A 1 368 ? 9.606 -9.542 -8.645 1.00 95.88 368 ASP A C 1
ATOM 2577 O O . ASP A 1 368 ? 10.478 -10.190 -9.230 1.00 95.88 368 ASP A O 1
ATOM 2581 N N . GLY A 1 369 ? 8.306 -9.677 -8.932 1.00 95.69 369 GLY A N 1
ATOM 2582 C CA . GLY A 1 369 ? 7.764 -10.545 -9.980 1.00 95.69 369 GLY A CA 1
ATOM 2583 C C . GLY A 1 369 ? 7.561 -9.863 -11.339 1.00 95.69 369 GLY A C 1
ATOM 2584 O O . GLY A 1 369 ? 8.215 -8.880 -11.692 1.00 95.69 369 GLY A O 1
ATOM 2585 N N . ASP A 1 370 ? 6.648 -10.419 -12.136 1.00 95.12 370 ASP A N 1
ATOM 2586 C CA . ASP A 1 370 ? 6.261 -9.884 -13.442 1.00 95.12 370 ASP A CA 1
ATOM 2587 C C . ASP A 1 370 ? 5.307 -8.679 -13.297 1.00 95.12 370 ASP A C 1
ATOM 2589 O O . ASP A 1 370 ? 4.330 -8.715 -12.545 1.00 95.12 370 ASP A O 1
ATOM 2593 N N . LEU A 1 371 ? 5.499 -7.644 -14.120 1.00 95.69 371 LEU A N 1
ATOM 2594 C CA . LEU A 1 371 ? 4.510 -6.583 -14.334 1.00 95.69 371 LEU A CA 1
ATOM 2595 C C . LEU A 1 371 ? 3.641 -6.940 -15.547 1.00 95.69 371 LEU A C 1
ATOM 2597 O O . LEU A 1 371 ? 3.997 -6.647 -16.686 1.00 95.69 371 LEU A O 1
ATOM 2601 N N . GLY A 1 372 ? 2.502 -7.594 -15.316 1.00 93.62 372 GLY A N 1
ATOM 2602 C CA . GLY A 1 372 ? 1.490 -7.903 -16.335 1.00 93.62 372 GLY A CA 1
ATOM 2603 C C . GLY A 1 372 ? 0.356 -6.877 -16.451 1.00 93.62 372 GLY A C 1
ATOM 2604 O O . GLY A 1 372 ? -0.379 -6.905 -17.441 1.00 93.62 372 GLY A O 1
ATOM 2605 N N . GLY A 1 373 ? 0.188 -6.023 -15.436 1.00 95.12 373 GLY A N 1
ATOM 2606 C CA . GLY A 1 373 ? -0.809 -4.950 -15.351 1.00 95.12 373 GLY A CA 1
ATOM 2607 C C . GLY A 1 373 ? -0.309 -3.598 -15.864 1.00 95.12 373 GLY A C 1
ATOM 2608 O O . GLY A 1 373 ? 0.293 -3.518 -16.928 1.00 95.12 373 GLY A O 1
ATOM 2609 N N . ARG A 1 374 ? -0.581 -2.520 -15.127 1.00 94.94 374 ARG A N 1
ATOM 2610 C CA . ARG A 1 374 ? -0.088 -1.170 -15.440 1.00 94.94 374 ARG A CA 1
ATOM 2611 C C . ARG A 1 374 ? 0.727 -0.618 -14.281 1.00 94.94 374 ARG A C 1
ATOM 2613 O O . ARG A 1 374 ? 0.291 -0.691 -13.132 1.00 94.94 374 ARG A O 1
ATOM 2620 N N . PHE A 1 375 ? 1.870 -0.031 -14.611 1.00 94.38 375 PHE A N 1
ATOM 2621 C CA . PHE A 1 375 ? 2.595 0.878 -13.738 1.00 94.38 375 PHE A CA 1
ATOM 2622 C C . PHE A 1 375 ? 2.410 2.321 -14.212 1.00 94.38 375 PHE A C 1
ATOM 2624 O O . PHE A 1 375 ? 2.509 2.583 -15.412 1.00 94.38 375 PHE A O 1
ATOM 2631 N N . GLU A 1 376 ? 2.182 3.264 -13.296 1.00 91.62 376 GLU A N 1
ATOM 2632 C CA . GLU A 1 376 ? 2.067 4.686 -13.651 1.00 91.62 376 GLU A CA 1
ATOM 2633 C C . GLU A 1 376 ? 2.661 5.645 -12.604 1.00 91.62 376 GLU A C 1
ATOM 2635 O O . GLU A 1 376 ? 2.311 5.556 -11.427 1.00 91.62 376 GLU A O 1
ATOM 2640 N N . TRP A 1 377 ? 3.511 6.599 -13.019 1.00 84.06 377 TRP A N 1
ATOM 2641 C CA . TRP A 1 377 ? 4.107 7.591 -12.110 1.00 84.06 377 TRP A CA 1
ATOM 2642 C C . TRP A 1 377 ? 4.524 8.950 -12.723 1.00 84.06 377 TRP A C 1
ATOM 2644 O O . TRP A 1 377 ? 5.356 8.979 -13.612 1.00 84.06 377 TRP A O 1
ATOM 2654 N N . PRO A 1 378 ? 4.138 10.110 -12.161 1.00 78.00 378 PRO A N 1
ATOM 2655 C CA . PRO A 1 378 ? 2.775 10.384 -11.751 1.00 78.00 378 PRO A CA 1
ATOM 2656 C C . PRO A 1 378 ? 1.864 10.322 -12.985 1.00 78.00 378 PRO A C 1
ATOM 2658 O O . PRO A 1 378 ? 2.316 10.315 -14.131 1.00 78.00 378 PRO A O 1
ATOM 2661 N N . ARG A 1 379 ? 0.556 10.292 -12.750 1.00 71.44 379 ARG A N 1
ATOM 2662 C CA . ARG A 1 379 ? -0.446 10.313 -13.817 1.00 71.44 379 ARG A CA 1
ATOM 2663 C C . ARG A 1 379 ? -0.257 11.505 -14.776 1.00 71.44 379 ARG A C 1
ATOM 2665 O O . ARG A 1 379 ? -0.256 12.657 -14.339 1.00 71.44 379 ARG A O 1
ATOM 2672 N N . VAL A 1 380 ? -0.158 11.211 -16.077 1.00 59.53 380 VAL A N 1
ATOM 2673 C CA . VAL A 1 380 ? 0.216 12.151 -17.165 1.00 59.53 380 VAL A CA 1
ATOM 2674 C C . VAL A 1 380 ? -0.709 13.372 -17.277 1.00 59.53 380 VAL A C 1
ATOM 2676 O O . VAL A 1 380 ? -0.310 14.426 -17.758 1.00 59.53 380 VAL A O 1
ATOM 2679 N N . ASP A 1 381 ? -1.968 13.245 -16.864 1.00 58.94 381 ASP A N 1
ATOM 2680 C CA . ASP A 1 381 ? -3.014 14.247 -17.087 1.00 58.94 381 ASP A CA 1
ATOM 2681 C C . ASP A 1 381 ? -3.225 15.216 -15.914 1.00 58.94 381 ASP A C 1
ATOM 2683 O O . ASP A 1 381 ? -4.078 16.102 -16.018 1.00 58.94 381 ASP A O 1
ATOM 2687 N N . GLN A 1 382 ? -2.490 15.066 -14.804 1.00 54.22 382 GLN A N 1
ATOM 2688 C CA . GLN A 1 382 ? -2.871 15.735 -13.559 1.00 54.22 382 GLN A CA 1
ATOM 2689 C C . GLN A 1 382 ? -1.746 16.509 -12.852 1.00 54.22 382 GLN A C 1
ATOM 2691 O O . GLN A 1 382 ? -2.066 17.507 -12.205 1.00 54.22 382 GLN A O 1
ATOM 2696 N N . TYR A 1 383 ? -0.464 16.134 -12.995 1.00 55.00 383 TYR A N 1
ATOM 2697 C CA . TYR A 1 383 ? 0.648 16.805 -12.296 1.00 55.00 383 TYR A CA 1
ATOM 2698 C C . TYR A 1 383 ? 1.999 16.694 -13.039 1.00 55.00 383 TYR A C 1
ATOM 2700 O O . TYR A 1 383 ? 2.401 15.594 -13.406 1.00 55.00 383 TYR A O 1
ATOM 2708 N N . ASP A 1 384 ? 2.734 17.810 -13.163 1.00 62.06 384 ASP A N 1
ATOM 2709 C CA . ASP A 1 384 ? 4.134 17.871 -13.641 1.00 62.06 384 ASP A CA 1
ATOM 2710 C C . ASP A 1 384 ? 5.106 17.376 -12.546 1.00 62.06 384 ASP A C 1
ATOM 2712 O O . ASP A 1 384 ? 5.835 18.165 -11.938 1.00 62.06 384 ASP A O 1
ATOM 2716 N N . GLY A 1 385 ? 5.060 16.085 -12.208 1.00 71.31 385 GLY A N 1
ATOM 2717 C CA . GLY A 1 385 ? 5.952 15.499 -11.203 1.00 71.31 385 GLY A CA 1
ATOM 2718 C C . GLY A 1 385 ? 7.072 14.663 -11.819 1.00 71.31 385 GLY A C 1
ATOM 2719 O O . GLY A 1 385 ? 6.803 13.751 -12.596 1.00 71.31 385 GLY A O 1
ATOM 2720 N N . ASP A 1 386 ? 8.324 14.932 -11.445 1.00 83.06 386 ASP A N 1
ATOM 2721 C CA . ASP A 1 386 ? 9.473 14.145 -11.912 1.00 83.06 386 ASP A CA 1
ATOM 2722 C C . ASP A 1 386 ? 9.640 12.850 -11.096 1.00 83.06 386 ASP A C 1
ATOM 2724 O O . ASP A 1 386 ? 9.504 12.830 -9.865 1.00 83.06 386 ASP A O 1
ATOM 2728 N N . ALA A 1 387 ? 10.038 11.774 -11.774 1.00 85.44 387 ALA A N 1
ATOM 2729 C CA . ALA A 1 387 ? 10.493 10.527 -11.173 1.00 85.44 387 ALA A CA 1
ATOM 2730 C C . ALA A 1 387 ? 11.997 10.606 -10.848 1.00 85.44 387 ALA A C 1
ATOM 2732 O O . ALA A 1 387 ? 12.857 10.366 -11.701 1.00 85.44 387 ALA A O 1
ATOM 2733 N N . ARG A 1 388 ? 12.344 10.972 -9.606 1.00 88.69 388 ARG A N 1
ATOM 2734 C CA . ARG A 1 388 ? 13.751 11.064 -9.153 1.00 88.69 388 ARG A CA 1
ATOM 2735 C C . ARG A 1 388 ? 14.275 9.800 -8.473 1.00 88.69 388 ARG A C 1
ATOM 2737 O O . ARG A 1 388 ? 15.484 9.683 -8.300 1.00 88.69 388 ARG A O 1
ATOM 2744 N N . GLY A 1 389 ? 13.374 8.915 -8.059 1.00 88.81 389 GLY A N 1
ATOM 2745 C CA . GLY A 1 389 ? 13.684 7.669 -7.361 1.00 88.81 389 GLY A CA 1
ATOM 2746 C C . GLY A 1 389 ? 13.993 6.504 -8.300 1.00 88.81 389 GLY A C 1
ATOM 2747 O O . GLY A 1 389 ? 14.221 6.682 -9.494 1.00 88.81 389 GLY A O 1
ATOM 2748 N N . THR A 1 390 ? 13.996 5.295 -7.746 1.00 92.06 390 THR A N 1
ATOM 2749 C CA . THR A 1 390 ? 14.211 4.048 -8.494 1.00 92.06 390 THR A CA 1
ATOM 2750 C C . THR A 1 390 ? 12.895 3.295 -8.671 1.00 92.06 390 THR A C 1
ATOM 2752 O O . THR A 1 390 ? 12.144 3.130 -7.709 1.00 92.06 390 THR A O 1
ATOM 2755 N N . VAL A 1 391 ? 12.646 2.792 -9.879 1.00 94.88 391 VAL A N 1
ATOM 2756 C CA . VAL A 1 391 ? 11.602 1.799 -10.166 1.00 94.88 391 VAL A CA 1
ATOM 2757 C C . VAL A 1 391 ? 12.276 0.522 -10.660 1.00 94.88 391 VAL A C 1
ATOM 2759 O O . VAL A 1 391 ? 13.053 0.569 -11.611 1.00 94.88 391 VAL A O 1
ATOM 2762 N N . GLN A 1 392 ? 11.989 -0.620 -10.039 1.00 96.56 392 GLN A N 1
ATOM 2763 C CA . GLN A 1 392 ? 12.565 -1.908 -10.422 1.00 96.56 392 GLN A CA 1
ATOM 2764 C C . GLN A 1 392 ? 11.478 -2.962 -10.640 1.00 96.56 392 GLN A C 1
ATOM 2766 O O . GLN A 1 392 ? 10.644 -3.187 -9.768 1.00 96.56 392 GLN A O 1
ATOM 2771 N N . ILE A 1 393 ? 11.536 -3.650 -11.779 1.00 95.75 393 ILE A N 1
ATOM 2772 C CA . ILE A 1 393 ? 10.749 -4.845 -12.091 1.00 95.75 393 ILE A CA 1
ATOM 2773 C C . ILE A 1 393 ? 11.709 -6.037 -12.141 1.00 95.75 393 ILE A C 1
ATOM 2775 O O . ILE A 1 393 ? 12.578 -6.099 -13.011 1.00 95.75 393 ILE A O 1
ATOM 2779 N N . GLY A 1 394 ? 11.591 -6.967 -11.196 1.00 91.06 394 GLY A N 1
ATOM 2780 C CA . GLY A 1 394 ? 12.450 -8.143 -11.071 1.00 91.06 394 GLY A CA 1
ATOM 2781 C C . GLY A 1 394 ? 12.168 -9.220 -12.119 1.00 91.06 394 GLY A C 1
ATOM 2782 O O . GLY A 1 394 ? 13.088 -9.914 -12.553 1.00 91.06 394 GLY A O 1
ATOM 2783 N N . GLY A 1 395 ? 10.917 -9.332 -12.565 1.00 93.25 395 GLY A N 1
ATOM 2784 C CA . GLY A 1 395 ? 10.496 -10.219 -13.644 1.00 93.25 395 GLY A CA 1
ATOM 2785 C C . GLY A 1 395 ? 10.423 -9.535 -15.009 1.00 93.25 395 GLY A C 1
ATOM 2786 O O . GLY A 1 395 ? 11.163 -8.604 -15.335 1.00 93.25 395 GLY A O 1
ATOM 2787 N N . ASN A 1 396 ? 9.512 -10.031 -15.841 1.00 94.31 396 ASN A N 1
ATOM 2788 C CA . ASN A 1 396 ? 9.214 -9.475 -17.154 1.00 94.31 396 ASN A CA 1
ATOM 2789 C C . ASN A 1 396 ? 8.196 -8.336 -17.052 1.00 94.31 396 ASN A C 1
ATOM 2791 O O . ASN A 1 396 ? 7.205 -8.431 -16.326 1.00 94.31 396 ASN A O 1
ATOM 2795 N N . MET A 1 397 ? 8.367 -7.312 -17.881 1.00 96.38 397 MET A N 1
ATOM 2796 C CA . MET A 1 397 ? 7.389 -6.246 -18.070 1.00 96.38 397 MET A CA 1
ATOM 2797 C C . MET A 1 397 ? 6.526 -6.560 -19.295 1.00 96.38 397 MET A C 1
ATOM 2799 O O . MET A 1 397 ? 6.934 -6.328 -20.427 1.00 96.38 397 MET A O 1
ATOM 2803 N N . LYS A 1 398 ? 5.355 -7.166 -19.075 1.00 94.25 398 LYS A N 1
ATOM 2804 C CA . LYS A 1 398 ? 4.361 -7.528 -20.112 1.00 94.25 398 LYS A CA 1
ATOM 2805 C C . LYS A 1 398 ? 3.239 -6.502 -20.252 1.00 94.25 398 LYS A C 1
ATOM 2807 O O . LYS A 1 398 ? 2.496 -6.543 -21.228 1.00 94.25 398 LYS A O 1
ATOM 2812 N N . GLY A 1 399 ? 3.090 -5.676 -19.227 1.00 92.31 399 GLY A N 1
ATOM 2813 C CA . GLY A 1 399 ? 2.084 -4.647 -19.088 1.00 92.31 399 GLY A CA 1
ATOM 2814 C C . GLY A 1 399 ? 2.437 -3.337 -19.782 1.00 92.31 399 GLY A C 1
ATOM 2815 O O . GLY A 1 399 ? 3.164 -3.306 -20.765 1.00 92.31 399 GLY A O 1
ATOM 2816 N N . GLU A 1 400 ? 1.913 -2.244 -19.249 1.00 94.75 400 GLU A N 1
ATOM 2817 C CA . GLU A 1 400 ? 2.289 -0.886 -19.649 1.00 94.75 400 GLU A CA 1
ATOM 2818 C C . GLU A 1 400 ? 3.005 -0.207 -18.482 1.00 94.75 400 GLU A C 1
ATOM 2820 O O . GLU A 1 400 ? 2.554 -0.304 -17.337 1.00 94.75 400 GLU A O 1
ATOM 2825 N N . MET A 1 401 ? 4.093 0.504 -18.762 1.00 94.94 401 MET A N 1
ATOM 2826 C CA . MET A 1 401 ? 4.740 1.398 -17.809 1.00 94.94 401 MET A CA 1
ATOM 2827 C C . MET A 1 401 ? 4.673 2.831 -18.332 1.00 94.94 401 MET A C 1
ATOM 2829 O O . MET A 1 401 ? 5.198 3.126 -19.401 1.00 94.94 401 MET A O 1
ATOM 2833 N N . VAL A 1 402 ? 4.064 3.735 -17.567 1.00 92.31 402 VAL A N 1
ATOM 2834 C CA . VAL A 1 402 ? 3.958 5.153 -17.933 1.00 92.31 402 VAL A CA 1
ATOM 2835 C C . VAL A 1 402 ? 4.584 6.020 -16.853 1.00 92.31 402 VAL A C 1
ATOM 2837 O O . VAL A 1 402 ? 4.176 5.962 -15.699 1.00 92.31 402 VAL A O 1
ATOM 2840 N N . VAL A 1 403 ? 5.531 6.872 -17.225 1.00 89.06 403 VAL A N 1
ATOM 2841 C CA . VAL A 1 403 ? 6.027 7.951 -16.378 1.00 89.06 403 VAL A CA 1
ATOM 2842 C C . VAL A 1 403 ? 5.554 9.286 -16.941 1.00 89.06 403 VAL A C 1
ATOM 2844 O O . VAL A 1 403 ? 5.937 9.651 -18.048 1.00 89.06 403 VAL A O 1
ATOM 2847 N N . GLY A 1 404 ? 4.691 10.005 -16.221 1.00 85.00 404 GLY A N 1
ATOM 2848 C CA . GLY A 1 404 ? 4.048 11.219 -16.733 1.00 85.00 404 GLY A CA 1
ATOM 2849 C C . GLY A 1 404 ? 4.918 12.473 -16.744 1.00 85.00 404 GLY A C 1
ATOM 2850 O O . GLY A 1 404 ? 4.640 13.379 -17.523 1.00 85.00 404 GLY A O 1
ATOM 2851 N N . GLY A 1 405 ? 5.972 12.524 -15.929 1.00 86.50 405 GLY A N 1
ATOM 2852 C CA . GLY A 1 405 ? 6.961 13.606 -15.939 1.00 86.50 405 GLY A CA 1
ATOM 2853 C C . GLY A 1 405 ? 8.314 13.173 -16.496 1.00 86.50 405 GLY A C 1
ATOM 2854 O O . GLY A 1 405 ? 8.414 12.194 -17.241 1.00 86.50 405 GLY A O 1
ATOM 2855 N N . GLY A 1 406 ? 9.368 13.911 -16.138 1.00 88.50 406 GLY A N 1
ATOM 2856 C CA . GLY A 1 406 ? 10.736 13.516 -16.455 1.00 88.50 406 GLY A CA 1
ATOM 2857 C C . GLY A 1 406 ? 11.235 12.386 -15.552 1.00 88.50 406 GLY A C 1
ATOM 2858 O O . GLY A 1 406 ? 10.799 12.242 -14.411 1.00 88.50 406 GLY A O 1
ATOM 2859 N N . VAL A 1 407 ? 12.190 11.595 -16.039 1.00 91.94 407 VAL A N 1
ATOM 2860 C CA . VAL A 1 407 ? 12.916 10.594 -15.240 1.00 91.94 407 VAL A CA 1
ATOM 2861 C C . VAL A 1 407 ? 14.320 11.115 -14.973 1.00 91.94 407 VAL A C 1
ATOM 2863 O O . VAL A 1 407 ? 15.119 11.275 -15.894 1.00 91.94 407 VAL A O 1
ATOM 2866 N N . ILE A 1 408 ? 14.634 11.364 -13.704 1.00 92.31 408 ILE A N 1
ATOM 2867 C CA . ILE A 1 408 ? 15.979 11.741 -13.235 1.00 92.31 408 ILE A CA 1
ATOM 2868 C C . ILE A 1 408 ? 16.666 10.552 -12.552 1.00 92.31 408 ILE A C 1
ATOM 2870 O O . ILE A 1 408 ? 17.890 10.456 -12.578 1.00 92.31 408 ILE A O 1
ATOM 2874 N N . GLY A 1 409 ? 15.882 9.661 -11.938 1.00 92.38 409 GLY A N 1
ATOM 2875 C CA . GLY A 1 409 ? 16.379 8.451 -11.287 1.00 92.38 409 GLY A CA 1
ATOM 2876 C C . GLY A 1 409 ? 16.610 7.299 -12.264 1.00 92.38 409 GLY A C 1
ATOM 2877 O O . GLY A 1 409 ? 17.159 7.494 -13.344 1.00 92.38 409 GLY A O 1
ATOM 2878 N N . SER A 1 410 ? 16.213 6.083 -11.905 1.00 94.19 410 SER A N 1
ATOM 2879 C CA . SER A 1 410 ? 16.400 4.922 -12.781 1.00 94.19 410 SER A CA 1
ATOM 2880 C C . SER A 1 410 ? 15.177 4.021 -12.830 1.00 94.19 410 SER A C 1
ATOM 2882 O O . SER A 1 410 ? 14.453 3.859 -11.849 1.00 94.19 410 SER A O 1
ATOM 2884 N N . ILE A 1 411 ? 14.971 3.419 -13.996 1.00 96.25 411 ILE A N 1
ATOM 2885 C CA . ILE A 1 411 ? 13.987 2.373 -14.236 1.00 96.25 411 ILE A CA 1
ATOM 2886 C C . ILE A 1 411 ? 14.754 1.134 -14.683 1.00 96.25 411 ILE A C 1
ATOM 2888 O O . ILE A 1 411 ? 15.494 1.194 -15.661 1.00 96.25 411 ILE A O 1
ATOM 2892 N N . ALA A 1 412 ? 14.574 0.017 -13.987 1.00 97.31 412 ALA A N 1
ATOM 2893 C CA . ALA A 1 412 ? 15.216 -1.246 -14.327 1.00 97.31 412 ALA A CA 1
ATOM 2894 C C . ALA A 1 412 ? 14.176 -2.355 -14.523 1.00 97.31 412 ALA A C 1
ATOM 2896 O O . ALA A 1 412 ? 13.350 -2.601 -13.646 1.00 97.31 412 ALA A O 1
ATOM 2897 N N . VAL A 1 413 ? 14.247 -3.061 -15.650 1.00 97.19 413 VAL A N 1
ATOM 2898 C CA . VAL A 1 413 ? 13.521 -4.311 -15.908 1.00 97.19 413 VAL A CA 1
ATOM 2899 C C . VAL A 1 413 ? 14.555 -5.427 -15.999 1.00 97.19 413 VAL A C 1
ATOM 2901 O O . VAL A 1 413 ? 15.333 -5.492 -16.951 1.00 97.19 413 VAL A O 1
ATOM 2904 N N . LEU A 1 414 ? 14.595 -6.300 -14.993 1.00 96.62 414 LEU A N 1
ATOM 2905 C CA . LEU A 1 414 ? 15.607 -7.356 -14.905 1.00 96.62 414 LEU A CA 1
ATOM 2906 C C . LEU A 1 414 ? 15.306 -8.543 -15.840 1.00 96.62 414 LEU A C 1
ATOM 2908 O O . LEU A 1 414 ? 16.216 -9.302 -16.176 1.00 96.62 414 LEU A O 1
ATOM 2912 N N . GLY A 1 415 ? 14.050 -8.704 -16.268 1.00 95.94 415 GLY A N 1
ATOM 2913 C CA . GLY A 1 415 ? 13.620 -9.686 -17.265 1.00 95.94 415 GLY A CA 1
ATOM 2914 C C . GLY A 1 415 ? 13.476 -9.115 -18.680 1.00 95.94 415 GLY A C 1
ATOM 2915 O O . GLY A 1 415 ? 14.184 -8.197 -19.091 1.00 95.94 415 GLY A O 1
ATOM 2916 N N . GLN A 1 416 ? 12.549 -9.690 -19.453 1.00 96.88 416 GLN A N 1
ATOM 2917 C CA . GLN A 1 416 ? 12.178 -9.194 -20.783 1.00 96.88 416 GLN A CA 1
ATOM 2918 C C . GLN A 1 416 ? 11.163 -8.046 -20.691 1.00 96.88 416 GLN A C 1
ATOM 2920 O O . GLN A 1 416 ? 10.374 -7.973 -19.751 1.00 96.88 416 GLN A O 1
ATOM 2925 N N . CYS A 1 417 ? 11.121 -7.202 -21.720 1.00 96.69 417 CYS A N 1
ATOM 2926 C CA . CYS A 1 417 ? 10.228 -6.048 -21.840 1.00 96.69 417 CYS A CA 1
ATOM 2927 C C . CYS A 1 417 ? 9.309 -6.168 -23.080 1.00 96.69 417 CYS A C 1
ATOM 2929 O O . CYS A 1 417 ? 9.507 -5.454 -24.062 1.00 96.69 417 CYS A O 1
ATOM 2931 N N . PRO A 1 418 ? 8.362 -7.134 -23.124 1.00 96.31 418 PRO A N 1
ATOM 2932 C CA . PRO A 1 418 ? 7.353 -7.213 -24.188 1.00 96.31 418 PRO A CA 1
ATOM 2933 C C . PRO A 1 418 ? 6.258 -6.146 -24.123 1.00 96.31 418 PRO A C 1
ATOM 2935 O O . PRO A 1 418 ? 5.564 -5.952 -25.116 1.00 96.31 418 PRO A O 1
ATOM 2938 N N . GLY A 1 419 ? 6.073 -5.518 -22.967 1.00 94.94 419 GLY A N 1
ATOM 2939 C CA . GLY A 1 419 ? 5.197 -4.373 -22.781 1.00 94.94 419 GLY A CA 1
ATOM 2940 C C . GLY A 1 419 ? 5.831 -3.059 -23.232 1.00 94.94 419 GLY A C 1
ATOM 2941 O O . GLY A 1 419 ? 7.040 -2.991 -23.454 1.00 94.94 419 GLY A O 1
ATOM 2942 N N . ASP A 1 420 ? 5.017 -2.009 -23.318 1.00 96.50 420 ASP A N 1
ATOM 2943 C CA . ASP A 1 420 ? 5.469 -0.671 -23.707 1.00 96.50 420 ASP A CA 1
ATOM 2944 C C . ASP A 1 420 ? 5.839 0.168 -22.476 1.00 96.50 420 ASP A C 1
ATOM 2946 O O . ASP A 1 420 ? 5.148 0.151 -21.452 1.00 96.50 420 ASP A O 1
ATOM 2950 N N . MET A 1 421 ? 6.917 0.940 -22.600 1.00 97.00 421 MET A N 1
ATOM 2951 C CA . MET A 1 421 ? 7.346 1.948 -21.640 1.00 97.00 421 MET A CA 1
ATOM 2952 C C . MET A 1 421 ? 7.266 3.340 -22.269 1.00 97.00 421 MET A C 1
ATOM 2954 O O . MET A 1 421 ? 7.818 3.588 -23.340 1.00 97.00 421 MET A O 1
ATOM 2958 N N . LEU A 1 422 ? 6.613 4.272 -21.582 1.00 95.69 422 LEU A N 1
ATOM 2959 C CA . LEU A 1 422 ? 6.511 5.670 -21.983 1.00 95.69 422 LEU A CA 1
ATOM 2960 C C . LEU A 1 422 ? 7.028 6.569 -20.863 1.00 95.69 422 LEU A C 1
ATOM 2962 O O . LEU A 1 422 ? 6.490 6.543 -19.765 1.00 95.69 422 LEU A O 1
ATOM 2966 N N . VAL A 1 423 ? 8.006 7.418 -21.159 1.00 94.56 423 VAL A N 1
ATOM 2967 C CA . VAL A 1 423 ? 8.361 8.586 -20.347 1.00 94.56 423 VAL A CA 1
ATOM 2968 C C . VAL A 1 423 ? 7.842 9.810 -21.083 1.00 94.56 423 VAL A C 1
ATOM 2970 O O . VAL A 1 423 ? 8.320 10.107 -22.168 1.00 94.56 423 VAL A O 1
ATOM 2973 N N . ALA A 1 424 ? 6.846 10.506 -20.548 1.00 92.50 424 ALA A N 1
ATOM 2974 C CA . ALA A 1 424 ? 6.235 11.642 -21.235 1.00 92.50 424 ALA A CA 1
ATOM 2975 C C . ALA A 1 424 ? 7.134 12.895 -21.232 1.00 92.50 424 ALA A C 1
ATOM 2977 O O . ALA A 1 424 ? 7.064 13.683 -22.174 1.00 92.50 424 ALA A O 1
ATOM 2978 N N . GLY A 1 425 ? 7.985 13.068 -20.211 1.00 92.00 425 GLY A N 1
ATOM 2979 C CA . GLY A 1 425 ? 8.955 14.165 -20.110 1.00 92.00 425 GLY A CA 1
ATOM 2980 C C . GLY A 1 425 ? 10.373 13.809 -20.577 1.00 92.00 425 GLY A C 1
ATOM 2981 O O . GLY A 1 425 ? 10.585 12.878 -21.355 1.00 92.00 425 GLY A O 1
ATOM 2982 N N . ASP A 1 426 ? 11.359 14.569 -20.089 1.00 94.94 426 ASP A N 1
ATOM 2983 C CA . ASP A 1 426 ? 12.785 14.337 -20.360 1.00 94.94 426 ASP A CA 1
ATOM 2984 C C . ASP A 1 426 ? 13.318 13.118 -19.585 1.00 94.94 426 ASP A C 1
ATOM 2986 O O . ASP A 1 426 ? 13.023 12.935 -18.403 1.00 94.94 426 ASP A O 1
ATOM 2990 N N . LEU A 1 427 ? 14.189 12.323 -20.206 1.00 96.38 427 LEU A N 1
ATOM 2991 C CA . LEU A 1 427 ? 14.949 11.261 -19.543 1.00 96.38 427 LEU A CA 1
ATOM 2992 C C . LEU A 1 427 ? 16.375 11.751 -19.265 1.00 96.38 427 LEU A C 1
ATOM 2994 O O . LEU A 1 427 ? 17.225 11.727 -20.150 1.00 96.38 427 LEU A O 1
ATOM 2998 N N . SER A 1 428 ? 16.646 12.195 -18.036 1.00 96.56 428 SER A N 1
ATOM 2999 C CA . SER A 1 428 ? 17.999 12.527 -17.540 1.00 96.56 428 SER A CA 1
ATOM 3000 C C . SER A 1 428 ? 18.667 11.381 -16.781 1.00 96.56 428 SER A C 1
ATOM 3002 O O . SER A 1 428 ? 19.883 11.378 -16.607 1.00 96.56 428 SER A O 1
ATOM 3004 N N . GLY A 1 429 ? 17.855 10.438 -16.314 1.00 96.06 429 GLY A N 1
ATOM 3005 C CA . GLY A 1 429 ? 18.255 9.220 -15.634 1.00 96.06 429 GLY A CA 1
ATOM 3006 C C . GLY A 1 429 ? 18.529 8.050 -16.578 1.00 96.06 429 GLY A C 1
ATOM 3007 O O . GLY A 1 429 ? 18.940 8.245 -17.719 1.00 96.06 429 GLY A O 1
ATOM 3008 N N . ALA A 1 430 ? 18.273 6.826 -16.121 1.00 97.19 430 ALA A N 1
ATOM 3009 C CA . ALA A 1 430 ? 18.493 5.614 -16.914 1.00 97.19 430 ALA A CA 1
ATOM 3010 C C . ALA A 1 430 ? 17.228 4.757 -17.047 1.00 97.19 430 ALA A C 1
ATOM 3012 O O . ALA A 1 430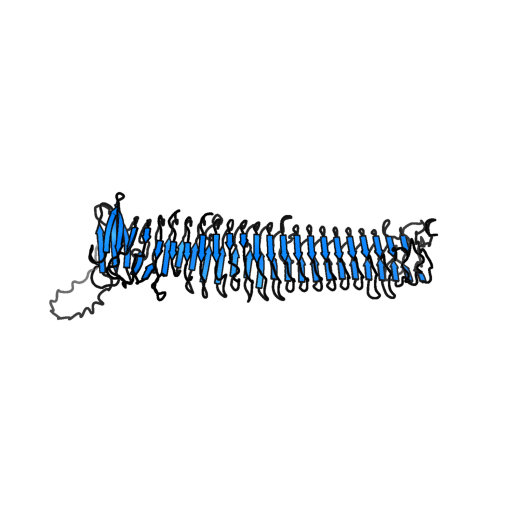 ? 16.451 4.637 -16.099 1.00 97.19 430 ALA A O 1
ATOM 3013 N N . ILE A 1 431 ? 17.055 4.129 -18.209 1.00 98.12 431 ILE A N 1
ATOM 3014 C CA . ILE A 1 431 ? 16.160 2.989 -18.421 1.00 98.12 431 ILE A CA 1
ATOM 3015 C C . ILE A 1 431 ? 17.028 1.798 -18.820 1.00 98.12 431 ILE A C 1
ATOM 3017 O O . ILE A 1 431 ? 17.647 1.832 -19.881 1.00 98.12 431 ILE A O 1
ATOM 3021 N N . ASP A 1 432 ? 17.035 0.746 -18.009 1.00 98.19 432 ASP A N 1
ATOM 3022 C CA . ASP A 1 432 ? 17.798 -0.475 -18.263 1.00 98.19 432 ASP A CA 1
ATOM 3023 C C . ASP A 1 432 ? 16.854 -1.676 -18.387 1.00 98.19 432 ASP A C 1
ATOM 3025 O O . ASP A 1 432 ? 16.165 -2.048 -17.436 1.00 98.19 432 ASP A O 1
ATOM 3029 N N . VAL A 1 433 ? 16.836 -2.321 -19.552 1.00 97.94 433 VAL A N 1
ATOM 3030 C CA . VAL A 1 433 ? 16.174 -3.613 -19.770 1.00 97.94 433 VAL A CA 1
ATOM 3031 C C . VAL A 1 433 ? 17.259 -4.669 -19.917 1.00 97.94 433 VAL A C 1
ATOM 3033 O O . VAL A 1 433 ? 17.954 -4.695 -20.926 1.00 97.94 433 VAL A O 1
ATOM 3036 N N . LEU A 1 434 ? 17.429 -5.556 -18.936 1.00 97.19 434 LEU A N 1
ATOM 3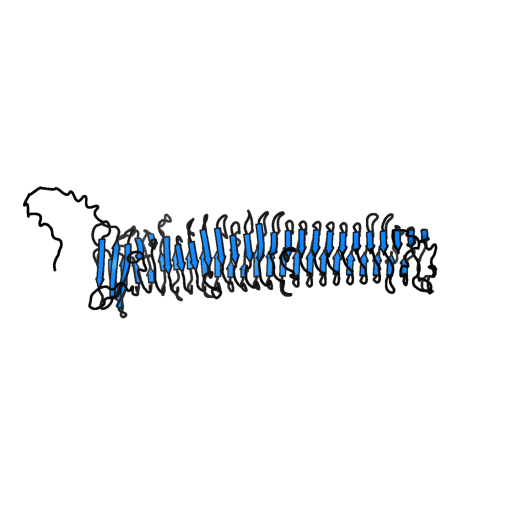037 C CA . LEU A 1 434 ? 18.509 -6.551 -18.984 1.00 97.19 434 LEU A CA 1
ATOM 3038 C C . LEU A 1 434 ? 18.241 -7.687 -19.985 1.00 97.19 434 LEU A C 1
ATOM 3040 O O . LEU A 1 434 ? 19.183 -8.308 -20.475 1.00 97.19 434 LEU A O 1
ATOM 3044 N N . GLY A 1 435 ? 16.970 -7.982 -20.271 1.00 97.06 435 GLY A N 1
ATOM 3045 C CA . GLY A 1 435 ? 16.554 -8.999 -21.235 1.00 97.06 435 GLY A CA 1
ATOM 3046 C C . GLY A 1 435 ? 16.258 -8.455 -22.636 1.00 97.06 435 GLY A C 1
ATOM 3047 O O . GLY A 1 435 ? 16.722 -7.394 -23.046 1.00 97.06 435 GLY A O 1
ATOM 3048 N N . ASP A 1 436 ? 15.473 -9.221 -23.401 1.00 97.81 436 ASP A N 1
ATOM 3049 C CA . ASP A 1 436 ? 14.993 -8.794 -24.719 1.00 97.81 436 ASP A CA 1
ATOM 3050 C C . ASP A 1 436 ? 13.903 -7.721 -24.585 1.00 97.81 436 ASP A C 1
AT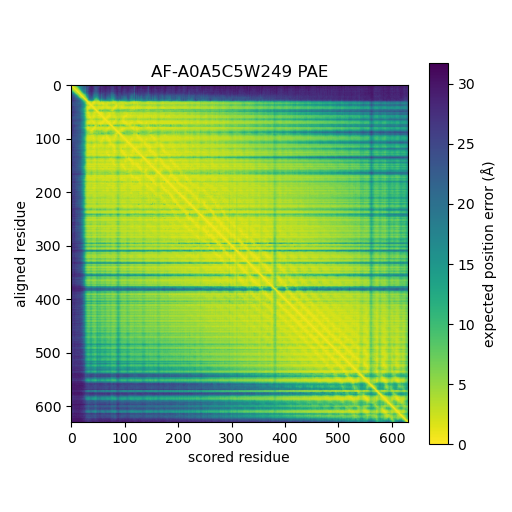OM 3052 O O . ASP A 1 436 ? 13.025 -7.826 -23.725 1.00 97.81 436 ASP A O 1
ATOM 3056 N N . CYS A 1 437 ? 13.892 -6.753 -25.503 1.00 97.88 437 CYS A N 1
ATOM 3057 C CA . CYS A 1 437 ? 12.874 -5.705 -25.591 1.00 97.88 437 CYS A CA 1
ATOM 3058 C C . CYS A 1 437 ? 12.077 -5.816 -26.908 1.00 97.88 437 CYS A C 1
ATOM 3060 O O . CYS A 1 437 ? 12.460 -5.229 -27.929 1.00 97.88 437 CYS A O 1
ATOM 3062 N N . PRO A 1 438 ? 11.011 -6.640 -26.950 1.00 97.50 438 PRO A N 1
ATOM 3063 C CA . PRO A 1 438 ? 10.061 -6.638 -28.060 1.00 97.50 438 PRO A CA 1
ATOM 3064 C C . PRO A 1 438 ? 9.008 -5.532 -27.996 1.00 97.50 438 PRO A C 1
ATOM 3066 O O . PRO A 1 438 ? 8.434 -5.228 -29.038 1.00 97.50 438 PRO A O 1
ATOM 3069 N N . GLY A 1 439 ? 8.750 -4.963 -26.818 1.00 96.81 439 GLY A N 1
ATOM 3070 C CA . GLY A 1 439 ? 7.917 -3.775 -26.670 1.00 96.81 439 GLY A CA 1
ATOM 3071 C C . GLY A 1 439 ? 8.693 -2.490 -26.944 1.00 96.81 439 GLY A C 1
ATOM 3072 O O . GLY A 1 439 ? 9.908 -2.515 -27.181 1.00 96.81 439 GLY A O 1
ATOM 3073 N N . ASP A 1 440 ? 7.975 -1.373 -26.913 1.00 98.00 440 ASP A N 1
ATOM 3074 C CA . ASP A 1 440 ? 8.513 -0.069 -27.285 1.00 98.00 440 ASP A CA 1
ATOM 3075 C C . ASP A 1 440 ? 8.888 0.764 -26.052 1.00 98.00 440 ASP A C 1
ATOM 3077 O O . ASP A 1 440 ? 8.111 0.877 -25.109 1.00 98.00 440 ASP A O 1
ATOM 3081 N N . ILE A 1 441 ? 10.048 1.419 -26.085 1.00 98.12 441 ILE A N 1
ATOM 3082 C CA . ILE A 1 441 ? 10.481 2.436 -25.121 1.00 98.12 441 ILE A CA 1
ATOM 3083 C C . ILE A 1 441 ? 10.383 3.800 -25.806 1.00 98.12 441 ILE A C 1
ATOM 3085 O O . ILE A 1 441 ? 11.073 4.060 -26.792 1.00 98.12 441 ILE A O 1
ATOM 3089 N N . ARG A 1 442 ? 9.536 4.695 -25.295 1.00 97.81 442 ARG A N 1
ATOM 3090 C CA . ARG A 1 442 ? 9.326 6.035 -25.861 1.00 97.81 442 ARG A CA 1
ATOM 3091 C C . ARG A 1 442 ? 9.632 7.120 -24.837 1.00 97.81 442 ARG A C 1
ATOM 3093 O O . ARG A 1 442 ? 9.120 7.078 -23.723 1.00 97.81 442 ARG A O 1
ATOM 3100 N N . VAL A 1 443 ? 10.419 8.110 -25.240 1.00 96.94 443 VAL A N 1
ATOM 3101 C CA . VAL A 1 443 ? 10.711 9.330 -24.481 1.00 96.94 443 VAL A CA 1
ATOM 3102 C C . VAL A 1 443 ? 10.078 10.511 -25.216 1.00 96.94 443 VAL A C 1
ATOM 3104 O O . VAL A 1 443 ? 10.470 10.852 -26.332 1.00 96.94 443 VAL A O 1
ATOM 3107 N N . GLY A 1 444 ? 9.064 11.109 -24.598 1.00 94.56 444 GLY A N 1
ATOM 3108 C CA . GLY A 1 444 ? 8.321 12.260 -25.102 1.00 94.56 444 GLY A CA 1
ATOM 3109 C C . GLY A 1 444 ? 9.107 13.566 -25.027 1.00 94.56 444 GLY A C 1
ATOM 3110 O O . GLY A 1 444 ? 8.823 14.478 -25.791 1.00 94.56 444 GLY A O 1
ATOM 3111 N N . GLY A 1 445 ? 10.106 13.661 -24.144 1.00 93.81 445 GLY A N 1
ATOM 3112 C CA . GLY A 1 445 ? 11.043 14.781 -24.042 1.00 93.81 445 GLY A CA 1
ATOM 3113 C C . GLY A 1 445 ? 12.406 14.503 -24.682 1.00 93.81 445 GLY A C 1
ATOM 3114 O O . GLY A 1 445 ? 12.540 13.710 -25.616 1.00 93.81 445 GLY A O 1
ATOM 3115 N N . LYS A 1 446 ? 13.438 15.188 -24.182 1.00 95.75 446 LYS A N 1
ATOM 3116 C CA . LYS A 1 446 ? 14.844 14.943 -24.525 1.00 95.75 446 LYS A CA 1
ATOM 3117 C C . LYS A 1 446 ? 15.376 13.695 -23.829 1.00 95.75 446 LYS A C 1
ATOM 3119 O O . LYS A 1 446 ? 15.094 13.460 -22.655 1.00 95.75 446 LYS A O 1
ATOM 3124 N N . LEU A 1 447 ? 16.252 12.962 -24.511 1.00 97.38 447 LEU A N 1
ATOM 3125 C CA . LEU A 1 447 ? 17.039 11.884 -23.914 1.00 97.38 447 LEU A CA 1
ATOM 3126 C C . LEU A 1 447 ? 18.426 12.433 -23.553 1.00 97.38 447 LEU A C 1
ATOM 3128 O O . LEU A 1 447 ? 19.306 12.528 -24.407 1.00 97.38 447 LEU A O 1
ATOM 3132 N N . LEU A 1 448 ? 18.616 12.815 -22.290 1.00 97.12 448 LEU A N 1
ATOM 3133 C CA . LEU A 1 448 ? 19.878 13.332 -21.738 1.00 97.12 448 LEU A CA 1
ATOM 3134 C C . LEU A 1 448 ? 20.698 12.247 -21.017 1.00 97.12 448 LEU A C 1
ATOM 3136 O O . LEU A 1 448 ? 21.921 12.344 -20.954 1.00 97.12 448 LEU A O 1
ATOM 3140 N N . GLY A 1 449 ? 20.020 11.241 -20.460 1.00 97.44 449 GLY A N 1
ATOM 3141 C CA . GLY A 1 449 ? 20.609 10.119 -19.734 1.00 97.44 449 GLY A CA 1
ATOM 3142 C C . GLY A 1 449 ? 20.831 8.889 -20.617 1.00 97.44 449 GLY A C 1
ATOM 3143 O O . GLY A 1 449 ? 21.451 9.005 -21.671 1.00 97.44 449 GLY A O 1
ATOM 3144 N N . SER A 1 450 ? 20.357 7.707 -20.219 1.00 97.88 450 SER A N 1
ATOM 3145 C CA . SER A 1 450 ? 20.587 6.475 -20.990 1.00 97.88 450 SER A CA 1
ATOM 3146 C C . SER A 1 450 ? 19.360 5.583 -21.151 1.00 97.88 450 SER A C 1
ATOM 3148 O O . SER A 1 450 ? 18.534 5.471 -20.252 1.00 97.88 450 SER A O 1
ATOM 3150 N N . VAL A 1 451 ? 19.282 4.895 -22.290 1.00 98.50 451 VAL A N 1
ATOM 3151 C CA . VAL A 1 451 ? 18.417 3.726 -22.497 1.00 98.50 451 VAL A CA 1
ATOM 3152 C C . VAL A 1 451 ? 19.304 2.553 -22.903 1.00 98.50 451 VAL A C 1
ATOM 3154 O O . VAL A 1 451 ? 20.032 2.663 -23.887 1.00 98.50 451 VAL A O 1
ATOM 3157 N N . SER A 1 452 ? 19.260 1.446 -22.165 1.00 98.31 452 SER A N 1
ATOM 3158 C CA . SER A 1 452 ? 20.050 0.244 -22.442 1.00 98.31 452 SER A CA 1
ATOM 3159 C C . SER A 1 452 ? 19.167 -0.994 -22.576 1.00 98.31 452 SER A C 1
ATOM 3161 O O . SER A 1 452 ? 18.257 -1.210 -21.774 1.00 98.31 452 SER A O 1
ATOM 3163 N N . VAL A 1 453 ? 19.451 -1.822 -23.583 1.00 98.38 453 VAL A N 1
ATOM 3164 C CA . VAL A 1 453 ? 18.863 -3.155 -23.764 1.00 98.38 453 VAL A CA 1
ATOM 3165 C C . VAL A 1 453 ? 19.987 -4.192 -23.761 1.00 98.38 453 VAL A C 1
ATOM 3167 O O . VAL A 1 453 ? 20.737 -4.311 -24.728 1.00 98.38 453 VAL A O 1
ATOM 3170 N N . GLY A 1 454 ? 20.076 -4.975 -22.685 1.00 97.19 454 GLY A N 1
ATOM 3171 C CA . GLY A 1 454 ? 21.133 -5.963 -22.439 1.00 97.19 454 GLY A CA 1
ATOM 3172 C C . GLY A 1 454 ? 21.072 -7.217 -23.323 1.00 97.19 454 GLY A C 1
ATOM 3173 O O . GLY A 1 454 ? 22.002 -8.025 -23.333 1.00 97.19 454 GLY A O 1
ATOM 3174 N N . ALA A 1 455 ? 19.992 -7.401 -24.088 1.00 97.38 455 ALA A N 1
ATOM 3175 C CA . ALA A 1 455 ? 19.876 -8.455 -25.094 1.00 97.38 455 ALA A CA 1
ATOM 3176 C C . ALA A 1 455 ? 19.363 -7.897 -26.433 1.00 97.38 455 ALA A C 1
ATOM 3178 O O . ALA A 1 455 ? 19.945 -6.963 -26.981 1.00 97.38 455 ALA A O 1
ATOM 3179 N N . ASN A 1 456 ? 18.331 -8.493 -27.038 1.00 97.94 456 ASN A N 1
ATOM 3180 C CA . ASN A 1 456 ? 17.890 -8.103 -28.376 1.00 97.94 456 ASN A CA 1
ATOM 3181 C C . ASN A 1 456 ? 16.791 -7.036 -28.333 1.00 97.94 456 ASN A C 1
ATOM 3183 O O . ASN A 1 456 ? 15.805 -7.171 -27.608 1.00 97.94 456 ASN A O 1
ATOM 3187 N N . LEU A 1 457 ? 16.906 -6.031 -29.203 1.00 98.19 457 LEU A N 1
ATOM 3188 C CA . LEU A 1 457 ? 15.841 -5.065 -29.474 1.00 98.19 457 LEU A CA 1
ATOM 3189 C C . LEU A 1 457 ? 15.037 -5.518 -30.698 1.00 98.19 457 LEU A C 1
ATOM 3191 O O . LEU A 1 457 ? 15.582 -5.655 -31.798 1.00 98.19 457 LEU A O 1
ATOM 3195 N N . SER A 1 458 ? 13.733 -5.732 -30.526 1.00 97.94 458 SER A N 1
ATOM 3196 C CA . SER A 1 458 ? 12.805 -5.999 -31.642 1.00 97.94 458 SER A CA 1
ATOM 3197 C C . SER A 1 458 ? 11.618 -5.039 -31.715 1.00 97.94 458 SER A C 1
ATOM 3199 O O . SER A 1 458 ? 11.015 -4.954 -32.784 1.00 97.94 458 SER A O 1
ATOM 3201 N N . GLY A 1 459 ? 11.345 -4.294 -30.640 1.00 97.25 459 GLY A N 1
ATOM 3202 C CA . GLY A 1 459 ? 10.444 -3.142 -30.643 1.00 97.25 459 GLY A CA 1
ATOM 3203 C C . GLY A 1 459 ? 11.144 -1.846 -31.062 1.00 97.25 459 GLY A C 1
ATOM 3204 O O . GLY A 1 459 ? 12.110 -1.849 -31.826 1.00 97.25 459 GLY A O 1
ATOM 3205 N N . LEU A 1 460 ? 10.660 -0.720 -30.562 1.00 97.81 460 LEU A N 1
ATOM 3206 C CA . LEU A 1 460 ? 11.142 0.625 -30.869 1.00 97.81 460 LEU A CA 1
ATOM 3207 C C . LEU A 1 460 ? 11.799 1.267 -29.644 1.00 97.81 460 LEU A C 1
ATOM 3209 O O . LEU A 1 460 ? 11.245 1.222 -28.556 1.00 97.81 460 LEU A O 1
ATOM 3213 N N . ILE A 1 461 ? 12.923 1.954 -29.833 1.00 98.25 461 ILE A N 1
ATOM 3214 C CA . ILE A 1 461 ? 13.378 3.010 -28.923 1.00 98.25 461 ILE A CA 1
ATOM 3215 C C . ILE A 1 461 ? 13.170 4.342 -29.643 1.00 98.25 461 ILE A C 1
ATOM 3217 O O . ILE A 1 461 ? 13.818 4.596 -30.660 1.00 98.25 461 ILE A O 1
ATOM 3221 N N . GLU A 1 462 ? 12.262 5.183 -29.148 1.00 98.00 462 GLU A N 1
ATOM 3222 C CA . GLU A 1 462 ? 11.943 6.484 -29.745 1.00 98.00 462 GLU A CA 1
ATOM 3223 C C . GLU A 1 462 ? 12.200 7.643 -28.780 1.00 98.00 462 GLU A C 1
ATOM 3225 O O . GLU A 1 462 ? 11.785 7.598 -27.627 1.00 98.00 462 GLU A O 1
ATOM 3230 N N . SER A 1 463 ? 12.822 8.710 -29.281 1.00 96.94 463 SER A N 1
ATOM 3231 C CA . SER A 1 463 ? 12.867 10.023 -28.631 1.00 96.94 463 SER A CA 1
ATOM 3232 C C . SER A 1 463 ? 12.173 11.052 -29.522 1.00 96.94 463 SER A C 1
ATOM 3234 O O . SER A 1 463 ? 12.521 11.202 -30.700 1.00 96.94 463 SER A O 1
ATOM 3236 N N . GLU A 1 464 ? 11.189 11.775 -28.987 1.00 95.69 464 GLU A N 1
ATOM 3237 C CA . GLU A 1 464 ? 10.517 12.841 -29.741 1.00 95.69 464 GLU A CA 1
ATOM 3238 C C . GLU A 1 464 ? 11.408 14.073 -29.927 1.00 95.69 464 GLU A C 1
ATOM 3240 O O . GLU A 1 464 ? 11.306 14.755 -30.949 1.00 95.69 464 GLU A O 1
ATOM 3245 N N . TYR A 1 465 ? 12.324 14.315 -28.985 1.00 95.62 465 TYR A N 1
ATOM 3246 C CA . TYR A 1 465 ? 13.309 15.392 -29.051 1.00 95.62 465 TYR A CA 1
ATOM 3247 C C . TYR A 1 465 ? 14.739 14.848 -29.138 1.00 95.62 465 TYR A C 1
ATOM 3249 O O . TYR A 1 465 ? 14.975 13.674 -29.453 1.00 95.62 465 TYR A O 1
ATOM 3257 N N . ASP A 1 466 ? 15.701 15.749 -28.941 1.00 95.19 466 ASP A N 1
ATOM 3258 C CA . ASP A 1 466 ? 17.116 15.476 -29.126 1.00 95.19 466 ASP A CA 1
ATOM 3259 C C . ASP A 1 466 ? 17.606 14.344 -28.215 1.00 95.19 466 ASP A C 1
ATOM 3261 O O . ASP A 1 466 ? 17.230 14.251 -27.042 1.00 95.19 466 ASP A O 1
ATOM 3265 N N . ILE A 1 467 ? 18.497 13.517 -28.761 1.00 96.19 467 ILE A N 1
ATOM 3266 C CA . ILE A 1 467 ? 19.294 12.562 -27.989 1.00 96.19 467 ILE A CA 1
ATOM 3267 C C . ILE A 1 467 ? 20.651 13.206 -27.704 1.00 96.19 467 ILE A C 1
ATOM 3269 O O . ILE A 1 467 ? 21.494 13.316 -28.594 1.00 96.19 467 ILE A O 1
ATOM 3273 N N . GLU A 1 468 ? 20.879 13.629 -26.465 1.00 96.81 468 GLU A N 1
ATOM 3274 C CA . GLU A 1 468 ? 22.180 14.114 -25.972 1.00 96.81 468 GLU A CA 1
ATOM 3275 C C . GLU A 1 468 ? 22.909 13.037 -25.146 1.00 96.81 468 GLU A C 1
ATOM 3277 O O . GLU A 1 468 ? 24.133 13.070 -25.025 1.00 96.81 468 GLU A O 1
ATOM 3282 N N . GLY A 1 469 ? 22.154 12.067 -24.625 1.00 97.00 469 GLY A N 1
ATOM 3283 C CA . GLY A 1 469 ? 22.623 10.932 -23.840 1.00 97.00 469 GLY A CA 1
ATOM 3284 C C . GLY A 1 469 ? 23.022 9.705 -24.669 1.00 97.00 469 GLY A C 1
ATOM 3285 O O . GLY A 1 469 ? 23.585 9.825 -25.757 1.00 97.00 469 GLY A O 1
ATOM 3286 N N . SER A 1 470 ? 22.748 8.499 -24.172 1.00 97.75 470 SER A N 1
ATOM 3287 C CA . SER A 1 470 ? 23.132 7.253 -24.849 1.00 97.75 470 SER A CA 1
ATOM 3288 C C . SER A 1 470 ? 21.978 6.276 -25.047 1.00 97.75 470 SER A C 1
ATOM 3290 O O . SER A 1 470 ? 21.177 6.056 -24.145 1.00 97.75 470 SER A O 1
ATOM 3292 N N . ILE A 1 471 ? 21.951 5.617 -26.201 1.00 98.50 471 ILE A N 1
ATOM 3293 C CA . ILE A 1 471 ? 21.173 4.400 -26.430 1.00 98.50 471 ILE A CA 1
ATOM 3294 C C . ILE A 1 471 ? 22.160 3.261 -26.673 1.00 98.50 471 ILE A C 1
ATOM 3296 O O . ILE A 1 471 ? 23.013 3.386 -27.555 1.00 98.50 471 ILE A O 1
ATOM 3300 N N . ASP A 1 472 ? 22.039 2.175 -25.916 1.00 98.25 472 ASP A N 1
ATOM 3301 C CA . ASP A 1 472 ? 22.856 0.971 -26.076 1.00 98.25 472 ASP A CA 1
ATOM 3302 C C . ASP A 1 472 ? 21.983 -0.274 -26.270 1.00 98.25 472 ASP A C 1
ATOM 3304 O O . ASP A 1 472 ? 20.933 -0.430 -25.643 1.00 98.25 472 ASP A O 1
ATOM 3308 N N . VAL A 1 473 ? 22.408 -1.151 -27.173 1.00 98.06 473 VAL A N 1
ATOM 3309 C CA . VAL A 1 473 ? 21.792 -2.451 -27.434 1.00 98.06 473 VAL A CA 1
ATOM 3310 C C . VAL A 1 473 ? 22.919 -3.470 -27.524 1.00 98.06 473 VAL A C 1
ATOM 3312 O O . VAL A 1 473 ? 23.583 -3.582 -28.560 1.00 98.06 473 VAL A O 1
ATOM 3315 N N . ASP A 1 474 ? 23.103 -4.241 -26.455 1.00 97.12 474 ASP A N 1
ATOM 3316 C CA . ASP A 1 474 ? 24.178 -5.233 -26.337 1.00 97.12 474 ASP A CA 1
ATOM 3317 C C . ASP A 1 474 ? 24.026 -6.352 -27.386 1.00 97.12 474 ASP A C 1
ATOM 3319 O O . ASP A 1 474 ? 24.997 -6.888 -27.933 1.00 97.12 474 ASP A O 1
ATOM 3323 N N . GLY A 1 475 ? 22.779 -6.729 -27.679 1.00 95.62 475 GLY A N 1
ATOM 3324 C CA . GLY A 1 475 ? 22.436 -7.801 -28.602 1.00 95.62 475 GLY A CA 1
ATOM 3325 C C . GLY A 1 475 ? 22.083 -7.338 -30.014 1.00 95.62 475 GLY A C 1
ATOM 3326 O O . GLY A 1 475 ? 22.574 -6.348 -30.556 1.00 95.62 475 GLY A O 1
ATOM 3327 N N . THR A 1 476 ? 21.262 -8.149 -30.681 1.00 96.88 476 THR A N 1
ATOM 3328 C CA . THR A 1 476 ? 20.853 -7.911 -32.068 1.00 96.88 476 THR A CA 1
ATOM 3329 C C . THR A 1 476 ? 19.689 -6.926 -32.119 1.00 96.88 476 THR A C 1
ATOM 3331 O O . THR A 1 476 ? 18.697 -7.092 -31.414 1.00 96.88 476 THR A O 1
ATOM 3334 N N . CYS A 1 477 ? 19.760 -5.949 -33.022 1.00 97.69 477 CYS A N 1
ATOM 3335 C CA . CYS A 1 477 ? 18.684 -4.998 -33.275 1.00 97.69 477 CYS A CA 1
ATOM 3336 C C . CYS A 1 477 ? 17.916 -5.385 -34.548 1.00 97.69 477 CYS A C 1
ATOM 3338 O O . CYS A 1 477 ? 18.423 -5.274 -35.669 1.00 97.69 477 CYS A O 1
ATOM 3340 N N . SER A 1 478 ? 16.690 -5.875 -34.367 1.00 97.69 478 SER A N 1
ATOM 3341 C CA . SER A 1 478 ? 15.708 -6.092 -35.441 1.00 97.69 478 SER A CA 1
ATOM 3342 C C . SER A 1 478 ? 14.591 -5.058 -35.461 1.00 97.69 478 SER A C 1
ATOM 3344 O O . SER A 1 478 ? 13.825 -5.034 -36.425 1.00 97.69 478 SER A O 1
ATOM 3346 N N . GLY A 1 479 ? 14.510 -4.252 -34.410 1.00 97.06 479 GLY A N 1
ATOM 3347 C CA . GLY A 1 479 ? 13.572 -3.159 -34.263 1.00 97.06 479 GLY A CA 1
ATOM 3348 C C . GLY A 1 479 ? 14.136 -1.814 -34.714 1.00 97.06 479 GLY A C 1
ATOM 3349 O O . GLY A 1 479 ? 15.095 -1.743 -35.489 1.00 97.06 479 GLY A O 1
ATOM 3350 N N . ASP A 1 480 ? 13.548 -0.743 -34.202 1.00 97.69 480 ASP A N 1
ATOM 3351 C CA . ASP A 1 480 ? 13.862 0.620 -34.614 1.00 97.69 480 ASP A CA 1
ATOM 3352 C C . ASP A 1 480 ? 14.490 1.412 -33.464 1.00 97.69 480 ASP A C 1
ATOM 3354 O O . ASP A 1 480 ? 14.029 1.362 -32.332 1.00 97.69 480 ASP A O 1
ATOM 3358 N N . ILE A 1 481 ? 15.515 2.202 -33.767 1.00 98.19 481 ILE A N 1
ATOM 3359 C CA . ILE A 1 481 ? 15.984 3.298 -32.917 1.00 98.19 481 ILE A CA 1
ATOM 3360 C C . ILE A 1 481 ? 15.702 4.587 -33.681 1.00 98.19 481 ILE A C 1
ATOM 3362 O O . ILE A 1 481 ? 16.226 4.775 -34.782 1.00 98.19 481 ILE A O 1
ATOM 3366 N N . HIS A 1 482 ? 14.856 5.461 -33.143 1.00 97.50 482 HIS A N 1
ATOM 3367 C CA . HIS A 1 482 ? 14.372 6.651 -33.841 1.00 97.50 482 HIS A CA 1
ATOM 3368 C C . HIS A 1 482 ? 14.459 7.896 -32.954 1.00 97.50 482 HIS A C 1
ATOM 3370 O O . HIS A 1 482 ? 13.919 7.931 -31.858 1.00 97.50 482 HIS A O 1
ATOM 3376 N N . THR A 1 483 ? 15.093 8.959 -33.444 1.00 95.62 483 THR A N 1
ATOM 3377 C CA . THR A 1 483 ? 14.833 10.319 -32.953 1.00 95.62 483 THR A CA 1
ATOM 3378 C C . THR A 1 483 ? 14.197 11.168 -34.044 1.00 95.62 483 THR A C 1
ATOM 3380 O O . THR A 1 483 ? 14.675 11.215 -35.186 1.00 95.62 483 THR A O 1
ATOM 3383 N N . LYS A 1 484 ? 13.103 11.847 -33.686 1.00 93.62 484 LYS A N 1
ATOM 3384 C CA . LYS A 1 484 ? 12.408 12.808 -34.559 1.00 93.62 484 LYS A CA 1
ATOM 3385 C C . LYS A 1 484 ? 13.157 14.150 -34.658 1.00 93.62 484 LYS A C 1
ATOM 3387 O O . LYS A 1 484 ? 12.830 14.977 -35.512 1.00 93.62 484 LYS A O 1
ATOM 3392 N N . ALA A 1 485 ? 14.171 14.363 -33.818 1.00 94.06 485 ALA A N 1
ATOM 3393 C CA . ALA A 1 485 ? 14.963 15.584 -33.743 1.00 94.06 485 ALA A CA 1
ATOM 3394 C C . ALA A 1 485 ? 16.452 15.308 -34.039 1.00 94.06 485 ALA A C 1
ATOM 3396 O O . ALA A 1 485 ? 16.777 14.523 -34.939 1.00 94.06 485 ALA A O 1
ATOM 3397 N N . GLY A 1 486 ? 17.357 16.031 -33.375 1.00 92.31 486 GLY A N 1
ATOM 3398 C CA . GLY A 1 486 ? 18.798 15.877 -33.512 1.00 92.31 486 GLY A CA 1
ATOM 3399 C C . GLY A 1 486 ? 19.381 14.771 -32.629 1.00 92.31 486 GLY A C 1
ATOM 3400 O O . GLY A 1 486 ? 18.765 14.274 -31.690 1.00 92.31 486 GLY A O 1
ATOM 3401 N N . HIS A 1 487 ? 20.619 14.391 -32.928 1.00 95.31 487 HIS A N 1
ATOM 3402 C CA . HIS A 1 487 ? 21.392 13.429 -32.137 1.00 95.31 487 HIS A CA 1
ATOM 3403 C C . HIS A 1 487 ? 22.773 14.003 -31.857 1.00 95.31 487 HIS A C 1
ATOM 3405 O O . HIS A 1 487 ? 23.532 14.194 -32.798 1.00 95.31 487 HIS A O 1
ATOM 3411 N N . ALA A 1 488 ? 23.116 14.276 -30.604 1.00 95.88 488 ALA A N 1
ATOM 3412 C CA . ALA A 1 488 ? 24.443 14.721 -30.165 1.00 95.88 488 ALA A CA 1
ATOM 3413 C C . ALA A 1 488 ? 25.163 13.679 -29.290 1.00 95.88 488 ALA A C 1
ATOM 3415 O O . ALA A 1 488 ? 26.366 13.799 -29.062 1.00 95.88 488 ALA A O 1
ATOM 3416 N N . GLY A 1 489 ? 24.434 12.665 -28.824 1.00 95.75 489 GLY A N 1
ATOM 3417 C CA . GLY A 1 489 ? 24.921 11.630 -27.925 1.00 95.75 489 GLY A CA 1
ATOM 3418 C C . GLY A 1 489 ? 25.530 10.410 -28.623 1.00 95.75 489 GLY A C 1
ATOM 3419 O O . GLY A 1 489 ? 26.195 10.517 -29.657 1.00 95.75 489 GLY A O 1
ATOM 3420 N N . THR A 1 490 ? 25.287 9.216 -28.081 1.00 97.56 490 THR A N 1
ATOM 3421 C CA . THR A 1 490 ? 25.760 7.947 -28.665 1.00 97.56 490 THR A CA 1
ATOM 3422 C C . THR A 1 490 ? 24.627 6.953 -28.889 1.00 97.56 490 THR A C 1
ATOM 3424 O O . THR A 1 490 ? 23.814 6.734 -28.004 1.00 97.56 490 THR A O 1
ATOM 3427 N N . ILE A 1 491 ? 24.597 6.305 -30.050 1.00 98.06 491 ILE A N 1
ATOM 3428 C CA . ILE A 1 491 ? 23.777 5.119 -30.314 1.00 98.06 491 ILE A CA 1
ATOM 3429 C C . ILE A 1 491 ? 24.742 3.975 -30.598 1.00 98.06 491 ILE A C 1
ATOM 3431 O O . ILE A 1 491 ? 25.547 4.082 -31.527 1.00 98.06 491 ILE A O 1
ATOM 3435 N N . VAL A 1 492 ? 24.674 2.901 -29.817 1.00 97.88 492 VAL A N 1
ATOM 3436 C CA . VAL A 1 492 ? 25.514 1.712 -29.973 1.00 97.88 492 VAL A CA 1
ATOM 3437 C C . VAL A 1 492 ? 24.632 0.480 -30.154 1.00 97.88 492 VAL A C 1
ATOM 3439 O O . VAL A 1 492 ? 23.611 0.321 -29.496 1.00 97.88 492 VAL A O 1
ATOM 3442 N N . ILE A 1 493 ? 25.009 -0.361 -31.114 1.00 97.56 493 ILE A N 1
ATOM 3443 C CA . ILE A 1 493 ? 24.470 -1.706 -31.306 1.00 97.56 493 ILE A CA 1
ATOM 3444 C C . ILE A 1 493 ? 25.679 -2.634 -31.341 1.00 97.56 493 ILE A C 1
ATOM 3446 O O . ILE A 1 493 ? 26.438 -2.634 -32.318 1.00 97.56 493 ILE A O 1
ATOM 3450 N N . ASP A 1 494 ? 25.887 -3.386 -30.268 1.00 95.12 494 ASP A N 1
ATOM 3451 C CA . ASP A 1 494 ? 27.106 -4.167 -30.054 1.00 95.12 494 ASP A CA 1
ATOM 3452 C C . ASP A 1 494 ? 27.148 -5.424 -30.941 1.00 95.12 494 ASP A C 1
ATOM 3454 O O . ASP A 1 494 ? 28.219 -5.807 -31.426 1.00 95.12 494 ASP A O 1
ATOM 3458 N N . ALA A 1 495 ? 25.990 -6.015 -31.261 1.00 92.94 495 ALA A N 1
ATOM 3459 C CA . ALA A 1 495 ? 25.884 -7.113 -32.222 1.00 92.94 495 ALA A CA 1
ATOM 3460 C C . ALA A 1 495 ? 25.397 -6.641 -33.609 1.00 92.94 495 ALA A C 1
ATOM 3462 O O . ALA A 1 495 ? 25.959 -5.724 -34.207 1.00 92.94 495 ALA A O 1
ATOM 3463 N N . ALA A 1 496 ? 24.420 -7.331 -34.205 1.00 94.06 496 ALA A N 1
ATOM 3464 C CA . ALA A 1 496 ? 24.007 -7.105 -35.589 1.00 94.06 496 ALA A CA 1
ATOM 3465 C C . ALA A 1 496 ? 22.798 -6.165 -35.713 1.00 94.06 496 ALA A C 1
ATOM 3467 O O . ALA A 1 496 ? 21.876 -6.220 -34.903 1.00 94.06 496 ALA A O 1
ATOM 3468 N N . LEU A 1 497 ? 22.749 -5.392 -36.802 1.00 96.44 497 LEU A N 1
ATOM 3469 C CA . LEU A 1 497 ? 21.531 -4.721 -37.269 1.00 96.44 497 LEU A CA 1
ATOM 3470 C C . LEU A 1 497 ? 20.890 -5.584 -38.362 1.00 96.44 497 LEU A C 1
ATOM 3472 O O . LEU A 1 497 ? 21.472 -5.781 -39.435 1.00 96.44 497 LEU A O 1
ATOM 3476 N N . THR A 1 498 ? 19.716 -6.151 -38.095 1.00 96.88 498 THR A N 1
ATOM 3477 C CA . THR A 1 498 ? 19.111 -7.142 -38.997 1.00 96.88 498 THR A CA 1
ATOM 3478 C C . THR A 1 498 ? 18.400 -6.504 -40.186 1.00 96.88 498 THR A C 1
ATOM 3480 O O . THR A 1 498 ? 18.357 -5.286 -40.344 1.00 96.88 498 THR A O 1
ATOM 3483 N N . SER A 1 499 ? 17.839 -7.341 -41.064 1.00 96.50 499 SER A N 1
ATOM 3484 C CA . SER A 1 499 ? 17.131 -6.882 -42.265 1.00 96.50 499 SER A CA 1
ATOM 3485 C C . SER A 1 499 ? 15.948 -5.950 -41.978 1.00 96.50 499 SER A C 1
ATOM 3487 O O . SER A 1 499 ? 15.635 -5.085 -42.802 1.00 96.50 499 SER A O 1
ATOM 3489 N N . THR A 1 500 ? 15.326 -6.082 -40.806 1.00 96.12 500 THR A N 1
ATOM 3490 C CA . THR A 1 500 ? 14.248 -5.204 -40.339 1.00 96.12 500 THR A CA 1
ATOM 3491 C C . THR A 1 500 ? 14.761 -4.064 -39.472 1.00 96.12 500 THR A C 1
ATOM 3493 O O . THR A 1 500 ? 14.091 -3.046 -39.412 1.00 96.12 500 THR A O 1
ATOM 3496 N N . GLY A 1 501 ? 15.965 -4.185 -38.902 1.00 97.56 501 GLY A N 1
ATOM 3497 C CA . GLY A 1 501 ? 16.533 -3.199 -37.991 1.00 97.56 501 GLY A CA 1
ATOM 3498 C C . GLY A 1 501 ? 16.783 -1.834 -38.637 1.00 97.56 501 GLY A C 1
ATOM 3499 O O . GLY A 1 501 ? 17.315 -1.755 -39.759 1.00 97.56 501 GLY A O 1
ATOM 3500 N N . ARG A 1 502 ? 16.418 -0.752 -37.942 1.00 97.94 502 ARG A N 1
ATOM 3501 C CA . ARG A 1 502 ? 16.591 0.632 -38.413 1.00 97.94 502 ARG A CA 1
ATOM 3502 C C . ARG A 1 502 ? 17.206 1.515 -37.332 1.00 97.94 502 ARG A C 1
ATOM 3504 O O . ARG A 1 502 ? 16.789 1.478 -36.185 1.00 97.94 502 ARG A O 1
ATOM 3511 N N . VAL A 1 503 ? 18.120 2.395 -37.730 1.00 98.12 503 VAL A N 1
ATOM 3512 C CA . VAL A 1 503 ? 18.490 3.591 -36.960 1.00 98.12 503 VAL A CA 1
ATOM 3513 C C . VAL A 1 503 ? 18.071 4.810 -37.773 1.00 98.12 503 VAL A C 1
ATOM 3515 O O . VAL A 1 503 ? 18.467 4.935 -38.933 1.00 98.12 503 VAL A O 1
ATOM 3518 N N . ARG A 1 504 ? 17.237 5.684 -37.206 1.00 97.56 504 ARG A N 1
ATOM 3519 C CA . ARG A 1 504 ? 16.649 6.848 -37.880 1.00 97.56 504 ARG A CA 1
ATOM 3520 C C . ARG A 1 504 ? 16.855 8.107 -37.040 1.00 97.56 504 ARG A C 1
ATOM 3522 O O . ARG A 1 504 ? 16.350 8.208 -35.933 1.00 97.56 504 ARG A O 1
ATOM 3529 N N . ILE A 1 505 ? 17.562 9.080 -37.594 1.00 96.81 505 ILE A N 1
ATOM 3530 C CA . ILE A 1 505 ? 17.714 10.425 -37.037 1.00 96.81 505 ILE A CA 1
ATOM 3531 C C . ILE A 1 505 ? 17.117 11.373 -38.072 1.00 96.81 505 ILE A C 1
ATOM 3533 O O . ILE A 1 505 ? 17.666 11.514 -39.167 1.00 96.81 505 ILE A O 1
ATOM 3537 N N . ASP A 1 506 ? 15.956 11.961 -37.787 1.00 94.31 506 ASP A N 1
ATOM 3538 C CA . ASP A 1 506 ? 15.237 12.748 -38.796 1.00 94.31 506 ASP A CA 1
ATOM 3539 C C . ASP A 1 506 ? 15.890 14.104 -39.080 1.00 94.31 506 ASP A C 1
ATOM 3541 O O . ASP A 1 506 ? 15.772 14.603 -40.203 1.00 94.31 506 ASP A O 1
ATOM 3545 N N . GLN A 1 507 ? 16.626 14.666 -38.115 1.00 92.50 507 GLN A N 1
ATOM 3546 C CA . GLN A 1 507 ? 17.399 15.894 -38.298 1.00 92.50 507 GLN A CA 1
ATOM 3547 C C . GLN A 1 507 ? 18.915 15.639 -38.288 1.00 92.50 507 GLN A C 1
ATOM 3549 O O . GLN A 1 507 ? 19.412 14.672 -38.868 1.00 92.50 507 GLN A O 1
ATOM 3554 N N . GLN A 1 508 ? 19.682 16.560 -37.707 1.00 92.19 508 GLN A N 1
ATOM 3555 C CA . GLN A 1 508 ? 21.134 16.545 -37.739 1.00 92.19 508 GLN A CA 1
ATOM 3556 C C . GLN A 1 508 ? 21.706 15.580 -36.691 1.00 92.19 508 GLN A C 1
ATOM 3558 O O . GLN A 1 508 ? 21.396 15.664 -35.506 1.00 92.19 508 GLN A O 1
ATOM 3563 N N . CYS A 1 509 ? 22.605 14.702 -37.129 1.00 93.81 509 CYS A N 1
ATOM 3564 C CA . CYS A 1 509 ? 23.424 13.851 -36.278 1.00 93.81 509 CYS A CA 1
ATOM 3565 C C . CYS A 1 509 ? 24.781 14.529 -36.038 1.00 93.81 509 CYS A C 1
ATOM 3567 O O . CYS A 1 509 ? 25.613 14.594 -36.936 1.00 93.81 509 CYS A O 1
ATOM 3569 N N . ALA A 1 510 ? 24.998 15.057 -34.840 1.00 94.00 510 ALA A N 1
ATOM 3570 C CA . ALA A 1 510 ? 26.274 15.525 -34.302 1.00 94.00 510 ALA A CA 1
ATOM 3571 C C . ALA A 1 510 ? 26.921 14.518 -33.320 1.00 94.00 510 ALA A C 1
ATOM 3573 O O . ALA A 1 510 ? 28.028 14.759 -32.848 1.00 94.00 510 ALA A O 1
ATOM 3574 N N . GLY A 1 511 ? 26.249 13.407 -33.016 1.00 94.88 511 GLY A N 1
ATOM 3575 C CA . GLY A 1 511 ? 26.724 12.337 -32.142 1.00 94.88 511 GLY A CA 1
ATOM 3576 C C . GLY A 1 511 ? 27.302 11.129 -32.885 1.00 94.88 511 GLY A C 1
ATOM 3577 O O . GLY A 1 511 ? 27.480 11.143 -34.103 1.00 94.88 511 GLY A O 1
ATOM 3578 N N . LEU A 1 512 ? 27.567 10.050 -32.154 1.00 95.25 512 LEU A N 1
ATOM 3579 C CA . LEU A 1 512 ? 28.036 8.779 -32.714 1.00 95.25 512 LEU A CA 1
ATOM 3580 C C . LEU A 1 512 ? 26.860 7.824 -32.951 1.00 95.25 512 LEU A C 1
ATOM 3582 O O . LEU A 1 512 ? 26.045 7.619 -32.055 1.00 95.25 512 LEU A O 1
ATOM 3586 N N . VAL A 1 513 ? 26.821 7.182 -34.115 1.00 96.94 513 VAL A N 1
ATOM 3587 C CA . VAL A 1 513 ? 26.037 5.969 -34.381 1.00 96.94 513 VAL A CA 1
ATOM 3588 C C . VAL A 1 513 ? 27.018 4.840 -34.677 1.00 96.94 513 VAL A C 1
ATOM 3590 O O . VAL A 1 513 ? 27.741 4.908 -35.668 1.00 96.94 513 VAL A O 1
ATOM 3593 N N . ASN A 1 514 ? 27.066 3.809 -33.838 1.00 95.62 514 ASN A N 1
ATOM 3594 C CA . ASN A 1 514 ? 28.009 2.701 -33.956 1.00 95.62 514 ASN A CA 1
ATOM 3595 C C . ASN A 1 514 ? 27.289 1.350 -33.981 1.00 95.62 514 ASN A C 1
ATOM 3597 O O . ASN A 1 514 ? 26.814 0.877 -32.956 1.00 95.62 514 ASN A O 1
ATOM 3601 N N . VAL A 1 515 ? 27.254 0.702 -35.143 1.00 95.31 515 VAL A N 1
ATOM 3602 C CA . VAL A 1 515 ? 26.847 -0.703 -35.263 1.00 95.31 515 VAL A CA 1
ATOM 3603 C C . VAL A 1 515 ? 28.112 -1.543 -35.317 1.00 95.31 515 VAL A C 1
ATOM 3605 O O . VAL A 1 515 ? 28.781 -1.594 -36.349 1.00 95.31 515 VAL A O 1
ATOM 3608 N N . ARG A 1 516 ? 28.478 -2.187 -34.213 1.00 93.00 516 ARG A N 1
ATOM 3609 C CA . ARG A 1 516 ? 29.779 -2.855 -34.078 1.00 93.00 516 ARG A CA 1
ATOM 3610 C C . ARG A 1 516 ? 29.832 -4.196 -34.792 1.00 93.00 516 ARG A C 1
ATOM 3612 O O . ARG A 1 516 ? 30.874 -4.529 -35.362 1.00 93.00 516 ARG A O 1
ATOM 3619 N N . GLY A 1 517 ? 28.730 -4.941 -34.816 1.00 89.94 517 GLY A N 1
ATOM 3620 C CA . GLY A 1 517 ? 28.600 -6.156 -35.612 1.00 89.94 517 GLY A CA 1
ATOM 3621 C C . GLY A 1 517 ? 28.251 -5.890 -37.077 1.00 89.94 517 GLY A C 1
ATOM 3622 O O . GLY A 1 517 ? 28.552 -4.842 -37.658 1.00 89.94 517 GLY A O 1
ATOM 3623 N N . VAL A 1 518 ? 27.651 -6.892 -37.719 1.00 91.19 518 VAL A N 1
ATOM 3624 C CA . VAL A 1 518 ? 27.285 -6.816 -39.140 1.00 91.19 518 VAL A CA 1
ATOM 3625 C C . VAL A 1 518 ? 25.906 -6.210 -39.348 1.00 91.19 518 VAL A C 1
ATOM 3627 O O . VAL A 1 518 ? 24.978 -6.438 -38.574 1.00 91.19 518 VAL A O 1
ATOM 3630 N N . THR A 1 519 ? 25.753 -5.488 -40.450 1.00 93.94 519 THR A N 1
ATOM 3631 C CA . THR A 1 519 ? 24.459 -5.009 -40.939 1.00 93.94 519 THR A CA 1
ATOM 3632 C C . THR A 1 519 ? 23.949 -5.943 -42.037 1.00 93.94 519 THR A C 1
ATOM 3634 O O . THR A 1 519 ? 24.711 -6.384 -42.903 1.00 93.94 519 THR A O 1
ATOM 3637 N N . GLN A 1 520 ? 22.667 -6.303 -42.013 1.00 94.56 520 GLN A N 1
ATOM 3638 C CA . GLN A 1 520 ? 22.090 -7.250 -42.972 1.00 94.56 520 GLN A CA 1
ATOM 3639 C C . GLN A 1 520 ? 21.506 -6.568 -44.216 1.00 94.56 520 GLN A C 1
ATOM 3641 O O . GLN A 1 520 ? 21.329 -5.356 -44.293 1.00 94.56 520 GLN A O 1
ATOM 3646 N N . LEU A 1 521 ? 21.177 -7.371 -45.232 1.00 92.44 521 LEU A N 1
ATOM 3647 C CA . LEU A 1 521 ? 20.456 -6.870 -46.401 1.00 92.44 521 LEU A CA 1
ATOM 3648 C C . LEU A 1 521 ? 19.128 -6.246 -45.952 1.00 92.44 521 LEU A C 1
ATOM 3650 O O . LEU A 1 521 ? 18.408 -6.864 -45.180 1.00 92.44 521 LEU A O 1
ATOM 3654 N N . LEU A 1 522 ? 18.806 -5.066 -46.482 1.00 93.75 522 LEU A N 1
ATOM 3655 C CA . LEU A 1 522 ? 17.656 -4.228 -46.119 1.00 93.75 522 LEU A CA 1
ATOM 3656 C C . LEU A 1 522 ? 17.764 -3.459 -44.797 1.00 93.75 522 LEU A C 1
ATOM 3658 O O . LEU A 1 522 ? 16.869 -2.658 -44.574 1.00 93.75 522 LEU A O 1
ATOM 3662 N N . SER A 1 523 ? 18.801 -3.627 -43.963 1.00 97.19 523 SER A N 1
ATOM 3663 C CA . SER A 1 523 ? 18.993 -2.773 -42.774 1.00 97.19 523 SER A CA 1
ATOM 3664 C C . SER A 1 523 ? 19.122 -1.292 -43.167 1.00 97.19 523 SER A C 1
ATOM 3666 O O . SER A 1 523 ? 19.611 -0.999 -44.260 1.00 97.19 523 SER A O 1
ATOM 3668 N N . LEU A 1 524 ? 18.755 -0.352 -42.289 1.00 97.19 524 LEU A N 1
ATOM 3669 C CA . LEU A 1 524 ? 18.897 1.090 -42.556 1.00 97.19 524 LEU A CA 1
ATOM 3670 C C . LEU A 1 524 ? 19.599 1.804 -41.406 1.00 97.19 524 LEU A C 1
ATOM 3672 O O . LEU A 1 524 ? 19.187 1.673 -40.259 1.00 97.19 524 LEU A O 1
ATOM 3676 N N . VAL A 1 525 ? 20.572 2.644 -41.738 1.00 97.19 525 VAL A N 1
ATOM 3677 C CA . VAL A 1 525 ? 21.064 3.712 -40.866 1.00 97.19 525 VAL A CA 1
ATOM 3678 C C . VAL A 1 525 ? 20.837 5.030 -41.592 1.00 97.19 525 VAL A C 1
ATOM 3680 O O . VAL A 1 525 ? 21.380 5.241 -42.674 1.00 97.19 525 VAL A O 1
ATOM 3683 N N . ARG A 1 526 ? 19.998 5.903 -41.035 1.00 95.56 526 ARG A N 1
ATOM 3684 C CA . ARG A 1 526 ? 19.602 7.172 -41.646 1.00 95.56 526 ARG A CA 1
ATOM 3685 C C . ARG A 1 526 ? 19.858 8.346 -40.711 1.00 95.56 526 ARG A C 1
ATOM 3687 O O . ARG A 1 526 ? 19.436 8.304 -39.560 1.00 95.56 526 ARG A O 1
ATOM 3694 N N . ALA A 1 527 ? 20.437 9.415 -41.252 1.00 94.19 527 ALA A N 1
ATOM 3695 C CA . ALA A 1 527 ? 20.521 10.724 -40.612 1.00 94.19 527 ALA A CA 1
ATOM 3696 C C . ALA A 1 527 ? 20.083 11.838 -41.580 1.00 94.19 527 ALA A C 1
ATOM 3698 O O . ALA A 1 527 ? 20.477 11.834 -42.745 1.00 94.19 527 ALA A O 1
ATOM 3699 N N . GLY A 1 528 ? 19.290 12.806 -41.117 1.00 90.00 528 GLY A N 1
ATOM 3700 C CA . GLY A 1 528 ? 18.876 13.973 -41.908 1.00 90.00 528 GLY A CA 1
ATOM 3701 C C . GLY A 1 528 ? 20.044 14.888 -42.302 1.00 90.00 528 GLY A C 1
ATOM 3702 O O . GLY A 1 528 ? 19.985 15.554 -43.333 1.00 90.00 528 GLY A O 1
ATOM 3703 N N . GLY A 1 529 ? 21.136 14.856 -41.535 1.00 88.38 529 GLY A N 1
ATOM 3704 C CA . GLY A 1 529 ? 22.435 15.461 -41.845 1.00 88.38 529 GLY A CA 1
ATOM 3705 C C . GLY A 1 529 ? 23.521 14.981 -40.877 1.00 88.38 529 GLY A C 1
ATOM 3706 O O . GLY A 1 529 ? 23.200 14.347 -39.872 1.00 88.38 529 GLY A O 1
ATOM 3707 N N . LEU A 1 530 ? 24.794 15.291 -41.145 1.00 87.56 530 LEU A N 1
ATOM 3708 C CA . LEU A 1 530 ? 25.924 14.974 -40.257 1.00 87.56 530 LEU A CA 1
ATOM 3709 C C . LEU A 1 530 ? 26.637 16.265 -39.833 1.00 87.56 530 LEU A C 1
ATOM 3711 O O . LEU A 1 530 ? 27.429 16.833 -40.583 1.00 87.56 530 LEU A O 1
ATOM 3715 N N . GLY A 1 531 ? 26.344 16.741 -38.622 1.00 85.94 531 GLY A N 1
ATOM 3716 C CA . GLY A 1 531 ? 26.996 17.922 -38.046 1.00 85.94 531 GLY A CA 1
ATOM 3717 C C . GLY A 1 531 ? 28.458 17.698 -37.705 1.00 85.94 531 GLY A C 1
ATOM 3718 O O . GLY A 1 531 ? 28.891 16.562 -37.727 1.00 85.94 531 GLY A O 1
ATOM 3719 N N . ALA A 1 532 ? 29.181 18.765 -37.339 1.00 82.69 532 ALA A N 1
ATOM 3720 C CA . ALA A 1 532 ? 30.646 18.836 -37.182 1.00 82.69 532 ALA A CA 1
ATOM 3721 C C . ALA A 1 532 ? 31.324 17.810 -36.253 1.00 82.69 532 ALA A C 1
ATOM 3723 O O . ALA A 1 532 ? 32.545 17.663 -36.289 1.00 82.69 532 ALA A O 1
ATOM 3724 N N . THR A 1 533 ? 30.563 17.077 -35.444 1.00 86.19 533 THR A N 1
ATOM 3725 C CA . THR A 1 533 ? 31.063 15.980 -34.598 1.00 86.19 533 THR A CA 1
ATOM 3726 C C . THR A 1 533 ? 30.394 14.629 -34.877 1.00 86.19 533 THR A C 1
ATOM 3728 O O . THR A 1 533 ? 30.750 13.637 -34.248 1.00 86.19 533 THR A O 1
ATOM 3731 N N . GLY A 1 534 ? 29.453 14.571 -35.823 1.00 89.38 534 GLY A N 1
ATOM 3732 C CA . GLY A 1 534 ? 28.633 13.401 -36.115 1.00 89.38 534 GLY A CA 1
ATOM 3733 C C . GLY A 1 534 ? 29.387 12.273 -36.806 1.00 89.38 534 GLY A C 1
ATOM 3734 O O . GLY A 1 534 ? 29.984 12.476 -37.851 1.00 89.38 534 GLY A O 1
ATOM 3735 N N . GLU A 1 535 ? 29.328 11.051 -36.296 1.00 91.12 535 GLU A N 1
ATOM 3736 C CA . GLU A 1 535 ? 30.053 9.921 -36.881 1.00 91.12 535 GLU A CA 1
ATOM 3737 C C . GLU A 1 535 ? 29.144 8.702 -37.037 1.00 91.12 535 GLU A C 1
ATOM 3739 O O . GLU A 1 535 ? 28.408 8.352 -36.120 1.00 91.12 535 GLU A O 1
ATOM 3744 N N . ILE A 1 536 ? 29.225 8.023 -38.185 1.00 92.50 536 ILE A N 1
ATOM 3745 C CA . ILE A 1 536 ? 28.585 6.716 -38.392 1.00 92.50 536 ILE A CA 1
ATOM 3746 C C . ILE A 1 536 ? 29.681 5.660 -38.518 1.00 92.50 536 ILE A C 1
ATOM 3748 O O . ILE A 1 536 ? 30.508 5.737 -39.427 1.00 92.50 536 ILE A O 1
ATOM 3752 N N . ARG A 1 537 ? 29.674 4.658 -37.637 1.00 91.25 537 ARG A N 1
ATOM 3753 C CA . ARG A 1 537 ? 30.579 3.504 -37.648 1.00 91.25 537 ARG A CA 1
ATOM 3754 C C . ARG A 1 537 ? 29.805 2.216 -37.862 1.00 91.25 537 ARG A C 1
ATOM 3756 O O . ARG A 1 537 ? 28.816 1.973 -37.181 1.00 91.25 537 ARG A O 1
ATOM 3763 N N . ILE A 1 538 ? 30.275 1.388 -38.788 1.00 90.19 538 ILE A N 1
ATOM 3764 C CA . ILE A 1 538 ? 29.687 0.082 -39.088 1.00 90.19 538 ILE A CA 1
ATOM 3765 C C . ILE A 1 538 ? 30.775 -0.992 -39.084 1.00 90.19 538 ILE A C 1
ATOM 3767 O O . ILE A 1 538 ? 31.814 -0.830 -39.728 1.00 90.19 538 ILE A O 1
ATOM 3771 N N . SER A 1 539 ? 30.499 -2.115 -38.421 1.00 85.06 539 SER A N 1
ATOM 3772 C CA . SER A 1 539 ? 31.331 -3.322 -38.381 1.00 85.06 539 SER A CA 1
ATOM 3773 C C . SER A 1 539 ? 32.727 -3.086 -37.822 1.00 85.06 539 SER A C 1
ATOM 3775 O O . SER A 1 539 ? 33.736 -3.392 -38.453 1.00 85.06 539 SER A O 1
ATOM 3777 N N . GLU A 1 540 ? 32.770 -2.509 -36.624 1.00 80.94 540 GLU A N 1
ATOM 3778 C CA . GLU A 1 540 ? 34.003 -2.185 -35.906 1.00 80.94 540 GLU A CA 1
ATOM 3779 C C . GLU A 1 540 ? 34.671 -3.419 -35.265 1.00 80.94 540 GLU A C 1
ATOM 3781 O O . GLU A 1 540 ? 35.861 -3.360 -34.958 1.00 80.94 540 GLU A O 1
ATOM 3786 N N . ILE A 1 541 ? 33.963 -4.547 -35.095 1.00 78.38 541 ILE A N 1
ATOM 3787 C CA . ILE A 1 541 ? 34.542 -5.762 -34.494 1.00 78.38 541 ILE A CA 1
ATOM 3788 C C . ILE A 1 541 ? 35.607 -6.373 -35.431 1.00 78.38 541 ILE A C 1
ATOM 3790 O O . ILE A 1 541 ? 35.283 -6.810 -36.543 1.00 78.38 541 ILE A O 1
ATOM 3794 N N . PRO A 1 542 ? 36.880 -6.482 -34.995 1.00 72.12 542 PRO A N 1
ATOM 3795 C CA . PRO A 1 542 ? 37.927 -7.103 -35.798 1.00 72.12 542 PRO A CA 1
ATOM 3796 C C . PRO A 1 542 ? 37.645 -8.586 -36.062 1.00 72.12 542 PRO A C 1
ATOM 3798 O O . PRO A 1 542 ? 37.236 -9.325 -35.169 1.00 72.12 542 PRO A O 1
ATOM 3801 N N . GLY A 1 543 ? 37.919 -9.050 -37.283 1.00 68.56 543 GLY A N 1
ATOM 3802 C CA . GLY A 1 543 ? 37.836 -10.476 -37.621 1.00 68.56 543 GLY A CA 1
ATOM 3803 C C . GLY A 1 543 ? 36.420 -11.034 -37.800 1.00 68.56 543 GLY A C 1
ATOM 3804 O O . GLY A 1 543 ? 36.267 -12.253 -37.886 1.00 68.56 543 GLY A O 1
ATOM 3805 N N . LEU A 1 544 ? 35.394 -10.178 -37.902 1.00 74.19 544 LEU A N 1
ATOM 3806 C CA . LEU A 1 544 ? 34.093 -10.590 -38.439 1.00 74.19 544 LEU A CA 1
ATOM 3807 C C . LEU A 1 544 ? 34.314 -11.309 -39.790 1.00 74.19 544 LEU A C 1
ATOM 3809 O O . LEU A 1 544 ? 35.218 -10.944 -40.538 1.00 74.19 544 LEU A O 1
ATOM 3813 N N . SER A 1 545 ? 33.549 -12.363 -40.077 1.00 70.44 545 SER A N 1
ATOM 3814 C CA . SER A 1 545 ? 33.692 -13.176 -41.301 1.00 70.44 545 SER A CA 1
ATOM 3815 C C . SER A 1 545 ? 32.557 -12.969 -42.307 1.00 70.44 545 SER A C 1
ATOM 3817 O O . SER A 1 545 ? 32.556 -13.570 -43.383 1.00 70.44 545 SER A O 1
ATOM 3819 N N . SER A 1 546 ? 31.563 -12.157 -41.943 1.00 79.69 546 SER A N 1
ATOM 3820 C CA . SER A 1 546 ? 30.372 -11.893 -42.745 1.00 79.69 546 SER A CA 1
ATOM 3821 C C . SER A 1 546 ? 30.401 -10.482 -43.321 1.00 79.69 546 SER A C 1
ATOM 3823 O O . SER A 1 546 ? 30.859 -9.531 -42.693 1.00 79.69 546 SER A O 1
ATOM 3825 N N . THR A 1 547 ? 29.910 -10.359 -44.553 1.00 85.06 547 THR A N 1
ATOM 3826 C CA . THR A 1 547 ? 29.841 -9.086 -45.275 1.00 85.06 547 THR A CA 1
ATOM 3827 C C . THR A 1 547 ? 28.702 -8.228 -44.749 1.00 85.06 547 THR A C 1
ATOM 3829 O O . THR A 1 547 ? 27.559 -8.696 -44.709 1.00 85.06 547 THR A O 1
ATOM 3832 N N . SER A 1 548 ? 28.991 -6.964 -44.463 1.00 88.94 548 SER A N 1
ATOM 3833 C CA . SER A 1 548 ? 27.980 -5.978 -44.080 1.00 88.94 548 SER A CA 1
ATOM 3834 C C . SER A 1 548 ? 27.256 -5.420 -45.305 1.00 88.94 548 SER A C 1
ATOM 3836 O O . SER A 1 548 ? 27.847 -5.196 -46.365 1.00 88.94 548 SER A O 1
ATOM 3838 N N . ARG A 1 549 ? 25.938 -5.264 -45.176 1.00 91.81 549 ARG A N 1
ATOM 3839 C CA . ARG A 1 549 ? 24.978 -4.891 -46.228 1.00 91.81 549 ARG A CA 1
ATOM 3840 C C . ARG A 1 549 ? 23.976 -3.863 -45.696 1.00 91.81 549 ARG A C 1
ATOM 3842 O O . ARG A 1 549 ? 24.077 -3.424 -44.560 1.00 91.81 549 ARG A O 1
ATOM 3849 N N . GLY A 1 550 ? 23.007 -3.492 -46.527 1.00 93.88 550 GLY A N 1
ATOM 3850 C CA . GLY A 1 550 ? 21.945 -2.554 -46.162 1.00 93.88 550 GLY A CA 1
ATOM 3851 C C . GLY A 1 550 ? 22.199 -1.159 -46.710 1.00 93.88 550 GLY A C 1
ATOM 3852 O O . GLY A 1 550 ? 22.931 -0.996 -47.687 1.00 93.88 550 GLY A O 1
ATOM 3853 N N . THR A 1 551 ? 21.556 -0.167 -46.109 1.00 95.44 551 THR A N 1
ATOM 3854 C CA . THR A 1 551 ? 21.564 1.212 -46.583 1.00 95.44 551 THR A CA 1
ATOM 3855 C C . THR A 1 551 ? 22.054 2.155 -45.496 1.00 95.44 551 THR A C 1
ATOM 3857 O O . THR A 1 551 ? 21.535 2.145 -44.383 1.00 95.44 551 THR A O 1
ATOM 3860 N N . ILE A 1 552 ? 23.023 2.998 -45.841 1.00 94.25 552 ILE A N 1
ATOM 3861 C CA . ILE A 1 552 ? 23.370 4.198 -45.080 1.00 94.25 552 ILE A CA 1
ATOM 3862 C C . ILE A 1 552 ? 22.824 5.384 -45.874 1.00 94.25 552 ILE A C 1
ATOM 3864 O O . ILE A 1 552 ? 23.179 5.543 -47.038 1.00 94.25 552 ILE A O 1
ATOM 3868 N N . HIS A 1 553 ? 21.947 6.190 -45.283 1.00 94.12 553 HIS A N 1
ATOM 3869 C CA . HIS A 1 553 ? 21.370 7.381 -45.915 1.00 94.12 553 HIS A CA 1
ATOM 3870 C C . HIS A 1 553 ? 21.726 8.608 -45.091 1.00 94.12 553 HIS A C 1
ATOM 3872 O O . HIS A 1 553 ? 21.343 8.697 -43.927 1.00 94.12 553 HIS A O 1
ATOM 3878 N N . VAL A 1 554 ? 22.388 9.587 -45.700 1.00 91.25 554 VAL A N 1
ATOM 3879 C CA . VAL A 1 554 ? 22.617 10.887 -45.068 1.00 91.25 554 VAL A CA 1
ATOM 3880 C C . VAL A 1 554 ? 22.052 12.005 -45.936 1.00 91.25 554 VAL A C 1
ATOM 3882 O O . VAL A 1 554 ? 22.377 12.098 -47.118 1.00 91.25 554 VAL A O 1
ATOM 3885 N N . GLY A 1 555 ? 21.204 12.846 -45.347 1.00 88.19 555 GLY A N 1
ATOM 3886 C CA . GLY A 1 555 ? 20.518 13.939 -46.032 1.00 88.19 555 GLY A CA 1
ATOM 3887 C C . GLY A 1 555 ? 18.990 13.817 -46.009 1.00 88.19 555 GLY A C 1
ATOM 3888 O O . GLY A 1 555 ? 18.438 12.834 -45.494 1.00 88.19 555 GLY A O 1
ATOM 3889 N N . PRO A 1 556 ? 18.270 14.792 -46.593 1.00 85.19 556 PRO A N 1
ATOM 3890 C CA . PRO A 1 556 ? 16.820 14.744 -46.722 1.00 85.19 556 PRO A CA 1
ATOM 3891 C C . PRO A 1 556 ? 16.371 13.530 -47.546 1.00 85.19 556 PRO A C 1
ATOM 3893 O O . PRO A 1 556 ? 17.087 13.022 -48.411 1.00 85.19 556 PRO A O 1
ATOM 3896 N N . VAL A 1 557 ? 15.153 13.063 -47.268 1.00 81.81 557 VAL A N 1
ATOM 3897 C CA . VAL A 1 557 ? 14.487 12.010 -48.058 1.00 81.81 557 VAL A CA 1
ATOM 3898 C C . VAL A 1 557 ? 13.709 12.577 -49.239 1.00 81.81 557 VAL A C 1
ATOM 3900 O O . VAL A 1 557 ? 13.530 11.884 -50.237 1.00 81.81 557 VAL A O 1
ATOM 3903 N N . SER A 1 558 ? 13.259 13.832 -49.148 1.00 78.19 558 SER A N 1
ATOM 3904 C CA . SER A 1 558 ? 12.689 14.560 -50.275 1.00 78.19 558 SER A CA 1
ATOM 3905 C C . SER A 1 558 ? 13.807 15.216 -51.084 1.00 78.19 558 SER A C 1
ATOM 3907 O O . SER A 1 558 ? 14.631 15.968 -50.566 1.00 78.19 558 SER A O 1
ATOM 3909 N N . ILE A 1 559 ? 13.831 14.929 -52.385 1.00 68.62 559 ILE A N 1
ATOM 3910 C CA . ILE A 1 559 ? 14.675 15.640 -53.346 1.00 68.62 559 ILE A CA 1
ATOM 3911 C C . ILE A 1 559 ? 13.900 16.898 -53.745 1.00 68.62 559 ILE A C 1
ATOM 3913 O O . ILE A 1 559 ? 13.155 16.901 -54.724 1.00 68.62 559 ILE A O 1
ATOM 3917 N N . GLU A 1 560 ? 14.003 17.946 -52.934 1.00 65.81 560 GLU A N 1
ATOM 3918 C CA . GLU A 1 560 ? 13.515 19.275 -53.306 1.00 65.81 560 GLU A CA 1
ATOM 3919 C C . GLU A 1 560 ? 14.574 19.994 -54.153 1.00 65.81 560 GLU A C 1
ATOM 3921 O O . GLU A 1 560 ? 15.772 19.793 -53.970 1.00 65.81 560 GLU A O 1
ATOM 3926 N N . THR A 1 561 ? 14.142 20.805 -55.122 1.00 61.94 561 THR A N 1
ATOM 3927 C CA . THR A 1 561 ? 15.030 21.623 -55.964 1.00 61.94 561 THR A CA 1
ATOM 3928 C C . THR A 1 561 ? 14.764 23.110 -55.706 1.00 61.94 561 THR A C 1
ATOM 3930 O O . THR A 1 561 ? 13.632 23.542 -55.951 1.00 61.94 561 THR A O 1
ATOM 3933 N N . PRO A 1 562 ? 15.763 23.912 -55.281 1.00 67.12 562 PRO A N 1
ATOM 3934 C CA . PRO A 1 562 ? 17.157 23.529 -55.025 1.00 67.12 562 PRO A CA 1
ATOM 3935 C C . PRO A 1 562 ? 17.294 22.615 -53.797 1.00 67.12 562 PRO A C 1
ATOM 3937 O O . PRO A 1 562 ? 16.538 22.760 -52.838 1.00 67.12 562 PRO A O 1
ATOM 3940 N N . LEU A 1 563 ? 18.260 21.688 -53.834 1.00 65.88 563 LEU A N 1
ATOM 3941 C CA . LEU A 1 563 ? 18.546 20.805 -52.698 1.00 65.88 563 LEU A CA 1
ATOM 3942 C C . LEU A 1 563 ? 18.885 21.659 -51.468 1.00 65.88 563 LEU A C 1
ATOM 3944 O O . LEU A 1 563 ? 19.689 22.591 -51.594 1.00 65.88 563 LEU A O 1
ATOM 3948 N N . PRO A 1 564 ? 18.309 21.370 -50.288 1.00 66.19 564 PRO A N 1
ATOM 3949 C CA . PRO A 1 564 ? 18.647 22.120 -49.093 1.00 66.19 564 PRO A CA 1
ATOM 3950 C C . PRO A 1 564 ? 20.143 21.938 -48.775 1.00 66.19 564 PRO A C 1
ATOM 3952 O O . PRO A 1 564 ? 20.691 20.848 -48.979 1.00 66.19 564 PRO A O 1
ATOM 3955 N N . PRO A 1 565 ? 20.832 22.991 -48.296 1.00 63.62 565 PRO A N 1
ATOM 3956 C CA . PRO A 1 565 ? 22.168 22.829 -47.745 1.00 63.62 565 PRO A CA 1
ATOM 3957 C C . PRO A 1 565 ? 22.072 21.893 -46.540 1.00 63.62 565 PRO A C 1
ATOM 3959 O O . PRO A 1 565 ? 21.241 22.095 -45.655 1.00 63.62 565 PRO A O 1
ATOM 3962 N N . VAL A 1 566 ? 22.905 20.860 -46.520 1.00 61.91 566 VAL A N 1
ATOM 3963 C CA . VAL A 1 566 ? 22.970 19.905 -45.417 1.00 61.91 566 VAL A CA 1
ATOM 3964 C C . VAL A 1 566 ? 24.366 20.027 -44.842 1.00 61.91 566 VAL A C 1
ATOM 3966 O O . VAL A 1 566 ? 25.357 19.895 -45.554 1.00 61.91 566 VAL A O 1
ATOM 3969 N N . THR A 1 567 ? 24.472 20.309 -43.551 1.00 62.78 567 THR A N 1
ATOM 3970 C CA . THR A 1 567 ? 25.777 20.278 -42.897 1.00 62.78 567 THR A CA 1
ATOM 3971 C C . THR A 1 567 ? 26.305 18.848 -42.975 1.00 62.78 567 THR A C 1
ATOM 3973 O O . THR A 1 567 ? 25.655 17.917 -42.493 1.00 62.78 567 THR A O 1
ATOM 3976 N N . PHE A 1 568 ? 27.445 18.692 -43.641 1.00 68.06 568 PHE A N 1
ATOM 3977 C CA . PHE A 1 568 ? 28.183 17.451 -43.799 1.00 68.06 568 PHE A CA 1
ATOM 3978 C C . PHE A 1 568 ? 29.621 17.800 -43.474 1.00 68.06 568 PHE A C 1
ATOM 3980 O O . PHE A 1 568 ? 30.319 18.260 -44.357 1.00 68.06 568 PHE A O 1
ATOM 3987 N N . ASP A 1 569 ? 30.052 17.627 -42.233 1.00 62.81 569 ASP A N 1
ATOM 3988 C CA . ASP A 1 569 ? 31.395 18.080 -41.838 1.00 62.81 569 ASP A CA 1
ATOM 3989 C C . ASP A 1 569 ? 32.258 16.920 -41.292 1.00 62.81 569 ASP A C 1
ATOM 3991 O O . ASP A 1 569 ? 33.311 17.150 -40.699 1.00 62.81 569 ASP A O 1
ATOM 3995 N N . VAL A 1 570 ? 31.806 15.655 -41.412 1.00 65.94 570 VAL A N 1
ATOM 3996 C CA . VAL A 1 570 ? 32.374 14.523 -40.637 1.00 65.94 570 VAL A CA 1
ATOM 3997 C C . VAL A 1 570 ? 32.330 13.169 -41.374 1.00 65.94 570 VAL A C 1
ATOM 3999 O O . VAL A 1 570 ? 32.320 13.110 -42.601 1.00 65.94 570 VAL A O 1
ATOM 4002 N N . ARG A 1 571 ? 32.406 12.059 -40.626 1.00 79.06 571 ARG A N 1
ATOM 4003 C CA . ARG A 1 571 ? 32.987 10.772 -41.012 1.00 79.06 571 ARG A CA 1
ATOM 4004 C C . ARG A 1 571 ? 31.952 9.662 -41.022 1.00 79.06 571 ARG A C 1
ATOM 4006 O O . ARG A 1 571 ? 31.288 9.390 -40.025 1.00 79.06 571 ARG A O 1
ATOM 4013 N N . ILE A 1 572 ? 31.920 8.939 -42.131 1.00 84.38 572 ILE A N 1
ATOM 4014 C CA . ILE A 1 572 ? 31.333 7.602 -42.203 1.00 84.38 572 ILE A CA 1
ATOM 4015 C C . ILE A 1 572 ? 32.507 6.632 -42.247 1.00 84.38 572 ILE A C 1
ATOM 4017 O O . ILE A 1 572 ? 33.370 6.778 -43.111 1.00 84.38 572 ILE A O 1
ATOM 4021 N N . ARG A 1 573 ? 32.555 5.680 -41.314 1.00 83.12 573 ARG A N 1
ATOM 4022 C CA . ARG A 1 573 ? 33.564 4.623 -41.240 1.00 83.12 573 ARG A CA 1
ATOM 4023 C C . ARG A 1 573 ? 32.905 3.267 -41.352 1.00 83.12 573 ARG A C 1
ATOM 4025 O O . ARG A 1 573 ? 32.151 2.853 -40.476 1.00 83.12 573 ARG A O 1
ATOM 4032 N N . VAL A 1 574 ? 33.243 2.545 -42.406 1.00 77.69 574 VAL A N 1
ATOM 4033 C CA . VAL A 1 574 ? 32.843 1.147 -42.554 1.00 77.69 574 VAL A CA 1
ATOM 4034 C C . VAL A 1 574 ? 34.089 0.291 -42.412 1.00 77.69 574 VAL A C 1
ATOM 4036 O O . VAL A 1 574 ? 35.079 0.557 -43.085 1.00 77.69 574 VAL A O 1
ATOM 4039 N N . ASN A 1 575 ? 34.038 -0.692 -41.511 1.00 70.88 575 ASN A N 1
ATOM 4040 C CA . ASN A 1 575 ? 35.087 -1.682 -41.277 1.00 70.88 575 ASN A CA 1
ATOM 4041 C C . ASN A 1 575 ? 36.502 -1.080 -41.069 1.00 70.88 575 ASN A C 1
ATOM 4043 O O . ASN A 1 575 ? 37.432 -1.365 -41.826 1.00 70.88 575 ASN A O 1
ATOM 4047 N N . PRO A 1 576 ? 36.716 -0.254 -40.028 1.00 57.28 576 PRO A N 1
ATOM 4048 C CA . PRO A 1 576 ? 37.994 0.430 -39.820 1.00 57.28 576 PRO A CA 1
ATOM 4049 C C . PRO A 1 576 ? 39.169 -0.494 -39.427 1.00 57.28 576 PRO A C 1
ATOM 4051 O O . PRO A 1 576 ? 40.295 -0.011 -39.331 1.00 57.28 576 PRO A O 1
ATOM 4054 N N . GLY A 1 577 ? 38.945 -1.795 -39.182 1.00 60.44 577 GLY A N 1
ATOM 4055 C CA . GLY A 1 577 ? 39.970 -2.710 -38.653 1.00 60.44 577 GLY A CA 1
ATOM 4056 C C . GLY A 1 577 ? 39.956 -4.153 -39.177 1.00 60.44 577 GLY A C 1
ATOM 4057 O O . GLY A 1 577 ? 40.657 -4.992 -38.610 1.00 60.44 577 GLY A O 1
ATOM 4058 N N . GLY A 1 578 ? 39.175 -4.483 -40.211 1.00 61.84 578 GLY A N 1
ATOM 4059 C CA . GLY A 1 578 ? 38.983 -5.867 -40.671 1.00 61.84 578 GLY A CA 1
ATOM 4060 C C . GLY A 1 578 ? 39.016 -6.061 -42.190 1.00 61.84 578 GLY A C 1
ATOM 4061 O O . GLY A 1 578 ? 39.129 -5.115 -42.963 1.00 61.84 578 GLY A O 1
ATOM 4062 N N . SER A 1 579 ? 38.892 -7.314 -42.634 1.00 65.31 579 SER A N 1
ATOM 4063 C CA . SER A 1 579 ? 38.863 -7.722 -44.051 1.00 65.31 579 SER A CA 1
ATOM 4064 C C . SER A 1 579 ? 37.445 -7.887 -44.619 1.00 65.31 579 SER A C 1
ATOM 4066 O O . SER A 1 579 ? 37.267 -8.559 -45.633 1.00 65.31 579 SER A O 1
ATOM 4068 N N . ASN A 1 580 ? 36.410 -7.368 -43.949 1.00 68.94 580 ASN A N 1
ATOM 4069 C CA . ASN A 1 580 ? 35.032 -7.550 -44.403 1.00 68.94 580 ASN A CA 1
ATOM 4070 C C . ASN A 1 580 ? 34.678 -6.602 -45.530 1.00 68.94 580 ASN A C 1
ATOM 4072 O O . ASN A 1 580 ? 34.899 -5.394 -45.446 1.00 68.94 580 ASN A O 1
ATOM 4076 N N . ALA A 1 581 ? 34.054 -7.164 -46.558 1.00 77.56 581 ALA A N 1
ATOM 4077 C CA . ALA A 1 581 ? 33.568 -6.368 -47.659 1.00 77.56 581 ALA A CA 1
ATOM 4078 C C . ALA A 1 581 ? 32.254 -5.660 -47.294 1.00 77.56 581 ALA A C 1
ATOM 4080 O O . ALA A 1 581 ? 31.311 -6.307 -46.821 1.00 77.56 581 ALA A O 1
ATOM 4081 N N . TRP A 1 582 ? 32.162 -4.358 -47.572 1.00 85.00 582 TRP A N 1
ATOM 4082 C CA . TRP A 1 582 ? 30.883 -3.647 -47.606 1.00 85.00 582 TRP A CA 1
ATOM 4083 C C . TRP A 1 582 ? 30.187 -3.925 -48.938 1.00 85.00 582 TRP A C 1
ATOM 4085 O O . TRP A 1 582 ? 30.744 -3.658 -50.001 1.00 85.00 582 TRP A O 1
ATOM 4095 N N . GLN A 1 583 ? 28.960 -4.443 -48.895 1.00 89.44 583 GLN A N 1
ATOM 4096 C CA . GLN A 1 583 ? 28.138 -4.764 -50.073 1.00 89.44 583 GLN A CA 1
ATOM 4097 C C . GLN A 1 583 ? 26.793 -4.016 -50.080 1.00 89.44 583 GLN A C 1
ATOM 4099 O O . GLN A 1 583 ? 25.872 -4.402 -50.798 1.00 89.44 583 GLN A O 1
ATOM 4104 N N . GLY A 1 584 ? 26.643 -2.990 -49.241 1.00 89.88 584 GLY A N 1
ATOM 4105 C CA . GLY A 1 584 ? 25.428 -2.181 -49.156 1.00 89.88 584 GLY A CA 1
ATOM 4106 C C . GLY A 1 584 ? 25.444 -0.948 -50.061 1.00 89.88 584 GLY A C 1
ATOM 4107 O O . GLY A 1 584 ? 26.330 -0.769 -50.897 1.00 89.88 584 GLY A O 1
ATOM 4108 N N . THR A 1 585 ? 24.466 -0.071 -49.862 1.00 92.38 585 THR A N 1
ATOM 4109 C CA . THR A 1 585 ? 24.372 1.222 -50.544 1.00 92.38 585 THR A CA 1
ATOM 4110 C C . THR A 1 585 ? 24.590 2.361 -49.559 1.00 92.38 585 THR A C 1
ATOM 4112 O O . THR A 1 585 ? 24.008 2.363 -48.477 1.00 92.38 585 THR A O 1
ATOM 4115 N N . VAL A 1 586 ? 25.406 3.337 -49.937 1.00 90.75 586 VAL A N 1
ATOM 4116 C CA . VAL A 1 586 ? 25.575 4.596 -49.208 1.00 90.75 586 VAL A CA 1
ATOM 4117 C C . VAL A 1 586 ? 24.999 5.714 -50.074 1.00 90.75 586 VAL A C 1
ATOM 4119 O O . VAL A 1 586 ? 25.521 5.973 -51.156 1.00 90.75 586 VAL A O 1
ATOM 4122 N N . TYR A 1 587 ? 23.922 6.346 -49.611 1.00 91.06 587 TYR A N 1
ATOM 4123 C CA . TYR A 1 587 ? 23.301 7.512 -50.236 1.00 91.06 587 TYR A CA 1
ATOM 4124 C C . TYR A 1 587 ? 23.678 8.770 -49.468 1.00 91.06 587 TYR A C 1
ATOM 4126 O O . TYR A 1 587 ? 23.463 8.852 -48.257 1.00 91.06 587 TYR A O 1
ATOM 4134 N N . ILE A 1 588 ? 24.194 9.764 -50.183 1.00 88.12 588 ILE A N 1
ATOM 4135 C CA . ILE A 1 588 ? 24.483 11.087 -49.634 1.00 88.12 588 ILE A CA 1
ATOM 4136 C C . ILE A 1 588 ? 23.751 12.111 -50.490 1.00 88.12 588 ILE A C 1
ATOM 4138 O O . ILE A 1 588 ? 24.052 12.273 -51.674 1.00 88.12 588 ILE A O 1
ATOM 4142 N N . VAL A 1 589 ? 22.765 12.776 -49.897 1.00 87.88 589 VAL A N 1
ATOM 4143 C CA . VAL A 1 589 ? 21.864 13.704 -50.586 1.00 87.88 589 VAL A CA 1
ATOM 4144 C C . VAL A 1 589 ? 22.028 15.095 -49.992 1.00 87.88 589 VAL A C 1
ATOM 4146 O O . VAL A 1 589 ? 21.757 15.298 -48.816 1.00 87.88 589 VAL A O 1
ATOM 4149 N N . GLY A 1 590 ? 22.436 16.069 -50.803 1.00 83.19 590 GLY A N 1
ATOM 4150 C CA . GLY A 1 590 ? 22.548 17.467 -50.381 1.00 83.19 590 GLY A CA 1
ATOM 4151 C C . GLY A 1 590 ? 23.923 18.086 -50.622 1.00 83.19 590 GLY A C 1
ATOM 4152 O O . GLY A 1 590 ? 24.832 17.481 -51.202 1.00 83.19 590 GLY A O 1
ATOM 4153 N N . CYS A 1 591 ? 24.051 19.337 -50.186 1.00 78.56 591 CYS A N 1
ATOM 4154 C CA . CYS A 1 591 ? 25.212 20.182 -50.453 1.00 78.56 591 CYS A CA 1
ATOM 4155 C C . CYS A 1 591 ? 26.060 20.397 -49.212 1.00 78.56 591 CYS A C 1
ATOM 4157 O O . CYS A 1 591 ? 25.499 20.671 -48.160 1.00 78.56 591 CYS A O 1
ATOM 4159 N N . HIS A 1 592 ? 27.385 20.345 -49.367 1.00 75.50 592 HIS A N 1
ATOM 4160 C CA . HIS A 1 592 ? 28.337 20.596 -48.288 1.00 75.50 592 HIS A CA 1
ATOM 4161 C C . HIS A 1 592 ? 28.244 22.059 -47.825 1.00 75.50 592 HIS A C 1
ATOM 4163 O O . HIS A 1 592 ? 28.193 22.978 -48.652 1.00 75.50 592 HIS A O 1
ATOM 4169 N N . ALA A 1 593 ? 28.205 22.287 -46.511 1.00 73.25 593 ALA A N 1
ATOM 4170 C CA . ALA A 1 593 ? 28.049 23.631 -45.948 1.00 73.25 593 ALA A CA 1
ATOM 4171 C C . ALA A 1 593 ? 29.306 24.496 -46.158 1.00 73.25 593 ALA A C 1
ATOM 4173 O O . ALA A 1 593 ? 29.216 25.701 -46.402 1.00 73.25 593 ALA A O 1
ATOM 4174 N N . THR A 1 594 ? 30.477 23.873 -46.110 1.00 75.00 594 THR A N 1
ATOM 4175 C CA . THR A 1 594 ? 31.800 24.501 -46.226 1.00 75.00 594 THR A CA 1
ATOM 4176 C C . THR A 1 594 ? 32.533 24.035 -47.493 1.00 75.00 594 THR A C 1
ATOM 4178 O O . THR A 1 594 ? 31.996 23.249 -48.266 1.00 75.00 594 THR A O 1
ATOM 4181 N N . ALA A 1 595 ? 33.723 24.571 -47.782 1.00 71.81 595 ALA A N 1
ATOM 4182 C CA . ALA A 1 595 ? 34.488 24.246 -48.998 1.00 71.81 595 ALA A CA 1
ATOM 4183 C C . ALA A 1 595 ? 35.596 23.195 -48.779 1.00 71.81 595 ALA A C 1
ATOM 4185 O O . ALA A 1 595 ? 36.369 22.912 -49.695 1.00 71.81 595 ALA A O 1
ATOM 4186 N N . ASP A 1 596 ? 35.734 22.673 -47.563 1.00 69.94 596 ASP A N 1
ATOM 4187 C CA . ASP A 1 596 ? 36.690 21.626 -47.218 1.00 69.94 596 ASP A CA 1
ATOM 4188 C C . ASP A 1 596 ? 36.234 20.236 -47.706 1.00 69.94 596 ASP A C 1
ATOM 4190 O O . ASP A 1 596 ? 35.050 20.022 -47.965 1.00 69.94 596 ASP A O 1
ATOM 4194 N N . PRO A 1 597 ? 37.172 19.291 -47.913 1.00 63.78 597 PRO A N 1
ATOM 4195 C CA . PRO A 1 597 ? 36.836 17.931 -48.320 1.00 63.78 597 PRO A CA 1
ATOM 4196 C C . PRO A 1 597 ? 36.112 17.177 -47.199 1.00 63.78 597 PRO A C 1
ATOM 4198 O O . PRO A 1 597 ? 36.591 17.161 -46.065 1.00 63.78 597 PRO A O 1
ATOM 4201 N N . LEU A 1 598 ? 35.027 16.476 -47.536 1.00 63.59 598 LEU A N 1
ATOM 4202 C CA . LEU A 1 598 ? 34.347 15.580 -46.604 1.00 63.59 598 LEU A CA 1
ATOM 4203 C C . LEU A 1 598 ? 35.159 14.292 -46.408 1.00 63.59 598 LEU A C 1
ATOM 4205 O O . LEU A 1 598 ? 35.545 13.624 -47.370 1.00 63.59 598 LEU A O 1
ATOM 4209 N N . ASP A 1 599 ? 35.364 13.897 -45.156 1.00 66.81 599 ASP A N 1
ATOM 4210 C CA . ASP A 1 599 ? 36.125 12.694 -44.804 1.00 66.81 599 ASP A CA 1
ATOM 4211 C C . ASP A 1 599 ? 35.216 11.448 -44.793 1.00 66.81 599 ASP A C 1
ATOM 4213 O O . ASP A 1 599 ? 34.942 10.852 -43.748 1.00 66.81 599 ASP A O 1
ATOM 4217 N N . ILE A 1 600 ? 34.705 11.050 -45.964 1.00 71.69 600 ILE A N 1
ATOM 4218 C CA . ILE A 1 600 ? 34.017 9.758 -46.121 1.00 71.69 600 ILE A CA 1
ATOM 4219 C C . ILE A 1 600 ? 35.080 8.660 -46.229 1.00 71.69 600 ILE A C 1
ATOM 4221 O O . ILE A 1 600 ? 35.667 8.451 -47.291 1.00 71.69 600 ILE A O 1
ATOM 4225 N N . CYS A 1 601 ? 35.287 7.924 -45.137 1.00 69.12 601 CYS A N 1
ATOM 4226 C CA . CYS A 1 601 ? 36.221 6.806 -45.059 1.00 69.12 601 CYS A CA 1
ATOM 4227 C C . CYS A 1 601 ? 35.497 5.459 -45.191 1.00 69.12 601 CYS A C 1
ATOM 4229 O O . CYS A 1 601 ? 35.116 4.823 -44.207 1.00 69.12 601 CYS A O 1
ATOM 4231 N N . LEU A 1 602 ? 35.351 4.970 -46.417 1.00 70.31 602 LEU A N 1
ATOM 4232 C CA . LEU A 1 602 ? 34.961 3.579 -46.640 1.00 70.31 602 LEU A CA 1
ATOM 4233 C C . LEU A 1 602 ? 36.236 2.723 -46.622 1.00 70.31 602 LEU A C 1
ATOM 4235 O O . LEU A 1 602 ? 37.031 2.807 -47.554 1.00 70.31 602 LEU A O 1
ATOM 4239 N N . CYS A 1 603 ? 36.455 1.946 -45.557 1.00 63.84 603 CYS A N 1
ATOM 4240 C CA . CYS A 1 603 ? 37.641 1.099 -45.415 1.00 63.84 603 CYS A CA 1
ATOM 4241 C C . CYS A 1 603 ? 37.294 -0.384 -45.676 1.00 63.84 603 CYS A C 1
ATOM 4243 O O . CYS A 1 603 ? 36.183 -0.846 -45.408 1.00 63.84 603 CYS A O 1
ATOM 4245 N N . GLY A 1 604 ? 38.249 -1.135 -46.239 1.00 65.62 604 GLY A N 1
ATOM 4246 C CA . GLY A 1 604 ? 38.074 -2.539 -46.646 1.00 65.62 604 GLY A CA 1
ATOM 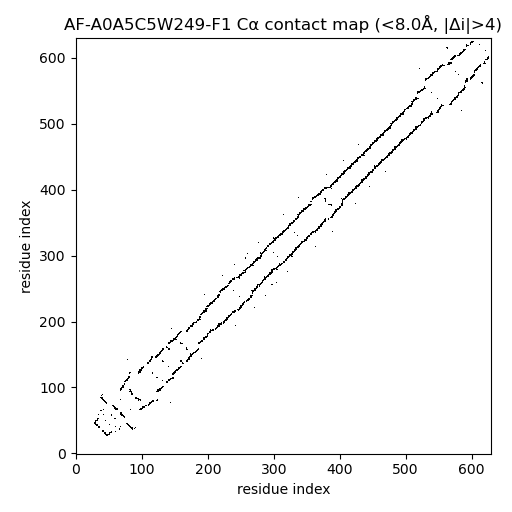4247 C C . GLY A 1 604 ? 37.586 -2.740 -48.092 1.00 65.62 604 GLY A C 1
ATOM 4248 O O . GLY A 1 604 ? 37.565 -1.812 -48.898 1.00 65.62 604 GLY A O 1
ATOM 4249 N N . ASP A 1 605 ? 37.204 -3.976 -48.438 1.00 67.00 605 ASP A N 1
ATOM 4250 C CA . ASP A 1 605 ? 36.732 -4.339 -49.784 1.00 67.00 605 ASP A CA 1
ATOM 4251 C C . ASP A 1 605 ? 35.335 -3.745 -50.059 1.00 67.00 605 ASP A C 1
ATOM 4253 O O . ASP A 1 605 ? 34.311 -4.241 -49.589 1.00 67.00 605 ASP A O 1
ATOM 4257 N N . ILE A 1 606 ? 35.244 -2.674 -50.844 1.00 70.56 606 ILE A N 1
ATOM 4258 C CA . ILE A 1 606 ? 33.952 -2.062 -51.188 1.00 70.56 606 ILE A CA 1
ATOM 4259 C C . ILE A 1 606 ? 33.392 -2.743 -52.442 1.00 70.56 606 ILE A C 1
ATOM 4261 O O . ILE A 1 606 ? 33.814 -2.464 -53.561 1.00 70.56 606 ILE A O 1
ATOM 4265 N N . GLY A 1 607 ? 32.418 -3.635 -52.258 1.00 79.00 607 GLY A N 1
ATOM 4266 C CA . GLY A 1 607 ? 31.607 -4.219 -53.336 1.00 79.00 607 GLY A CA 1
ATOM 4267 C C . GLY A 1 607 ? 30.231 -3.560 -53.510 1.00 79.00 607 GLY A C 1
ATOM 4268 O O . GLY A 1 607 ? 29.440 -4.011 -54.335 1.00 79.00 607 GLY A O 1
ATOM 4269 N N . GLY A 1 608 ? 29.923 -2.555 -52.687 1.00 83.75 608 GLY A N 1
ATOM 4270 C CA . GLY A 1 608 ? 28.646 -1.844 -52.645 1.00 83.75 608 GLY A CA 1
ATOM 4271 C C . GLY A 1 608 ? 28.522 -0.674 -53.628 1.00 83.75 608 GLY A C 1
ATOM 4272 O O . GLY A 1 608 ? 29.383 -0.445 -54.474 1.00 83.75 608 GLY A O 1
ATOM 4273 N N . ILE A 1 609 ? 27.433 0.086 -53.491 1.00 88.69 609 ILE A N 1
ATOM 4274 C CA . ILE A 1 609 ? 27.152 1.294 -54.283 1.00 88.69 609 ILE A CA 1
ATOM 4275 C C . ILE A 1 609 ? 27.339 2.525 -53.394 1.00 88.69 609 ILE A C 1
ATOM 4277 O O . ILE A 1 609 ? 26.794 2.580 -52.293 1.00 88.69 609 ILE A O 1
ATOM 4281 N N . LEU A 1 610 ? 28.071 3.522 -53.884 1.00 88.19 610 LEU A N 1
ATOM 4282 C CA . LEU A 1 610 ? 28.103 4.867 -53.315 1.00 88.19 610 LEU A CA 1
ATOM 4283 C C . LEU A 1 610 ? 27.416 5.816 -54.297 1.00 88.19 610 LEU A C 1
ATOM 4285 O O . LEU A 1 610 ? 27.860 5.941 -55.438 1.00 88.19 610 LEU A O 1
ATOM 4289 N N . GLU A 1 611 ? 26.350 6.474 -53.855 1.00 89.81 611 GLU A N 1
ATOM 4290 C CA . GLU A 1 611 ? 25.591 7.430 -54.656 1.00 89.81 611 GLU A CA 1
ATOM 4291 C C . GLU A 1 611 ? 25.598 8.810 -53.992 1.00 89.81 611 GLU A C 1
ATOM 4293 O O . GLU A 1 611 ? 25.163 8.980 -52.852 1.00 89.81 611 GLU A O 1
ATOM 4298 N N . LEU A 1 612 ? 26.108 9.799 -54.729 1.00 86.69 612 LEU A N 1
ATOM 4299 C CA . LEU A 1 612 ? 26.164 11.200 -54.318 1.00 86.69 612 LEU A CA 1
ATOM 4300 C C . LEU A 1 612 ? 25.153 11.997 -55.152 1.00 86.69 612 LEU A C 1
ATOM 4302 O O . LEU A 1 612 ? 25.309 12.120 -56.368 1.00 86.69 612 LEU A O 1
ATOM 4306 N N . VAL A 1 613 ? 24.130 12.560 -54.512 1.00 87.00 613 VAL A N 1
ATOM 4307 C CA . VAL A 1 613 ? 23.074 13.349 -55.167 1.00 87.00 613 VAL A CA 1
ATOM 4308 C C . VAL A 1 613 ? 23.261 14.827 -54.815 1.00 87.00 613 VAL A C 1
ATOM 4310 O O . VAL A 1 613 ? 22.856 15.276 -53.742 1.00 87.00 613 VAL A O 1
ATOM 4313 N N . GLN A 1 614 ? 23.913 15.580 -55.714 1.00 78.69 614 GLN A N 1
ATOM 4314 C CA . GLN A 1 614 ? 24.463 16.920 -55.422 1.00 78.69 614 GLN A CA 1
ATOM 4315 C C . GLN A 1 614 ? 24.205 17.987 -56.504 1.00 78.69 614 GLN A C 1
ATOM 4317 O O . GLN A 1 614 ? 25.014 18.898 -56.670 1.00 78.69 614 GLN A O 1
ATOM 4322 N N . GLY A 1 615 ? 23.115 17.854 -57.270 1.00 73.12 615 GLY A N 1
ATOM 4323 C CA . GLY A 1 615 ? 22.888 18.543 -58.555 1.00 73.12 615 GLY A CA 1
ATOM 4324 C C . GLY A 1 615 ? 23.403 19.988 -58.667 1.00 73.12 615 GLY A C 1
ATOM 4325 O O . GLY A 1 615 ? 24.199 20.262 -59.561 1.00 73.12 615 GLY A O 1
ATOM 4326 N N . ASP A 1 616 ? 23.020 20.871 -57.735 1.00 74.50 616 ASP A N 1
ATOM 4327 C CA . ASP A 1 616 ? 23.315 22.318 -57.789 1.00 74.50 616 ASP A CA 1
ATOM 4328 C C . ASP A 1 616 ? 24.220 22.815 -56.644 1.00 74.50 616 ASP A C 1
ATOM 4330 O O . ASP A 1 616 ? 24.199 23.991 -56.269 1.00 74.50 616 ASP A O 1
ATOM 4334 N N . CYS A 1 617 ? 25.002 21.928 -56.033 1.00 76.12 617 CYS A N 1
ATOM 4335 C CA . CYS A 1 617 ? 25.773 22.281 -54.847 1.00 76.12 617 CYS A CA 1
ATOM 4336 C C . CYS A 1 617 ? 26.958 23.201 -55.162 1.00 76.12 617 CYS A C 1
ATOM 4338 O O . CYS A 1 617 ? 27.837 22.849 -55.947 1.00 76.12 617 CYS A O 1
ATOM 4340 N N . ALA A 1 618 ? 27.013 24.363 -54.494 1.00 80.25 618 ALA A N 1
ATOM 4341 C CA . ALA A 1 618 ? 28.136 25.301 -54.592 1.00 80.25 618 ALA A CA 1
ATOM 4342 C C . ALA A 1 618 ? 29.455 24.669 -54.115 1.00 80.25 618 ALA A C 1
ATOM 4344 O O . ALA A 1 618 ? 30.494 24.864 -54.741 1.00 80.25 618 ALA A O 1
ATOM 4345 N N . ASN A 1 619 ? 29.378 23.871 -53.047 1.00 79.12 619 ASN A N 1
ATOM 4346 C CA . ASN A 1 619 ? 30.450 23.001 -52.583 1.00 79.12 619 ASN A CA 1
ATOM 4347 C C . ASN A 1 619 ? 29.981 21.547 -52.732 1.00 79.12 619 ASN A C 1
ATOM 4349 O O . ASN A 1 619 ? 29.032 21.114 -52.070 1.00 79.12 619 ASN A O 1
ATOM 4353 N N . GLN A 1 620 ? 30.607 20.807 -53.647 1.00 74.94 620 GLN A N 1
ATOM 4354 C CA . GLN A 1 620 ? 30.342 19.381 -53.830 1.00 74.94 620 GLN A CA 1
ATOM 4355 C C . GLN A 1 620 ? 31.069 18.563 -52.760 1.00 74.94 620 GLN A C 1
ATOM 4357 O O . GLN A 1 620 ? 32.162 18.916 -52.320 1.00 74.94 620 GLN A O 1
ATOM 4362 N N . VAL A 1 621 ? 30.466 17.444 -52.372 1.00 73.75 621 VAL A N 1
ATOM 4363 C CA . VAL A 1 621 ? 31.077 16.473 -51.467 1.00 73.75 621 VAL A CA 1
ATOM 4364 C C . VAL A 1 621 ? 32.102 15.706 -52.287 1.00 73.75 621 VAL A C 1
ATOM 4366 O O . VAL A 1 621 ? 31.777 15.089 -53.300 1.00 73.75 621 VAL A O 1
ATOM 4369 N N . THR A 1 622 ? 33.353 15.741 -51.851 1.00 70.06 622 THR A N 1
ATOM 4370 C CA . THR A 1 622 ? 34.400 14.885 -52.408 1.00 70.06 622 THR A CA 1
ATOM 4371 C C . THR A 1 622 ? 34.658 13.743 -51.439 1.00 70.06 622 THR A C 1
ATOM 4373 O O . THR A 1 622 ? 34.644 13.939 -50.231 1.00 70.06 622 THR A O 1
ATOM 4376 N N . VAL A 1 623 ? 34.847 12.533 -51.966 1.00 70.25 623 VAL A N 1
ATOM 4377 C CA . VAL A 1 623 ? 35.208 11.360 -51.164 1.00 70.25 623 VAL A CA 1
ATOM 4378 C C . VAL A 1 623 ? 36.721 11.370 -51.033 1.00 70.25 623 VAL A C 1
ATOM 4380 O O . VAL A 1 623 ? 37.429 11.077 -51.997 1.00 70.25 623 VAL A O 1
ATOM 4383 N N . ALA A 1 624 ? 37.222 11.742 -49.863 1.00 65.94 624 ALA A N 1
ATOM 4384 C CA . ALA A 1 624 ? 38.637 11.660 -49.552 1.00 65.94 624 ALA A CA 1
ATOM 4385 C C . ALA A 1 624 ? 38.801 10.877 -48.254 1.00 65.94 624 ALA A C 1
ATOM 4387 O O . ALA A 1 624 ? 38.423 11.358 -47.194 1.00 65.94 624 ALA A O 1
ATOM 4388 N N . CYS A 1 625 ? 39.392 9.685 -48.327 1.00 62.28 625 CYS A N 1
ATOM 4389 C CA . CYS A 1 625 ? 39.882 9.038 -47.124 1.00 62.28 625 CYS A CA 1
ATOM 4390 C C . CYS A 1 625 ? 41.177 9.739 -46.701 1.00 62.28 625 CYS A C 1
ATOM 4392 O O . CYS A 1 625 ? 42.118 9.836 -47.496 1.00 62.28 625 CYS A O 1
ATOM 4394 N N . GLY A 1 626 ? 41.265 10.213 -45.457 1.00 59.06 626 GLY A N 1
ATOM 4395 C CA . GLY A 1 626 ? 42.560 10.601 -44.891 1.00 59.06 626 GLY A CA 1
ATOM 4396 C C . GLY A 1 626 ? 43.587 9.454 -44.955 1.00 59.06 626 GLY A C 1
ATOM 4397 O O . GLY A 1 626 ? 43.244 8.295 -45.184 1.00 59.06 626 GLY A O 1
ATOM 4398 N N . ALA A 1 627 ? 44.863 9.744 -44.666 1.00 54.81 627 ALA A N 1
ATOM 4399 C CA . ALA A 1 627 ? 45.960 8.756 -44.639 1.00 54.81 627 ALA A CA 1
ATOM 4400 C C . ALA A 1 627 ? 45.751 7.567 -43.662 1.00 54.81 627 ALA A C 1
ATOM 4402 O O . ALA A 1 627 ? 46.598 6.682 -43.573 1.00 54.81 627 ALA A O 1
ATOM 4403 N N . SER A 1 628 ? 44.651 7.566 -42.905 1.00 51.00 628 SER A N 1
ATOM 4404 C CA . SER A 1 628 ? 44.239 6.553 -41.933 1.00 51.00 628 SER A CA 1
ATOM 4405 C C . SER A 1 628 ? 43.248 5.512 -42.472 1.00 51.00 628 SER A C 1
ATOM 4407 O O . SER A 1 628 ? 42.710 4.751 -41.674 1.00 51.00 628 SER A O 1
ATOM 4409 N N . CYS A 1 629 ? 42.995 5.460 -43.781 1.00 52.03 629 CYS A N 1
ATOM 4410 C CA . CYS A 1 629 ? 42.275 4.354 -44.421 1.00 52.03 629 CYS A CA 1
ATOM 4411 C C . CYS A 1 629 ? 43.257 3.651 -45.386 1.00 52.03 629 CYS A C 1
ATOM 4413 O O . CYS A 1 629 ? 43.473 4.158 -46.490 1.00 52.03 629 CYS A O 1
ATOM 4415 N N . PRO A 1 630 ? 43.966 2.599 -44.931 1.00 38.31 630 PRO A N 1
ATOM 4416 C CA . PRO A 1 630 ? 44.901 1.839 -45.761 1.00 38.31 630 PRO A CA 1
ATOM 4417 C C . PRO A 1 630 ? 44.206 0.978 -46.819 1.00 38.31 630 PRO A C 1
ATOM 4419 O O . PRO A 1 630 ? 43.074 0.508 -46.556 1.00 38.31 630 PRO A O 1
#

Nearest PDB structures (foldseek):
  3syj-assembly1_A-2  TM=3.048E-01  e=6.236E-03  Haemophilus influenzae

Foldseek 3Di:
DDDDDDDDDDDDDDDDDPPPPPPPPPLQQKAKDWDDDPWKIKMKIARHSHHDDEPPQKHWDADPVRAIAIEGAAAGQGIEIAMATDDVNDGDPHTEEHQEYEYDYPDLAGEHEYALDDPLEGRHQEYEYYYDDDPSHQHWYEHDASHEHNEEHRAAHDTDAGPVRPHQEYHYEYCYEHADHHEYETCEYAEYHYQEEYAEEYANPHEYDAVGEADDQAAYDQAYEHHGQYYPHAYEAEANNNDLPHEDNHEYEAAQAAADNYEHEYEEYNHEYEPVLHEFQYYYEYAHHYAYEYDNYHEQENLGEYEAYAAEEHAHEYEYAEYYANYEDEYHDEEYQHEYEHCEEHAANYEYEYADYAYDLNYEYEYLYEHNYEYEAHDQPHYQYEANYEYEYNEEHNYEYEHNHEYCEEYEYAYEYCYEYEYLYEYLYEYEYLYEYLYEYEYNYEDNEEYEYNEEYNEEDEYAEEHCYEYYYCYEYLYEYEYPYEYQYEYEYNEEQELNREYYACEEYLYEYADQYAYYANYEYEHQAYAQNGEYEHNNDEPHPEAHEHEYYHHDPDCDPVGDAGAQNEEYEYHLHYQHEHAYEYEYGHEHPDQDEHQYAYAHHYNYYYYYHYVDYPHGHDHDHPVSRD

Sequence (630 aa):
MATQFGKPPCLVGILALTCVISHTGTCWAGGSACVSGTSVRACVEWSLAANPDPDTDFRVTFNAGGEPNIVLKTGDGGWEVYAVELVDGQPTNTVVNIASLTIDPSSPSQNFTVAITKDGGAGAADVGTINLDAGSWSGHSSIGSGSHIAGDLTGPLTIESDANGAGGKLSLTIDGDVLPGAAISAPVLKWLQLSGDLRAALAITNYVETGAYFVIGGSIDSQVNIDIASMPGKCQLELAVGSPESDLAGQLLLHTGVDAGQTVKVGNLSGVVDLLGADVVGWFEITGDATGEIVNGGDIRDGGFVTLNTEGEFSGNATFQSVGALSALRAHGGMFSGSMTVLGDVATGGFVGAHGGNMAASAQITIDGDLGGRFEWPRVDQYDGDARGTVQIGGNMKGEMVVGGGVIGSIAVLGQCPGDMLVAGDLSGAIDVLGDCPGDIRVGGKLLGSVSVGANLSGLIESEYDIEGSIDVDGTCSGDIHTKAGHAGTIVIDAALTSTGRVRIDQQCAGLVNVRGVTQLLSLVRAGGLGATGEIRISEIPGLSSTSRGTIHVGPVSIETPLPPVTFDVRIRVNPGGSNAWQGTVYIVGCHATADPLDICLCGDIGGILELVQGDCANQVTVACGASCP

Solvent-accessible surface area (backbone atoms only — not comparable to full-atom values): 27718 Å² total; per-residue (Å²): 134,88,78,88,85,86,87,83,87,83,78,93,75,94,70,96,67,91,71,80,72,76,72,77,64,74,72,66,57,52,12,58,38,70,51,75,60,96,49,27,33,41,38,42,33,30,58,47,67,59,56,60,44,80,75,68,33,29,37,76,48,64,50,98,88,54,29,38,33,37,35,39,19,56,57,38,81,40,30,30,34,29,25,23,32,34,60,97,86,39,77,54,91,49,51,28,48,32,48,28,40,35,45,56,65,79,46,50,70,42,39,39,20,39,18,34,26,44,99,78,38,49,6,20,25,29,38,29,32,36,36,42,58,54,92,88,57,57,29,24,13,27,39,29,79,62,14,22,30,61,25,33,34,56,26,36,33,40,40,29,46,21,96,86,65,47,58,4,33,35,19,43,37,29,53,26,34,30,33,69,69,18,34,36,38,30,32,24,39,46,31,37,40,31,51,26,34,38,44,28,36,36,39,28,71,50,26,37,38,64,71,17,48,37,39,32,21,22,32,30,36,65,85,18,44,40,39,35,50,27,64,53,57,42,31,40,40,35,38,8,62,64,42,98,83,12,27,33,35,15,37,40,39,28,60,52,38,33,42,62,69,20,38,41,39,35,16,20,31,60,18,38,39,34,20,76,54,21,34,31,27,12,40,39,37,31,48,26,42,26,60,17,39,36,38,48,28,17,42,26,26,86,50,3,34,38,36,46,16,54,67,24,43,33,51,19,41,37,37,28,38,26,32,26,43,60,7,38,46,31,37,24,31,44,38,36,39,18,40,40,37,27,66,28,38,28,31,58,61,6,38,41,39,28,55,34,32,34,37,33,67,70,13,37,38,38,29,52,20,33,37,39,14,38,37,34,36,14,37,68,89,80,35,94,12,40,37,30,18,40,40,38,31,51,21,35,35,57,19,42,37,38,28,27,14,28,35,55,22,38,38,37,30,59,22,36,30,61,16,41,37,38,31,50,22,35,32,57,16,40,38,39,30,49,23,41,27,57,18,34,41,38,30,54,20,37,34,55,21,38,39,38,28,56,21,34,37,52,20,37,42,38,24,56,26,38,33,56,19,37,40,40,26,55,22,41,30,43,17,38,39,36,24,67,23,35,32,55,20,39,38,41,29,57,28,33,37,30,43,69,8,34,39,37,30,60,29,43,25,34,14,43,38,34,33,27,27,45,31,27,65,68,11,38,40,36,24,25,17,30,27,77,65,10,33,42,37,37,32,58,51,65,72,55,89,60,64,28,30,18,37,40,39,39,21,62,90,69,90,50,88,78,62,60,77,28,50,50,58,36,36,42,36,34,21,82,65,36,82,33,34,38,54,25,38,40,42,40,38,39,17,30,69,56,87,68,79,26,40,44,30,80,28,48,48,76,72,42,47,80,46,78,49,46,95,86,36,93,25,68,79,44,83,41,57,58,98,85,57,121

pLDDT: mean 88.96, std 14.7, range [30.39, 98.5]

Secondary structure (DSSP, 8-state):
------------------------------EEEEEE-SSEEEEEEESSSSPPPBTTTEEEEE-TTS-EEEEE-S--TTEEEEEEEEETTEEEEEE--EEEEEE--SSTT--EEEEEEETTEESBS-EEEEEE--TT--S-EEE-TTEEESS-B-S-EEE-B-TTS-B-EEEEEESS-B-TT--EEEEEEEEEEE-S-B-S-EEEEEEEEEEEEEEE-S-B-TT-EEEE----SS-EEEES-SSTT-EE-SEEEETT-B-TT-EEEESEESSEEE-TT--B-SEEEE-S-B-SEEEEEEEE-TT-EEEE-SSS-B-SEEEEEEE-TT-EEEEESSEE-SEEEESS-B-TT-EEEEESSEEPTT-EEEESS-B-SEEEES-TTT----B-SEEEESS-B-SEEEESS-B-SEEEESS---SEEEE-S-B-SEEEE-S-B-S-EEESS-B-SEEEESS-B-SEEEESS-B-SEEEESS-B-SEEEESS-B-SEEEESS-B-SS-EEEEEEEE-SEEEE-SPBPTT-EEEEEEE-TT-EEEE--STT--S-B-SEEEES-SS--SSPPB--B-SEEEE-TTS-PPB-SEEEEESB-SSSSPP-EEE-S-B-SEEEEE-TT-SSPPP----TT--